Protein AF-A0A7V8Z039-F1 (afdb_monomer_lite)

Secondary structure (DSSP, 8-state):
------EEEEE--SSEEEEES-EEES-B-GGG-EEEEEE-SEEEEEES-EEES-BEEEEEE-TTEEEEEES-EEES-EESSSBSSEEESS-EEEES-EEES-EESSSBSSEEE-SS-EEEES-EEES-EE-SS--TT--SSEEEEEEEES-EEESPBP-TTS-SSEEEEEEE-S--EES--TTEEEE--TT-EES--HHHH-B--SB--SSSS-B-PBPTT-TTTT-B--TT-SB-TT-TTSBS----TTSPPPTT--SBPSSS------SS-SSS-GGG-SSTT-SSS-GGG-SSTT-TT----SS-SSS-TTT-SSTT-SSS-GGG-SSTTS--TT---SS-SSS-TTT-TT-SS-SSTTSTTSTTEEE---TTSTTTT-EEE------

Radius of gyration: 34.02 Å; chains: 1; bounding box: 93×30×113 Å

Structure (mmCIF, N/CA/C/O backbone):
data_AF-A0A7V8Z039-F1
#
_entry.id   AF-A0A7V8Z039-F1
#
loop_
_atom_site.group_PDB
_atom_site.id
_atom_site.type_symbol
_atom_site.label_atom_id
_atom_site.label_alt_id
_atom_site.label_comp_id
_atom_site.label_asym_id
_atom_site.label_entity_id
_atom_site.label_seq_id
_atom_site.pdbx_PDB_ins_code
_atom_site.Cartn_x
_atom_site.Cartn_y
_atom_site.Cartn_z
_atom_site.occupancy
_atom_site.B_iso_or_equiv
_atom_site.auth_seq_id
_atom_site.auth_comp_id
_atom_site.auth_asym_id
_atom_site.auth_atom_id
_atom_site.pdbx_PDB_model_num
ATOM 1 N N . GLU A 1 1 ? 15.608 -8.652 -43.792 1.00 34.25 1 GLU A N 1
ATOM 2 C CA . GLU A 1 1 ? 14.443 -8.953 -42.940 1.00 34.25 1 GLU A CA 1
ATOM 3 C C . GLU A 1 1 ? 14.918 -9.026 -41.499 1.00 34.25 1 GLU A C 1
ATOM 5 O O . GLU A 1 1 ? 15.636 -9.951 -41.152 1.00 34.25 1 GLU A O 1
ATOM 10 N N . GLN A 1 2 ? 14.631 -8.004 -40.697 1.00 32.47 2 GLN A N 1
ATOM 11 C CA . GLN A 1 2 ? 14.715 -8.081 -39.238 1.00 32.47 2 GLN A CA 1
ATOM 12 C C . GLN A 1 2 ? 13.299 -7.787 -38.754 1.00 32.47 2 GLN A C 1
ATOM 14 O O . GLN A 1 2 ? 12.711 -6.784 -39.157 1.00 32.47 2 GLN A O 1
ATOM 19 N N . HIS A 1 3 ? 12.711 -8.744 -38.044 1.00 34.91 3 HIS A N 1
ATOM 20 C CA . HIS A 1 3 ? 11.309 -8.728 -37.642 1.00 34.91 3 HIS A CA 1
ATOM 21 C C . HIS A 1 3 ? 10.981 -7.438 -36.871 1.00 34.91 3 HIS A C 1
ATOM 23 O O . HIS A 1 3 ? 11.811 -7.004 -36.070 1.00 34.91 3 HIS A O 1
ATOM 29 N N . PRO A 1 4 ? 9.812 -6.806 -37.097 1.00 46.66 4 PRO A N 1
ATOM 30 C CA . PRO A 1 4 ? 9.428 -5.638 -36.326 1.00 46.66 4 PRO A CA 1
ATOM 31 C C . PRO A 1 4 ? 9.306 -6.076 -34.873 1.00 46.66 4 PRO A C 1
ATOM 33 O O . PRO A 1 4 ? 8.514 -6.953 -34.529 1.00 46.66 4 PRO A O 1
ATOM 36 N N . VAL A 1 5 ? 10.149 -5.490 -34.040 1.00 57.53 5 VAL A N 1
ATOM 37 C CA . VAL A 1 5 ? 10.107 -5.640 -32.599 1.00 57.53 5 VAL A CA 1
ATOM 38 C C . VAL A 1 5 ? 8.780 -5.028 -32.133 1.00 57.53 5 VAL A C 1
ATOM 40 O O . VAL A 1 5 ? 8.634 -3.808 -32.092 1.00 57.53 5 VAL A O 1
ATOM 43 N N . GLY A 1 6 ? 7.760 -5.870 -31.963 1.00 61.38 6 GLY A N 1
ATOM 44 C CA . GLY A 1 6 ? 6.384 -5.440 -31.716 1.00 61.38 6 GLY A CA 1
ATOM 45 C C . GLY A 1 6 ? 6.192 -4.880 -30.309 1.00 61.38 6 GLY A C 1
ATOM 46 O O . GLY A 1 6 ? 6.870 -5.309 -29.373 1.00 61.38 6 GLY A O 1
ATOM 47 N N . ALA A 1 7 ? 5.244 -3.950 -30.177 1.00 68.81 7 ALA A N 1
ATOM 48 C CA . ALA A 1 7 ? 4.698 -3.547 -28.890 1.00 68.81 7 ALA A CA 1
ATOM 49 C C . ALA A 1 7 ? 3.178 -3.724 -28.863 1.00 68.81 7 ALA A C 1
ATOM 51 O O . ALA A 1 7 ? 2.531 -3.539 -29.896 1.00 68.81 7 ALA A O 1
ATOM 52 N N . GLY A 1 8 ? 2.621 -4.085 -27.702 1.00 80.69 8 GLY A N 1
ATOM 53 C CA . GLY A 1 8 ? 1.167 -4.165 -27.513 1.00 80.69 8 GLY A CA 1
ATOM 54 C C . GLY A 1 8 ? 0.514 -2.789 -27.658 1.00 80.69 8 GLY A C 1
ATOM 55 O O . GLY A 1 8 ? -0.471 -2.631 -28.377 1.00 80.69 8 GLY A O 1
ATOM 56 N N . ILE A 1 9 ? 1.133 -1.773 -27.053 1.00 88.38 9 ILE A N 1
ATOM 57 C CA . ILE A 1 9 ? 0.785 -0.358 -27.212 1.00 88.38 9 ILE A CA 1
ATOM 58 C C . ILE A 1 9 ? 2.038 0.405 -27.648 1.00 88.38 9 ILE A C 1
ATOM 60 O O . ILE A 1 9 ? 3.080 0.299 -27.009 1.00 88.38 9 ILE A O 1
ATOM 64 N N . ASN A 1 10 ? 1.942 1.193 -28.721 1.00 89.88 10 ASN A N 1
ATOM 65 C CA . ASN A 1 10 ? 3.046 2.008 -29.234 1.00 89.88 10 ASN A CA 1
ATOM 66 C C . ASN A 1 10 ? 2.586 3.459 -29.419 1.00 89.88 10 ASN A C 1
ATOM 68 O O . ASN A 1 10 ? 1.664 3.721 -30.194 1.00 89.88 10 ASN A O 1
ATOM 72 N N . ASN A 1 11 ? 3.236 4.396 -28.728 1.00 89.38 11 ASN A N 1
ATOM 73 C CA . ASN A 1 11 ? 3.057 5.823 -28.955 1.00 89.38 11 ASN A CA 1
ATOM 74 C C . ASN A 1 11 ? 4.183 6.381 -29.833 1.00 89.38 11 ASN A C 1
ATOM 76 O O . ASN A 1 11 ? 5.333 6.478 -29.405 1.00 89.38 11 ASN A O 1
ATOM 80 N N . GLU A 1 12 ? 3.823 6.826 -31.035 1.00 90.00 12 GLU A N 1
ATOM 81 C CA . GLU A 1 12 ? 4.711 7.551 -31.957 1.00 90.00 12 GLU A CA 1
ATOM 82 C C . GLU A 1 12 ? 4.355 9.045 -32.062 1.00 90.00 12 GLU A C 1
ATOM 84 O O . GLU A 1 12 ? 4.959 9.788 -32.834 1.00 90.00 12 GLU A O 1
ATOM 89 N N . SER A 1 13 ? 3.359 9.496 -31.294 1.00 85.38 13 SER A N 1
ATOM 90 C CA . SER A 1 13 ? 2.910 10.885 -31.267 1.00 85.38 13 SER A CA 1
ATOM 91 C C . SER A 1 13 ? 3.825 11.738 -30.398 1.00 85.38 13 SER A C 1
ATOM 93 O O . SER A 1 13 ? 4.229 11.330 -29.317 1.00 85.38 13 SER A O 1
ATOM 95 N N . THR A 1 14 ? 4.073 12.979 -30.809 1.00 92.00 14 THR A N 1
ATOM 96 C CA . THR A 1 14 ? 4.770 13.975 -29.979 1.00 92.00 14 THR A CA 1
ATOM 97 C C . THR A 1 14 ? 3.877 14.578 -28.885 1.00 92.00 14 THR A C 1
ATOM 99 O O . THR A 1 14 ? 4.332 15.443 -28.142 1.00 92.00 14 THR A O 1
ATOM 102 N N . GLY A 1 15 ? 2.596 14.195 -28.830 1.00 93.12 15 GLY A N 1
ATOM 103 C CA . GLY A 1 15 ? 1.628 14.659 -27.835 1.00 93.12 15 GLY A CA 1
ATOM 104 C C . GLY A 1 15 ? 1.644 13.851 -26.534 1.00 93.12 15 GLY A C 1
ATOM 105 O O . GLY A 1 15 ? 2.569 13.088 -26.265 1.00 93.12 15 GLY A O 1
ATOM 106 N N . THR A 1 16 ? 0.590 14.016 -25.732 1.00 96.75 16 THR A N 1
ATOM 107 C CA . THR A 1 16 ? 0.397 13.267 -24.483 1.00 96.75 16 THR A CA 1
ATOM 108 C C . THR A 1 16 ? -0.571 12.106 -24.690 1.00 96.75 16 THR A C 1
ATOM 110 O O . THR A 1 16 ? -1.690 12.313 -25.163 1.00 96.75 16 THR A O 1
ATOM 113 N N . VAL A 1 17 ? -0.173 10.903 -24.278 1.00 97.00 17 VAL A N 1
ATOM 114 C CA . VAL A 1 17 ? -1.020 9.705 -24.216 1.00 97.00 17 VAL A CA 1
ATOM 115 C C . VAL A 1 17 ? -1.252 9.335 -22.754 1.00 97.00 17 VAL A C 1
ATOM 117 O O . VAL A 1 17 ? -0.301 9.217 -21.988 1.00 97.00 17 VAL A O 1
ATOM 120 N N . ASN A 1 18 ? -2.516 9.147 -22.368 1.00 97.50 18 ASN A N 1
ATOM 121 C CA . ASN A 1 18 ? -2.896 8.672 -21.038 1.00 97.50 18 ASN A CA 1
ATOM 122 C C . ASN A 1 18 ? -3.468 7.259 -21.155 1.00 97.50 18 ASN A C 1
ATOM 124 O O . ASN A 1 18 ? -4.499 7.060 -21.795 1.00 97.50 18 ASN A O 1
ATOM 128 N N . LEU A 1 19 ? -2.799 6.305 -20.525 1.00 96.50 19 LEU A N 1
ATOM 129 C CA . LEU A 1 19 ? -3.258 4.942 -20.309 1.00 96.50 19 LEU A CA 1
ATOM 130 C C . LEU A 1 19 ? -3.776 4.883 -18.871 1.00 96.50 19 LEU A C 1
ATOM 132 O O . LEU A 1 19 ? -3.007 5.138 -17.948 1.00 96.50 19 LEU A O 1
ATOM 136 N N . ARG A 1 20 ? -5.078 4.645 -18.686 1.00 97.38 20 ARG A N 1
ATOM 137 C CA . ARG A 1 20 ? -5.720 4.611 -17.364 1.00 97.38 20 ARG A CA 1
ATOM 138 C C . ARG A 1 20 ? -6.545 3.351 -17.193 1.00 97.38 20 ARG A C 1
ATOM 140 O O . ARG A 1 20 ? -7.298 3.038 -18.116 1.00 97.38 20 ARG A O 1
ATOM 147 N N . ASN A 1 21 ? -6.457 2.697 -16.035 1.00 95.81 21 ASN A N 1
ATOM 148 C CA . ASN A 1 21 ? -7.281 1.528 -15.707 1.00 95.81 21 ASN A CA 1
ATOM 149 C C . ASN A 1 21 ? -7.193 0.427 -16.773 1.00 95.81 21 ASN A C 1
ATOM 151 O O . ASN A 1 21 ? -8.195 -0.161 -17.179 1.00 95.81 21 ASN A O 1
ATOM 155 N N . LEU A 1 22 ? -5.980 0.198 -17.287 1.00 96.00 22 LEU A N 1
ATOM 156 C CA . LEU A 1 22 ? -5.715 -0.813 -18.306 1.00 96.00 22 LEU A CA 1
ATOM 157 C C . LEU A 1 22 ? -5.000 -2.017 -17.711 1.00 96.00 22 LEU A C 1
ATOM 159 O O . LEU A 1 22 ? -4.121 -1.871 -16.867 1.00 96.00 22 LEU A O 1
ATOM 163 N N . VAL A 1 23 ? -5.300 -3.194 -18.255 1.00 96.44 23 VAL A N 1
ATOM 164 C CA . VAL A 1 23 ? -4.490 -4.399 -18.068 1.00 96.44 23 VAL A CA 1
ATOM 165 C C . VAL A 1 23 ? -3.826 -4.742 -19.399 1.00 96.44 23 VAL A C 1
ATOM 167 O O . VAL A 1 23 ? -4.507 -5.058 -20.375 1.00 96.44 23 VAL A O 1
ATOM 170 N N . VAL A 1 24 ? -2.497 -4.675 -19.452 1.00 94.31 24 VAL A N 1
ATOM 171 C CA . VAL A 1 24 ? -1.692 -5.104 -20.604 1.00 94.31 24 VAL A CA 1
ATOM 172 C C . VAL A 1 24 ? -0.937 -6.359 -20.206 1.00 94.31 24 VAL A C 1
ATOM 174 O O . VAL A 1 24 ? -0.023 -6.315 -19.382 1.00 94.31 24 VAL A O 1
ATOM 177 N N . THR A 1 25 ? -1.326 -7.484 -20.795 1.00 93.31 25 THR A N 1
ATOM 178 C CA . THR A 1 25 ? -0.747 -8.787 -20.476 1.00 93.31 25 THR A CA 1
ATOM 179 C C . THR A 1 25 ? -0.513 -9.633 -21.711 1.00 93.31 25 THR A C 1
ATOM 181 O O . THR A 1 25 ? -1.094 -9.368 -22.768 1.00 93.31 25 THR A O 1
ATOM 184 N N . GLN A 1 26 ? 0.370 -10.629 -21.589 1.00 84.25 26 GLN A N 1
ATOM 185 C CA . GLN A 1 26 ? 0.705 -11.593 -22.642 1.00 84.25 26 GLN A CA 1
ATOM 186 C C . GLN A 1 26 ? 1.099 -10.935 -23.977 1.00 84.25 26 GLN A C 1
ATOM 188 O O . GLN A 1 26 ? 0.976 -11.531 -25.048 1.00 84.25 26 GLN A O 1
ATOM 193 N N . SER A 1 27 ? 1.577 -9.694 -23.924 1.00 74.62 27 SER A N 1
ATOM 194 C CA . SER A 1 27 ? 2.048 -8.924 -25.070 1.00 74.62 27 SER A CA 1
ATOM 195 C C . SER A 1 27 ? 3.559 -9.090 -25.210 1.00 74.62 27 SER A C 1
ATOM 197 O O . SER A 1 27 ? 4.256 -9.328 -24.228 1.00 74.62 27 SER A O 1
ATOM 199 N N . GLY A 1 28 ? 4.098 -9.006 -26.427 1.00 64.50 28 GLY A N 1
ATOM 200 C CA . GLY A 1 28 ? 5.538 -9.166 -26.626 1.00 64.50 28 GLY A CA 1
ATOM 201 C C . GLY A 1 28 ? 5.952 -9.569 -28.035 1.00 64.50 28 GLY A C 1
ATOM 202 O O . GLY A 1 28 ? 5.164 -10.098 -28.819 1.00 64.50 28 GLY A O 1
ATOM 203 N N . GLY A 1 29 ? 7.217 -9.305 -28.359 1.00 62.84 29 GLY A N 1
ATOM 204 C CA . GLY A 1 29 ? 7.850 -9.756 -29.599 1.00 62.84 29 GLY A CA 1
ATOM 205 C C . GLY A 1 29 ? 8.337 -11.205 -29.495 1.00 62.84 29 GLY A C 1
ATOM 206 O O . GLY A 1 29 ? 8.530 -11.734 -28.402 1.00 62.84 29 GLY A O 1
ATOM 207 N N . GLN A 1 30 ? 8.594 -11.858 -30.634 1.00 58.88 30 GLN A N 1
ATOM 208 C CA . GLN A 1 30 ? 9.274 -13.159 -30.616 1.00 58.88 30 GLN A CA 1
ATOM 209 C C . GLN A 1 30 ? 10.627 -13.048 -29.889 1.00 58.88 30 GLN A C 1
ATOM 211 O O . GLN A 1 30 ? 11.330 -12.049 -30.033 1.00 58.88 30 GLN A O 1
ATOM 216 N N . PHE A 1 31 ? 10.987 -14.083 -29.123 1.00 60.00 31 PHE A N 1
ATOM 217 C CA . PHE A 1 31 ? 12.237 -14.162 -28.351 1.00 60.00 31 PHE A CA 1
ATOM 218 C C . PHE A 1 31 ? 12.418 -13.079 -27.274 1.00 60.00 31 PHE A C 1
ATOM 220 O O . PHE A 1 31 ? 13.554 -12.763 -26.925 1.00 60.00 31 PHE A O 1
ATOM 227 N N . ASN A 1 32 ? 11.326 -12.519 -26.742 1.00 58.50 32 ASN A N 1
ATOM 228 C CA . ASN A 1 32 ? 11.351 -11.579 -25.614 1.00 58.50 32 ASN A CA 1
ATOM 229 C C . ASN A 1 32 ? 12.089 -10.267 -25.947 1.00 58.50 32 ASN A C 1
ATOM 231 O O . ASN A 1 32 ? 12.708 -9.644 -25.081 1.00 58.50 32 ASN A O 1
ATOM 235 N N . GLN A 1 33 ? 12.089 -9.883 -27.227 1.00 66.44 33 GLN A N 1
ATOM 236 C CA . GLN A 1 33 ? 12.791 -8.692 -27.713 1.00 66.44 33 GLN A CA 1
ATOM 237 C C . GLN A 1 33 ? 11.875 -7.468 -27.831 1.00 66.44 33 GLN A C 1
ATOM 239 O O . GLN A 1 33 ? 12.375 -6.414 -28.185 1.00 66.44 33 GLN A O 1
ATOM 244 N N . GLY A 1 34 ? 10.568 -7.602 -27.563 1.00 76.94 34 GLY A N 1
ATOM 245 C CA . GLY A 1 34 ? 9.572 -6.526 -27.678 1.00 76.94 34 GLY A CA 1
ATOM 246 C C . GLY A 1 34 ? 9.269 -5.776 -26.382 1.00 76.94 34 GLY A C 1
ATOM 247 O O . GLY A 1 34 ? 9.898 -6.010 -25.353 1.00 76.94 34 GLY A O 1
ATOM 248 N N . TRP A 1 35 ? 8.256 -4.912 -26.441 1.00 87.25 35 TRP A N 1
ATOM 249 C CA . TRP A 1 35 ? 7.746 -4.157 -25.291 1.00 87.25 35 TRP A CA 1
ATOM 250 C C . TRP A 1 35 ? 6.253 -4.442 -25.096 1.00 87.25 35 TRP A C 1
ATOM 252 O O . TRP A 1 35 ? 5.537 -4.640 -26.074 1.00 87.25 35 TRP A O 1
ATOM 262 N N . ALA A 1 36 ? 5.728 -4.442 -23.873 1.00 92.06 36 ALA A N 1
ATOM 263 C CA . ALA A 1 36 ? 4.273 -4.457 -23.697 1.00 92.06 36 ALA A CA 1
ATOM 264 C C . ALA A 1 36 ? 3.698 -3.085 -24.069 1.00 92.06 36 ALA A C 1
ATOM 266 O O . ALA A 1 36 ? 2.790 -2.971 -24.896 1.00 92.06 36 ALA A O 1
ATOM 267 N N . VAL A 1 37 ? 4.317 -2.039 -23.524 1.00 94.25 37 VAL A N 1
ATOM 268 C CA . VAL A 1 37 ? 4.015 -0.637 -23.799 1.00 94.25 37 VAL A CA 1
ATOM 269 C C . VAL A 1 37 ? 5.294 0.073 -24.224 1.00 94.25 37 VAL A C 1
ATOM 271 O O . VAL A 1 37 ? 6.330 -0.074 -23.583 1.00 94.25 37 VAL A O 1
ATOM 274 N N . LEU A 1 38 ? 5.235 0.858 -25.296 1.00 93.50 38 LEU A N 1
ATOM 275 C CA . LEU A 1 38 ? 6.382 1.596 -25.809 1.00 93.50 38 LEU A CA 1
ATOM 276 C C . LEU A 1 38 ? 6.037 3.052 -26.105 1.00 93.50 38 LEU A C 1
ATOM 278 O O . LEU A 1 38 ? 5.108 3.346 -26.857 1.00 93.50 38 LEU A O 1
ATOM 282 N N . ASN A 1 39 ? 6.852 3.957 -25.574 1.00 95.25 39 ASN A N 1
ATOM 283 C CA . ASN A 1 39 ? 6.798 5.382 -25.854 1.00 95.25 39 ASN A CA 1
ATOM 284 C C . ASN A 1 39 ? 8.006 5.815 -26.697 1.00 95.25 39 ASN A C 1
ATOM 286 O O . ASN A 1 39 ? 9.144 5.808 -26.223 1.00 95.25 39 ASN A O 1
ATOM 290 N N . ARG A 1 40 ? 7.778 6.185 -27.963 1.00 93.94 40 ARG A N 1
ATOM 291 C CA . ARG A 1 40 ? 8.838 6.643 -28.882 1.00 93.94 40 ARG A CA 1
ATOM 292 C C . ARG A 1 40 ? 8.996 8.161 -28.918 1.00 93.94 40 ARG A C 1
ATOM 294 O O . ARG A 1 40 ? 10.081 8.640 -29.237 1.00 93.94 40 ARG A O 1
ATOM 301 N N . ALA A 1 41 ? 7.936 8.909 -28.622 1.00 93.50 41 ALA A N 1
ATOM 302 C CA . ALA A 1 41 ? 7.918 10.369 -28.650 1.00 93.50 41 ALA A CA 1
ATOM 303 C C . ALA A 1 41 ? 6.866 10.923 -27.677 1.00 93.50 41 ALA A C 1
ATOM 305 O O . ALA A 1 41 ? 5.957 10.207 -27.274 1.00 93.50 41 ALA A O 1
ATOM 306 N N . GLY A 1 42 ? 6.971 12.207 -27.323 1.00 96.75 42 GLY A N 1
ATOM 307 C CA . GLY A 1 42 ? 5.966 12.875 -26.491 1.00 96.75 42 GLY A CA 1
ATOM 308 C C . GLY A 1 42 ? 5.940 12.374 -25.044 1.00 96.75 42 GLY A C 1
ATOM 309 O O . GLY A 1 42 ? 6.951 11.902 -24.523 1.00 96.75 42 GLY A O 1
ATOM 310 N N . THR A 1 43 ? 4.785 12.491 -24.392 1.00 97.88 43 THR A N 1
ATOM 311 C CA . THR A 1 43 ? 4.598 12.099 -22.987 1.00 97.88 43 THR A CA 1
ATOM 312 C C . THR A 1 43 ? 3.631 10.932 -22.886 1.00 97.88 43 THR A C 1
ATOM 314 O O . THR A 1 43 ? 2.516 11.006 -23.400 1.00 97.88 43 THR A O 1
ATOM 317 N N . MET A 1 44 ? 4.014 9.886 -22.164 1.00 98.12 44 MET A N 1
ATOM 318 C CA . MET A 1 44 ? 3.129 8.784 -21.813 1.00 98.12 44 MET A CA 1
ATOM 319 C C . MET A 1 44 ? 2.889 8.758 -20.309 1.00 98.12 44 MET A C 1
ATOM 321 O O . MET A 1 44 ? 3.832 8.701 -19.525 1.00 98.12 44 MET A O 1
ATOM 325 N N . ASN A 1 45 ? 1.617 8.764 -19.925 1.00 98.50 45 ASN A N 1
ATOM 326 C CA . ASN A 1 45 ? 1.184 8.565 -18.551 1.00 98.50 45 ASN A CA 1
ATOM 327 C C . ASN A 1 45 ? 0.516 7.195 -18.448 1.00 98.50 45 ASN A C 1
ATOM 329 O O . ASN A 1 45 ? -0.497 6.964 -19.106 1.00 98.50 45 ASN A O 1
ATOM 333 N N . VAL A 1 46 ? 1.074 6.311 -17.633 1.00 98.56 46 VAL A N 1
ATOM 334 C CA . VAL A 1 46 ? 0.492 5.025 -17.244 1.00 98.56 46 VAL A CA 1
ATOM 335 C C . VAL A 1 46 ? -0.023 5.197 -15.824 1.00 98.56 46 VAL A C 1
ATOM 337 O O . VAL A 1 46 ? 0.763 5.434 -14.914 1.00 98.56 46 VAL A O 1
ATOM 340 N N . ILE A 1 47 ? -1.340 5.200 -15.659 1.00 98.56 47 ILE A N 1
ATOM 341 C CA . ILE A 1 47 ? -2.009 5.573 -14.411 1.00 98.56 47 ILE A CA 1
ATOM 342 C C . ILE A 1 47 ? -2.951 4.439 -14.019 1.00 98.56 47 ILE A C 1
ATOM 344 O O . ILE A 1 47 ? -3.698 3.969 -14.879 1.00 98.56 47 ILE A O 1
ATOM 348 N N . GLU A 1 48 ? -2.927 3.999 -12.761 1.00 98.12 48 GLU A N 1
ATOM 349 C CA . GLU A 1 48 ? -3.863 2.982 -12.244 1.00 98.12 48 GLU A CA 1
ATOM 350 C C . GLU A 1 48 ? -3.942 1.744 -13.157 1.00 98.12 48 GLU A C 1
ATOM 352 O O . GLU A 1 48 ? -5.010 1.219 -13.447 1.00 98.12 48 GLU A O 1
ATOM 357 N N . SER A 1 49 ? -2.816 1.338 -13.747 1.00 98.50 49 SER A N 1
ATOM 358 C CA . SER A 1 49 ? -2.785 0.306 -14.788 1.00 98.50 49 SER A CA 1
ATOM 359 C C . SER A 1 49 ? -1.865 -0.843 -14.404 1.00 98.50 49 SER A C 1
ATOM 361 O O . SER A 1 49 ? -0.847 -0.655 -13.743 1.00 98.50 49 SER A O 1
ATOM 363 N N . THR A 1 50 ? -2.205 -2.040 -14.871 1.00 98.38 50 THR A N 1
ATOM 364 C CA . THR A 1 50 ? -1.438 -3.264 -14.649 1.00 98.38 50 THR A CA 1
ATOM 365 C C . THR A 1 50 ? -0.761 -3.703 -15.944 1.00 98.38 50 THR A C 1
ATOM 367 O O . THR A 1 50 ? -1.424 -4.046 -16.922 1.00 98.38 50 THR A O 1
ATOM 370 N N . ILE A 1 51 ? 0.569 -3.726 -15.961 1.00 98.00 51 ILE A N 1
ATOM 371 C CA . ILE A 1 51 ? 1.387 -4.221 -17.073 1.00 98.00 51 ILE A CA 1
ATOM 372 C C . ILE A 1 51 ? 2.070 -5.504 -16.604 1.00 98.00 51 ILE A C 1
ATOM 374 O O . ILE A 1 51 ? 3.105 -5.443 -15.935 1.00 98.00 51 ILE A O 1
ATOM 378 N N . THR A 1 52 ? 1.474 -6.661 -16.904 1.00 97.38 52 THR A N 1
ATOM 379 C CA . THR A 1 52 ? 1.880 -7.934 -16.286 1.00 97.38 52 THR A CA 1
ATOM 380 C C . THR A 1 52 ? 2.064 -9.093 -17.249 1.00 97.38 52 THR A C 1
ATOM 382 O O . THR A 1 52 ? 1.348 -9.201 -18.238 1.00 97.38 52 THR A O 1
ATOM 385 N N . ASP A 1 53 ? 2.980 -10.007 -16.935 1.00 95.19 53 ASP A N 1
ATOM 386 C CA . ASP A 1 53 ? 3.151 -11.287 -17.642 1.00 95.19 53 ASP A CA 1
ATOM 387 C C . ASP A 1 53 ? 3.398 -11.116 -19.150 1.00 95.19 53 ASP A C 1
ATOM 389 O O . ASP A 1 53 ? 2.915 -11.884 -19.990 1.00 95.19 53 ASP A O 1
ATOM 393 N N . ASN A 1 54 ? 4.128 -10.062 -19.517 1.00 92.62 54 ASN A N 1
ATOM 394 C CA . ASN A 1 54 ? 4.478 -9.787 -20.902 1.00 92.62 54 ASN A CA 1
ATOM 395 C C . ASN A 1 54 ? 5.809 -10.433 -21.279 1.00 92.62 54 ASN A C 1
ATOM 397 O O . ASN A 1 54 ? 6.750 -10.512 -20.486 1.00 92.62 54 ASN A O 1
ATOM 401 N N . ASN A 1 55 ? 5.889 -10.862 -22.536 1.00 89.56 55 ASN A N 1
ATOM 402 C CA . ASN A 1 55 ? 7.089 -11.438 -23.109 1.00 89.56 55 ASN A CA 1
ATOM 403 C C . ASN A 1 55 ? 7.966 -10.369 -23.783 1.00 89.56 55 ASN A C 1
ATOM 405 O O . ASN A 1 55 ? 8.055 -10.257 -25.012 1.00 89.56 55 ASN A O 1
ATOM 409 N N . GLY A 1 56 ? 8.577 -9.541 -22.953 1.00 89.12 56 GLY A N 1
ATOM 410 C CA . GLY A 1 56 ? 9.390 -8.400 -23.330 1.00 89.12 56 GLY A CA 1
ATOM 411 C C . GLY A 1 56 ? 9.550 -7.456 -22.147 1.00 89.12 56 GLY A C 1
ATOM 412 O O . GLY A 1 56 ? 9.148 -7.773 -21.028 1.00 89.12 56 GLY A O 1
ATOM 413 N N . VAL A 1 57 ? 10.112 -6.282 -22.410 1.00 92.38 57 VAL A N 1
ATOM 414 C CA . VAL A 1 57 ? 10.134 -5.184 -21.437 1.00 92.38 57 VAL A CA 1
ATOM 415 C C . VAL A 1 57 ? 8.687 -4.781 -21.136 1.00 92.38 57 VAL A C 1
ATOM 417 O O . VAL A 1 57 ? 7.901 -4.594 -22.067 1.00 92.38 57 VAL A O 1
ATOM 420 N N . GLY A 1 58 ? 8.316 -4.616 -19.866 1.00 95.31 58 GLY A N 1
ATOM 421 C CA . GLY A 1 58 ? 6.979 -4.141 -19.497 1.00 95.31 58 GLY A CA 1
ATOM 422 C C . GLY A 1 58 ? 6.668 -2.783 -20.134 1.00 95.31 58 GLY A C 1
ATOM 423 O O . GLY A 1 58 ? 5.743 -2.659 -20.939 1.00 95.31 58 GLY A O 1
ATOM 424 N N . ILE A 1 59 ? 7.482 -1.766 -19.842 1.00 96.81 59 ILE A N 1
ATOM 425 C CA . ILE A 1 59 ? 7.324 -0.417 -20.403 1.00 96.81 59 ILE A CA 1
ATOM 426 C C . ILE A 1 59 ? 8.663 0.115 -20.922 1.00 96.81 59 ILE A C 1
ATOM 428 O O . ILE A 1 59 ? 9.630 0.201 -20.172 1.00 96.81 59 ILE A O 1
ATOM 432 N N . GLY A 1 60 ? 8.714 0.505 -22.194 1.00 94.88 60 GLY A N 1
ATOM 433 C CA . GLY A 1 60 ? 9.862 1.163 -22.820 1.00 94.88 60 GLY A CA 1
ATOM 434 C C . GLY A 1 60 ? 9.621 2.651 -23.073 1.00 94.88 60 GLY A C 1
ATOM 435 O O . GLY A 1 60 ? 8.526 3.045 -23.481 1.00 94.88 60 GLY A O 1
ATOM 436 N N . ASN A 1 61 ? 10.649 3.480 -22.908 1.00 96.12 61 ASN A N 1
ATOM 437 C CA . ASN A 1 61 ? 10.613 4.909 -23.210 1.00 96.12 61 ASN A CA 1
ATOM 438 C C . ASN A 1 61 ? 11.930 5.382 -23.844 1.00 96.12 61 ASN A C 1
ATOM 440 O O . ASN A 1 61 ? 13.002 5.235 -23.260 1.00 96.12 61 ASN A O 1
ATOM 444 N N . TYR A 1 62 ? 11.852 5.975 -25.036 1.00 95.00 62 TYR A N 1
ATOM 445 C CA . TYR A 1 62 ? 13.025 6.472 -25.761 1.00 95.00 62 TYR A CA 1
ATOM 446 C C . TYR A 1 62 ? 13.516 7.834 -25.247 1.00 95.00 62 TYR A C 1
ATOM 448 O O . TYR A 1 62 ? 12.756 8.626 -24.698 1.00 95.00 62 TYR A O 1
ATOM 456 N N . ALA A 1 63 ? 14.783 8.155 -25.531 1.00 94.19 63 ALA A N 1
ATOM 457 C CA . ALA A 1 63 ? 15.467 9.364 -25.057 1.00 94.19 63 ALA A CA 1
ATOM 458 C C . ALA A 1 63 ? 14.768 10.704 -25.351 1.00 94.19 63 ALA A C 1
ATOM 460 O O . ALA A 1 63 ? 14.946 11.671 -24.615 1.00 94.19 63 ALA A O 1
ATOM 461 N N . GLY A 1 64 ? 13.983 10.778 -26.429 1.00 92.50 64 GLY A N 1
ATOM 462 C CA . GLY A 1 64 ? 13.229 11.976 -26.809 1.00 92.50 64 GLY A CA 1
ATOM 463 C C . GLY A 1 64 ? 11.833 12.082 -26.187 1.00 92.50 64 GLY A C 1
ATOM 464 O O . GLY A 1 64 ? 11.069 12.956 -26.597 1.00 92.50 64 GLY A O 1
ATOM 465 N N . ALA A 1 65 ? 11.471 11.183 -25.271 1.00 97.12 65 ALA A N 1
ATOM 466 C CA . ALA A 1 65 ? 10.118 11.024 -24.756 1.00 97.12 65 ALA A CA 1
ATOM 467 C C . ALA A 1 65 ? 10.103 10.944 -23.219 1.00 97.12 65 ALA A C 1
ATOM 469 O O . ALA A 1 65 ? 11.104 10.584 -22.602 1.00 97.12 65 ALA A O 1
ATOM 470 N N . SER A 1 66 ? 8.975 11.285 -22.596 1.00 98.00 66 SER A N 1
ATOM 471 C CA . SER A 1 66 ? 8.803 11.283 -21.136 1.00 98.00 66 SER A CA 1
ATOM 472 C C . SER A 1 66 ? 7.808 10.213 -20.704 1.00 98.00 66 SER A C 1
ATOM 474 O O . SER A 1 66 ? 6.734 10.098 -21.298 1.00 98.00 66 SER A O 1
ATOM 476 N N . LEU A 1 67 ? 8.131 9.479 -19.641 1.00 98.62 67 LEU A N 1
ATOM 477 C CA . LEU A 1 67 ? 7.280 8.433 -19.078 1.00 98.62 67 LEU A CA 1
ATOM 478 C C . LEU A 1 67 ? 6.939 8.729 -17.615 1.00 98.62 67 LEU A C 1
ATOM 480 O O . LEU A 1 67 ? 7.833 8.911 -16.791 1.00 98.62 67 LEU A O 1
ATOM 484 N N . ASN A 1 68 ? 5.646 8.713 -17.297 1.00 98.75 68 ASN A N 1
ATOM 485 C CA . ASN A 1 68 ? 5.131 8.772 -15.933 1.00 98.75 68 ASN A CA 1
ATOM 486 C C . ASN A 1 68 ? 4.338 7.494 -15.633 1.00 98.75 68 ASN A C 1
ATOM 488 O O . ASN A 1 68 ? 3.412 7.166 -16.374 1.00 98.75 68 ASN A O 1
ATOM 492 N N . VAL A 1 69 ? 4.682 6.797 -14.553 1.00 98.81 69 VAL A N 1
ATOM 493 C CA . VAL A 1 69 ? 3.988 5.604 -14.046 1.00 98.81 69 VAL A CA 1
ATOM 494 C C . VAL A 1 69 ? 3.455 5.934 -12.655 1.00 98.81 69 VAL A C 1
ATOM 496 O O . VAL A 1 69 ? 4.238 6.273 -11.771 1.00 98.81 69 VAL A O 1
ATOM 499 N N . ILE A 1 70 ? 2.134 5.938 -12.486 1.00 98.56 70 ILE A N 1
ATOM 500 C CA . ILE A 1 70 ? 1.461 6.473 -11.294 1.00 98.56 70 ILE A CA 1
ATOM 501 C C . ILE A 1 70 ? 0.389 5.489 -10.829 1.00 98.56 70 ILE A C 1
ATOM 503 O O . ILE A 1 70 ? -0.420 5.056 -11.650 1.00 98.56 70 ILE A O 1
ATOM 507 N N . GLY A 1 71 ? 0.342 5.130 -9.545 1.00 98.38 71 GLY A N 1
ATOM 508 C CA . GLY A 1 71 ? -0.727 4.257 -9.035 1.00 98.38 71 GLY A CA 1
ATOM 509 C C . GLY A 1 71 ? -0.766 2.878 -9.706 1.00 98.38 71 GLY A C 1
ATOM 510 O O . GLY A 1 71 ? -1.835 2.295 -9.812 1.00 98.38 71 GLY A O 1
ATOM 511 N N . SER A 1 72 ? 0.335 2.418 -10.311 1.00 98.81 72 SER A N 1
ATOM 512 C CA . SER A 1 72 ? 0.320 1.334 -11.304 1.00 98.81 72 SER A CA 1
ATOM 513 C C . SER A 1 72 ? 1.181 0.149 -10.886 1.00 98.81 72 SER A C 1
ATOM 515 O O . SER A 1 72 ? 2.176 0.307 -10.176 1.00 98.81 72 SER A O 1
ATOM 517 N N . THR A 1 73 ? 0.862 -1.027 -11.427 1.00 98.88 73 THR A N 1
ATOM 518 C CA . THR A 1 73 ? 1.627 -2.257 -11.190 1.00 98.88 73 THR A CA 1
ATOM 519 C C . THR A 1 73 ? 2.303 -2.733 -12.465 1.00 98.88 73 THR A C 1
ATOM 521 O O . THR A 1 73 ? 1.654 -2.981 -13.479 1.00 98.88 73 THR A O 1
ATOM 524 N N . VAL A 1 74 ? 3.626 -2.890 -12.423 1.00 98.75 74 VAL A N 1
ATOM 525 C CA . VAL A 1 74 ? 4.417 -3.497 -13.503 1.00 98.75 74 VAL A CA 1
ATOM 526 C C . VAL A 1 74 ? 5.040 -4.774 -12.966 1.00 98.75 74 VAL A C 1
ATOM 528 O O . VAL A 1 74 ? 5.969 -4.715 -12.157 1.00 98.75 74 VAL A O 1
ATOM 531 N N . SER A 1 75 ? 4.538 -5.931 -13.393 1.00 98.31 75 SER A N 1
ATOM 532 C CA . SER A 1 75 ? 4.896 -7.198 -12.756 1.00 98.31 75 SER A CA 1
ATOM 533 C C . SER A 1 75 ? 5.159 -8.360 -13.695 1.00 98.31 75 SER A C 1
ATOM 535 O O . SER A 1 75 ? 4.594 -8.440 -14.775 1.00 98.31 75 SER A O 1
ATOM 537 N N . ASN A 1 76 ? 6.002 -9.304 -13.278 1.00 96.81 76 ASN A N 1
ATOM 538 C CA . ASN A 1 76 ? 6.194 -10.591 -13.967 1.00 96.81 76 ASN A CA 1
ATOM 539 C C . ASN A 1 76 ? 6.525 -10.495 -15.471 1.00 96.81 76 ASN A C 1
ATOM 541 O O . ASN A 1 76 ? 6.357 -11.456 -16.220 1.00 96.81 76 ASN A O 1
ATOM 545 N N . ASN A 1 77 ? 7.010 -9.346 -15.939 1.00 94.94 77 ASN A N 1
ATOM 546 C CA . ASN A 1 77 ? 7.412 -9.177 -17.325 1.00 94.94 77 ASN A CA 1
ATOM 547 C C . ASN A 1 77 ? 8.792 -9.808 -17.521 1.00 94.94 77 ASN A C 1
ATOM 549 O O . ASN A 1 77 ? 9.656 -9.743 -16.639 1.00 94.94 77 ASN A O 1
ATOM 553 N N . GLN A 1 78 ? 9.002 -10.449 -18.668 1.00 92.25 78 GLN A N 1
ATOM 554 C CA . GLN A 1 78 ? 10.233 -11.169 -18.963 1.00 92.25 78 GLN A CA 1
ATOM 555 C C . GLN A 1 78 ? 10.884 -10.644 -20.236 1.00 92.25 78 GLN A C 1
ATOM 557 O O . GLN A 1 78 ? 10.452 -10.955 -21.343 1.00 92.25 78 GLN A O 1
ATOM 562 N N . ALA A 1 79 ? 11.997 -9.936 -20.080 1.00 89.19 79 ALA A N 1
ATOM 563 C CA . ALA A 1 79 ? 12.800 -9.440 -21.186 1.00 89.19 79 ALA A CA 1
ATOM 564 C C . ALA A 1 79 ? 14.065 -10.288 -21.398 1.00 89.19 79 ALA A C 1
ATOM 566 O O . ALA A 1 79 ? 14.624 -10.887 -20.471 1.00 89.19 79 ALA A O 1
ATOM 567 N N . VAL A 1 80 ? 14.565 -10.336 -22.634 1.00 83.19 80 VAL A N 1
ATOM 568 C CA . VAL A 1 80 ? 15.923 -10.851 -22.885 1.00 83.19 80 VAL A CA 1
ATOM 569 C C . VAL A 1 80 ? 16.956 -9.742 -22.696 1.00 83.19 80 VAL A C 1
ATOM 571 O O . VAL A 1 80 ? 17.921 -9.954 -21.963 1.00 83.19 80 VAL A O 1
ATOM 574 N N . PHE A 1 81 ? 16.726 -8.567 -23.286 1.00 76.44 81 PHE A N 1
ATOM 575 C CA . PHE A 1 81 ? 17.605 -7.393 -23.214 1.00 76.44 81 PHE A CA 1
ATOM 576 C C . PHE A 1 81 ? 16.952 -6.253 -22.407 1.00 76.44 81 PHE A C 1
ATOM 578 O O . PHE A 1 81 ? 15.759 -6.309 -22.135 1.00 76.44 81 PHE A O 1
ATOM 585 N N . GLU A 1 82 ? 17.723 -5.221 -22.043 1.00 82.81 82 GLU A N 1
ATOM 586 C CA . GLU A 1 82 ? 17.253 -4.018 -21.321 1.00 82.81 82 GLU A CA 1
ATOM 587 C C . GLU A 1 82 ? 16.704 -4.281 -19.908 1.00 82.81 82 GLU A C 1
ATOM 589 O O . GLU A 1 82 ? 17.468 -4.705 -19.042 1.00 82.81 82 GLU A O 1
ATOM 594 N N . ALA A 1 83 ? 15.429 -3.974 -19.645 1.00 85.56 83 ALA A N 1
ATOM 595 C CA . ALA A 1 83 ? 14.794 -4.115 -18.342 1.00 85.56 83 ALA A CA 1
ATOM 596 C C . ALA A 1 83 ? 13.613 -5.089 -18.402 1.00 85.56 83 ALA A C 1
ATOM 598 O O . ALA A 1 83 ? 12.857 -5.071 -19.366 1.00 85.56 83 ALA A O 1
ATOM 599 N N . GLY A 1 84 ? 13.401 -5.897 -17.365 1.00 89.56 84 GLY A N 1
ATOM 600 C CA . GLY A 1 84 ? 12.188 -6.705 -17.255 1.00 89.56 84 GLY A CA 1
ATOM 601 C C . GLY A 1 84 ? 10.963 -5.809 -17.079 1.00 89.56 84 GLY A C 1
ATOM 602 O O . GLY A 1 84 ? 10.008 -5.906 -17.841 1.00 89.56 84 GLY A O 1
ATOM 603 N N . GLY A 1 85 ? 11.010 -4.900 -16.102 1.00 96.00 85 GLY A N 1
ATOM 604 C CA . GLY A 1 85 ? 9.906 -4.001 -15.768 1.00 96.00 85 GLY A CA 1
ATOM 605 C C . GLY A 1 85 ? 9.845 -2.763 -16.660 1.00 96.00 85 GLY A C 1
ATOM 606 O O . GLY A 1 85 ? 9.013 -2.682 -17.562 1.00 96.00 85 GLY A O 1
ATOM 607 N N . ILE A 1 86 ? 10.698 -1.773 -16.390 1.00 97.69 86 ILE A N 1
ATOM 608 C CA . ILE A 1 86 ? 10.666 -0.457 -17.048 1.00 97.69 86 ILE A CA 1
ATOM 609 C C . ILE A 1 86 ? 12.052 -0.114 -17.593 1.00 97.69 86 ILE A C 1
ATOM 611 O O . ILE A 1 86 ? 13.022 -0.093 -16.841 1.00 97.69 86 ILE A O 1
ATOM 615 N N . ALA A 1 87 ? 12.148 0.223 -18.876 1.00 95.69 87 ALA A N 1
ATOM 616 C CA . ALA A 1 87 ? 13.354 0.768 -19.492 1.00 95.69 87 ALA A CA 1
ATOM 617 C C . ALA A 1 87 ? 13.081 2.181 -20.013 1.00 95.69 87 ALA A C 1
ATOM 619 O O . ALA A 1 87 ? 12.223 2.372 -20.872 1.00 95.69 87 ALA A O 1
ATOM 620 N N . SER A 1 88 ? 13.806 3.179 -19.507 1.00 96.31 88 SER A N 1
ATOM 621 C CA . SER A 1 88 ? 13.673 4.566 -19.953 1.00 96.31 88 SER A CA 1
ATOM 622 C C . SER A 1 88 ? 15.022 5.210 -20.241 1.00 96.31 88 SER A C 1
ATOM 624 O O . SER A 1 88 ? 15.813 5.462 -19.331 1.00 96.31 88 SER A O 1
ATOM 626 N N . ASP A 1 89 ? 15.227 5.571 -21.505 1.00 95.75 89 ASP A N 1
ATOM 627 C CA . ASP A 1 89 ? 16.320 6.434 -21.960 1.00 95.75 89 ASP A CA 1
ATOM 628 C C . ASP A 1 89 ? 15.949 7.926 -21.891 1.00 95.75 89 ASP A C 1
ATOM 630 O O . ASP A 1 89 ? 16.801 8.794 -22.075 1.00 95.75 89 ASP A O 1
ATOM 634 N N . GLY A 1 90 ? 14.670 8.246 -21.673 1.00 96.75 90 GLY A N 1
ATOM 635 C CA . GLY A 1 90 ? 14.166 9.605 -21.455 1.00 96.75 90 GLY A CA 1
ATOM 636 C C . GLY A 1 90 ? 13.823 9.877 -19.982 1.00 96.75 90 GLY A C 1
ATOM 637 O O . GLY A 1 90 ? 14.079 9.021 -19.128 1.00 96.75 90 GLY A O 1
ATOM 638 N N . PRO A 1 91 ? 13.254 11.054 -19.653 1.00 98.12 91 PRO A N 1
ATOM 639 C CA . PRO A 1 91 ? 12.755 11.345 -18.311 1.00 98.12 91 PRO A CA 1
ATOM 640 C C . PRO A 1 91 ? 11.773 10.278 -17.811 1.00 98.12 91 PRO A C 1
ATOM 642 O O . PRO A 1 91 ? 10.825 9.929 -18.519 1.00 98.12 91 PRO A O 1
ATOM 645 N N . LEU A 1 92 ? 11.997 9.794 -16.589 1.00 98.69 92 LEU A N 1
ATOM 646 C CA . LEU A 1 92 ? 11.174 8.786 -15.926 1.00 98.69 92 LEU A CA 1
ATOM 647 C C . LEU A 1 92 ? 10.677 9.289 -14.568 1.00 98.69 92 LEU A C 1
ATOM 649 O O . LEU A 1 92 ? 11.479 9.690 -13.724 1.00 98.69 92 LEU A O 1
ATOM 653 N N . THR A 1 93 ? 9.373 9.162 -14.344 1.00 98.75 93 THR A N 1
ATOM 654 C CA . THR A 1 93 ? 8.713 9.365 -13.051 1.00 98.75 93 THR A CA 1
ATOM 655 C C . THR A 1 93 ? 7.949 8.100 -12.676 1.00 98.75 93 THR A C 1
ATOM 657 O O . THR A 1 93 ? 7.147 7.615 -13.473 1.00 98.75 93 THR A O 1
ATOM 660 N N . VAL A 1 94 ? 8.168 7.581 -11.471 1.00 98.88 94 VAL A N 1
ATOM 661 C CA . VAL A 1 94 ? 7.438 6.444 -10.895 1.00 98.88 94 VAL A CA 1
ATOM 662 C C . VAL A 1 94 ? 6.938 6.859 -9.518 1.00 98.88 94 VAL A C 1
ATOM 664 O O . VAL A 1 94 ? 7.738 7.195 -8.650 1.00 98.88 94 VAL A O 1
ATOM 667 N N . VAL A 1 95 ? 5.624 6.900 -9.328 1.00 98.69 95 VAL A N 1
ATOM 668 C CA . VAL A 1 95 ? 5.010 7.398 -8.091 1.00 98.69 95 VAL A CA 1
ATOM 669 C C . VAL A 1 95 ? 3.896 6.461 -7.658 1.00 98.69 95 VAL A C 1
ATOM 671 O O . VAL A 1 95 ? 3.090 6.056 -8.496 1.00 98.69 95 VAL A O 1
ATOM 674 N N . ASN A 1 96 ? 3.815 6.135 -6.368 1.00 98.19 96 ASN A N 1
ATOM 675 C CA . ASN A 1 96 ? 2.708 5.341 -5.826 1.00 98.19 96 ASN A CA 1
ATOM 676 C C . ASN A 1 96 ? 2.510 4.015 -6.582 1.00 98.19 96 ASN A C 1
ATOM 678 O O . ASN A 1 96 ? 1.400 3.679 -6.974 1.00 98.19 96 ASN A O 1
ATOM 682 N N . SER A 1 97 ? 3.605 3.358 -6.973 1.00 98.88 97 SER A N 1
ATOM 683 C CA . SER A 1 97 ? 3.571 2.258 -7.944 1.00 98.88 97 SER A CA 1
ATOM 684 C C . SER A 1 97 ? 4.364 1.047 -7.469 1.00 98.88 97 SER A C 1
ATOM 686 O O . SER A 1 97 ? 5.396 1.172 -6.803 1.00 98.88 97 SER A O 1
ATOM 688 N N . THR A 1 98 ? 3.922 -0.136 -7.891 1.00 98.88 98 THR A N 1
ATOM 689 C CA . THR A 1 98 ? 4.529 -1.421 -7.537 1.00 98.88 98 THR A CA 1
ATOM 690 C C . THR A 1 98 ? 5.210 -2.045 -8.754 1.00 98.88 98 THR A C 1
ATOM 692 O O . THR A 1 98 ? 4.585 -2.322 -9.775 1.00 98.88 98 THR A O 1
ATOM 695 N N . ILE A 1 99 ? 6.518 -2.288 -8.662 1.00 98.81 99 ILE A N 1
ATOM 696 C CA . ILE A 1 99 ? 7.324 -2.927 -9.706 1.00 98.81 99 ILE A CA 1
ATOM 697 C C . ILE A 1 99 ? 7.882 -4.225 -9.132 1.00 98.81 99 ILE A C 1
ATOM 699 O O . ILE A 1 99 ? 8.839 -4.199 -8.354 1.00 98.81 99 ILE A O 1
ATOM 703 N N . SER A 1 100 ? 7.283 -5.360 -9.501 1.00 98.31 100 SER A N 1
ATOM 704 C CA . SER A 1 100 ? 7.549 -6.622 -8.804 1.00 98.31 100 SER A CA 1
ATOM 705 C C . SER A 1 100 ? 7.672 -7.855 -9.692 1.00 98.31 100 SER A C 1
ATOM 707 O O . SER A 1 100 ? 6.930 -8.029 -10.650 1.00 98.31 100 SER A O 1
ATOM 709 N N . GLY A 1 101 ? 8.610 -8.749 -9.378 1.00 96.94 101 GLY A N 1
ATOM 710 C CA . GLY A 1 101 ? 8.710 -10.047 -10.060 1.00 96.94 101 GLY A CA 1
ATOM 711 C C . GLY A 1 101 ? 9.185 -9.987 -11.518 1.00 96.94 101 GLY A C 1
ATOM 712 O O . GLY A 1 101 ? 9.145 -10.995 -12.221 1.00 96.94 101 GLY A O 1
ATOM 713 N N . ASN A 1 102 ? 9.639 -8.831 -12.009 1.00 96.25 102 ASN A N 1
ATOM 714 C CA . ASN A 1 102 ? 10.093 -8.700 -13.392 1.00 96.25 102 ASN A CA 1
ATOM 715 C C . ASN A 1 102 ? 11.484 -9.310 -13.579 1.00 96.25 102 ASN A C 1
ATOM 717 O O . ASN A 1 102 ? 12.325 -9.283 -12.679 1.00 96.25 102 ASN A O 1
ATOM 721 N N . THR A 1 103 ? 11.752 -9.848 -14.766 1.00 93.25 103 THR A N 1
ATOM 722 C CA . THR A 1 103 ? 12.992 -10.572 -15.055 1.00 93.25 103 THR A CA 1
ATOM 723 C C . THR A 1 103 ? 13.632 -10.111 -16.360 1.00 93.25 103 THR A C 1
ATOM 725 O O . THR A 1 103 ? 12.949 -9.920 -17.363 1.00 93.25 103 THR A O 1
ATOM 728 N N . ALA A 1 104 ? 14.959 -9.968 -16.368 1.00 89.69 104 ALA A N 1
ATOM 729 C CA . ALA A 1 104 ? 15.731 -9.711 -17.584 1.00 89.69 104 ALA A CA 1
ATOM 730 C C . ALA A 1 104 ? 16.905 -10.680 -17.697 1.00 89.69 104 ALA A C 1
ATOM 732 O O . ALA A 1 104 ? 17.668 -10.835 -16.749 1.00 89.69 104 ALA A O 1
ATOM 733 N N . SER A 1 105 ? 17.104 -11.307 -18.858 1.00 86.44 105 SER A N 1
ATOM 734 C CA . SER A 1 105 ? 18.199 -12.278 -19.034 1.00 86.44 105 SER A CA 1
ATOM 735 C C . SER A 1 105 ? 19.585 -11.628 -19.079 1.00 86.44 105 SER A C 1
ATOM 737 O O . SER A 1 105 ? 20.541 -12.198 -18.546 1.00 86.44 105 SER A O 1
ATOM 739 N N . SER A 1 106 ? 19.705 -10.450 -19.702 1.00 81.25 106 SER A N 1
ATOM 740 C CA . SER A 1 106 ? 20.989 -9.755 -19.861 1.00 81.25 106 SER A CA 1
ATOM 741 C C . SER A 1 106 ? 21.008 -8.279 -19.453 1.00 81.25 106 SER A C 1
ATOM 743 O O . SER A 1 106 ? 21.862 -7.502 -19.896 1.00 81.25 106 SER A O 1
ATOM 745 N N . GLY A 1 107 ? 20.056 -7.872 -18.621 1.00 85.12 107 GLY A N 1
ATOM 746 C CA . GLY A 1 107 ? 19.934 -6.499 -18.151 1.00 85.12 107 GLY A CA 1
ATOM 747 C C . GLY A 1 107 ? 19.331 -6.426 -16.754 1.00 85.12 107 GLY A C 1
ATOM 748 O O . GLY A 1 107 ? 19.639 -7.271 -15.914 1.00 85.12 107 GLY A O 1
ATOM 749 N N . THR A 1 108 ? 18.518 -5.410 -16.494 1.00 89.56 108 THR A N 1
ATOM 750 C CA . THR A 1 108 ? 17.981 -5.124 -15.157 1.00 89.56 108 THR A CA 1
ATOM 751 C C . THR A 1 108 ? 16.626 -5.776 -14.950 1.00 89.56 108 THR A C 1
ATOM 753 O O . THR A 1 108 ? 15.775 -5.720 -15.825 1.00 89.56 108 THR A O 1
ATOM 756 N N . GLY A 1 109 ? 16.388 -6.394 -13.796 1.00 91.00 109 GLY A N 1
ATOM 757 C CA . GLY A 1 109 ? 15.084 -6.991 -13.506 1.00 91.00 109 GLY A CA 1
ATOM 758 C C . GLY A 1 109 ? 13.972 -5.942 -13.470 1.00 91.00 109 GLY A C 1
ATOM 759 O O . GLY A 1 109 ? 13.013 -6.034 -14.231 1.00 91.00 109 GLY A O 1
ATOM 760 N N . GLY A 1 110 ? 14.122 -4.939 -12.604 1.00 95.50 110 GLY A N 1
ATOM 761 C CA . GLY A 1 110 ? 13.113 -3.917 -12.337 1.00 95.50 110 GLY A CA 1
ATOM 762 C C . GLY A 1 110 ? 13.164 -2.753 -13.322 1.00 95.50 110 GLY A C 1
ATOM 763 O O . GLY A 1 110 ? 12.491 -2.776 -14.350 1.00 95.50 110 GLY A O 1
ATOM 764 N N . ILE A 1 111 ? 13.931 -1.713 -12.987 1.00 97.25 111 ILE A N 1
ATOM 765 C CA . ILE A 1 111 ? 13.895 -0.402 -13.653 1.00 97.25 111 ILE A CA 1
ATOM 766 C C . ILE A 1 111 ? 15.279 0.001 -14.176 1.00 97.25 111 ILE A C 1
ATOM 768 O O . ILE A 1 111 ? 16.265 -0.036 -13.443 1.00 97.25 111 ILE A O 1
ATOM 772 N N . ILE A 1 112 ? 15.348 0.481 -15.417 1.00 95.38 112 ILE A N 1
ATOM 773 C CA . ILE A 1 112 ? 16.486 1.231 -15.963 1.00 95.38 112 ILE A CA 1
ATOM 774 C C . ILE A 1 112 ? 16.061 2.686 -16.178 1.00 95.38 112 ILE A C 1
ATOM 776 O O . ILE A 1 112 ? 15.232 2.975 -17.038 1.00 95.38 112 ILE A O 1
ATOM 780 N N . ALA A 1 113 ? 16.673 3.598 -15.426 1.00 95.62 113 ALA A N 1
ATOM 781 C CA . ALA A 1 113 ? 16.577 5.047 -15.583 1.00 95.62 113 ALA A CA 1
ATOM 782 C C . ALA A 1 113 ? 17.864 5.581 -16.241 1.00 95.62 113 ALA A C 1
ATOM 784 O O . ALA A 1 113 ? 18.729 6.163 -15.582 1.00 95.62 113 ALA A O 1
ATOM 785 N N . ALA A 1 114 ? 18.032 5.317 -17.537 1.00 94.12 114 ALA A N 1
ATOM 786 C CA . ALA A 1 114 ? 19.211 5.719 -18.312 1.00 94.12 114 ALA A CA 1
ATOM 787 C C . ALA A 1 114 ? 19.118 7.153 -18.860 1.00 94.12 114 ALA A C 1
ATOM 789 O O . ALA A 1 114 ? 20.115 7.705 -19.328 1.00 94.12 114 ALA A O 1
ATOM 790 N N . GLY A 1 115 ? 17.927 7.751 -18.806 1.00 92.19 115 GLY A N 1
ATOM 791 C CA . GLY A 1 115 ? 17.687 9.109 -19.266 1.00 92.19 115 GLY A CA 1
ATOM 792 C C . GLY A 1 115 ? 18.225 10.220 -18.362 1.00 92.19 115 GLY A C 1
ATOM 793 O O . GLY A 1 115 ? 18.880 9.973 -17.350 1.00 92.19 115 GLY A O 1
ATOM 794 N N . PRO A 1 116 ? 17.947 11.485 -18.723 1.00 94.12 116 PRO A N 1
ATOM 795 C CA . PRO A 1 116 ? 18.500 12.652 -18.036 1.00 94.12 116 PRO A CA 1
ATOM 796 C C . PRO A 1 116 ? 17.958 12.848 -16.611 1.00 94.12 116 PRO A C 1
ATOM 798 O O . PRO A 1 116 ? 18.553 13.598 -15.839 1.00 94.12 116 PRO A O 1
ATOM 801 N N . SER A 1 117 ? 16.835 12.213 -16.264 1.00 94.75 117 SER A N 1
ATOM 802 C CA . SER A 1 117 ? 16.233 12.280 -14.933 1.00 94.75 117 SER A CA 1
ATOM 803 C C . SER A 1 117 ? 15.409 11.030 -14.635 1.00 94.75 117 SER A C 1
ATOM 805 O O . SER A 1 117 ? 14.558 10.650 -15.442 1.00 94.75 117 SER A O 1
ATOM 807 N N . GLY A 1 118 ? 15.613 10.453 -13.454 1.00 97.38 118 GLY A N 1
ATOM 808 C CA . GLY A 1 118 ? 14.730 9.461 -12.848 1.00 97.38 118 GLY A CA 1
ATOM 809 C C . GLY A 1 118 ? 14.212 9.976 -11.507 1.00 97.38 118 GLY A C 1
ATOM 810 O O . GLY A 1 118 ? 14.993 10.505 -10.716 1.00 97.38 118 GLY A O 1
ATOM 811 N N . TYR A 1 119 ? 12.919 9.830 -11.246 1.00 98.31 119 TYR A N 1
ATOM 812 C CA . TYR A 1 119 ? 12.299 10.139 -9.958 1.00 98.31 119 TYR A CA 1
ATOM 813 C C . TYR A 1 119 ? 11.404 8.976 -9.540 1.00 98.31 119 TYR A C 1
ATOM 815 O O . TYR A 1 119 ? 10.514 8.591 -10.297 1.00 98.31 119 TYR A O 1
ATOM 823 N N . ILE A 1 120 ? 11.670 8.398 -8.371 1.00 98.69 120 ILE A N 1
ATOM 824 C CA . ILE A 1 120 ? 10.900 7.288 -7.807 1.00 98.69 120 ILE A CA 1
ATOM 825 C C . ILE A 1 120 ? 10.481 7.690 -6.391 1.00 98.69 120 ILE A C 1
ATOM 827 O O . ILE A 1 120 ? 11.340 7.961 -5.549 1.00 98.69 120 ILE A O 1
ATOM 831 N N . ALA A 1 121 ? 9.174 7.759 -6.150 1.00 98.56 121 ALA A N 1
ATOM 832 C CA . ALA A 1 121 ? 8.605 8.204 -4.882 1.00 98.56 121 ALA A CA 1
ATOM 833 C C . ALA A 1 121 ? 7.450 7.308 -4.438 1.00 98.56 121 ALA A C 1
ATOM 835 O O . ALA A 1 121 ? 6.663 6.877 -5.285 1.00 98.56 121 ALA A O 1
ATOM 836 N N . ASN A 1 122 ? 7.339 7.036 -3.133 1.00 98.69 122 ASN A N 1
ATOM 837 C CA . ASN A 1 122 ? 6.241 6.243 -2.562 1.00 98.69 122 ASN A CA 1
ATOM 838 C C . ASN A 1 122 ? 6.000 4.963 -3.370 1.00 98.69 122 ASN A C 1
ATOM 840 O O . ASN A 1 122 ? 4.893 4.687 -3.799 1.00 98.69 122 ASN A O 1
ATOM 844 N N . SER A 1 123 ? 7.064 4.257 -3.749 1.00 98.81 123 SER A N 1
ATOM 845 C CA . SER A 1 123 ? 6.973 3.142 -4.696 1.00 98.81 123 SER A CA 1
ATOM 846 C C . SER A 1 123 ? 7.684 1.912 -4.160 1.00 98.81 123 SER A C 1
ATOM 848 O O . SER A 1 123 ? 8.660 2.018 -3.418 1.00 98.81 123 SER A O 1
ATOM 850 N N . THR A 1 124 ? 7.215 0.735 -4.565 1.00 98.81 124 THR A N 1
ATOM 851 C CA . THR A 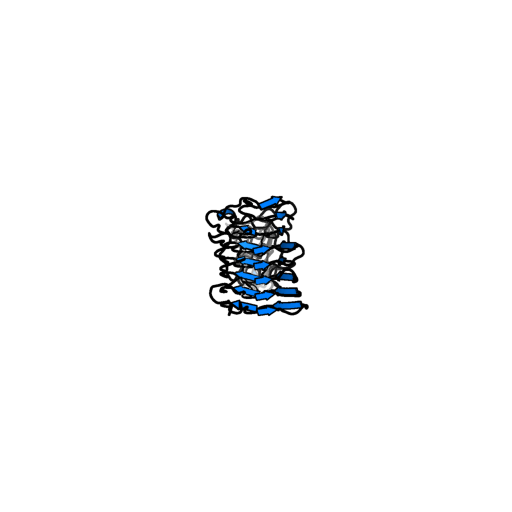1 124 ? 7.743 -0.554 -4.105 1.00 98.81 124 THR A CA 1
ATOM 852 C C . THR A 1 124 ? 8.381 -1.295 -5.275 1.00 98.81 124 THR A C 1
ATOM 854 O O . THR A 1 124 ? 7.687 -1.766 -6.173 1.00 98.81 124 THR A O 1
ATOM 857 N N . VAL A 1 125 ? 9.712 -1.416 -5.279 1.00 98.56 125 VAL A N 1
ATOM 858 C CA . VAL A 1 125 ? 10.500 -2.112 -6.311 1.00 98.56 125 VAL A CA 1
ATOM 859 C C . VAL A 1 125 ? 11.150 -3.355 -5.707 1.00 98.56 125 VAL A C 1
ATOM 861 O O . VAL A 1 125 ? 12.231 -3.285 -5.116 1.00 98.56 125 VAL A O 1
ATOM 864 N N . VAL A 1 126 ? 10.494 -4.507 -5.847 1.00 97.38 126 VAL A N 1
ATOM 865 C CA . VAL A 1 126 ? 10.881 -5.725 -5.119 1.00 97.38 126 VAL A CA 1
ATOM 866 C C . VAL A 1 126 ? 10.836 -6.987 -5.963 1.00 97.38 126 VAL A C 1
ATOM 868 O O . VAL A 1 126 ? 10.163 -7.039 -6.983 1.00 97.38 126 VAL A O 1
ATOM 871 N N . LYS A 1 127 ? 11.540 -8.043 -5.547 1.00 95.62 127 LYS A N 1
ATOM 872 C CA . LYS A 1 127 ? 11.442 -9.384 -6.163 1.00 95.62 127 LYS A CA 1
ATOM 873 C C . LYS A 1 127 ? 11.783 -9.424 -7.662 1.00 95.62 127 LYS A C 1
ATOM 875 O O . LYS A 1 127 ? 11.487 -10.406 -8.338 1.00 95.62 127 LYS A O 1
ATOM 880 N N . ASN A 1 128 ? 12.428 -8.390 -8.199 1.00 96.06 128 ASN A N 1
ATOM 881 C CA . ASN A 1 128 ? 12.851 -8.347 -9.594 1.00 96.06 128 ASN A CA 1
ATOM 882 C C . ASN A 1 128 ? 14.205 -9.048 -9.763 1.00 96.06 128 ASN A C 1
ATOM 884 O O . ASN A 1 128 ? 15.022 -9.077 -8.842 1.00 96.06 128 ASN A O 1
ATOM 888 N N . ARG A 1 129 ? 14.470 -9.622 -10.939 1.00 92.88 129 ARG A N 1
ATOM 889 C CA . ARG A 1 129 ? 15.649 -10.462 -11.185 1.00 92.88 129 ARG A CA 1
ATOM 890 C C . ARG A 1 129 ? 16.440 -10.043 -12.415 1.00 92.88 129 ARG A C 1
ATOM 892 O O . ARG A 1 129 ? 15.941 -10.112 -13.538 1.00 92.88 129 ARG A O 1
ATOM 899 N N . ALA A 1 130 ? 17.718 -9.744 -12.205 1.00 89.56 130 ALA A N 1
ATOM 900 C CA . ALA A 1 130 ? 18.699 -9.667 -13.282 1.00 89.56 130 ALA A CA 1
ATOM 901 C C . ALA A 1 130 ? 19.324 -11.041 -13.557 1.00 89.56 130 ALA A C 1
ATOM 903 O O . ALA A 1 130 ? 19.628 -11.813 -12.643 1.00 89.56 130 ALA A O 1
ATOM 904 N N . GLY A 1 131 ? 19.521 -11.348 -14.834 1.00 78.81 131 GLY A N 1
ATOM 905 C CA . GLY A 1 131 ? 20.184 -12.554 -15.307 1.00 78.81 131 GLY A CA 1
ATOM 906 C C . GLY A 1 131 ? 21.710 -12.455 -15.262 1.00 78.81 131 GLY A C 1
ATOM 907 O O . GLY A 1 131 ? 22.301 -11.535 -14.700 1.00 78.81 131 GLY A O 1
ATOM 908 N N . THR A 1 132 ? 22.379 -13.463 -15.822 1.00 66.62 132 THR A N 1
ATOM 909 C CA . THR A 1 132 ? 23.809 -13.726 -15.576 1.00 66.62 132 THR A CA 1
ATOM 910 C C . THR A 1 132 ? 24.744 -13.316 -16.721 1.00 66.62 132 THR A C 1
ATOM 912 O O . THR A 1 132 ? 25.938 -13.602 -16.652 1.00 66.62 132 THR A O 1
ATOM 915 N N . SER A 1 133 ? 24.232 -12.714 -17.799 1.00 61.56 133 SER A N 1
ATOM 916 C CA . SER A 1 133 ? 24.999 -12.331 -18.998 1.00 61.56 133 SER A CA 1
ATOM 917 C C . SER A 1 133 ? 24.927 -10.814 -19.188 1.00 61.56 133 SER A C 1
ATOM 919 O O . SER A 1 133 ? 23.843 -10.288 -19.340 1.00 61.56 133 SER A O 1
ATOM 921 N N . PHE A 1 134 ? 26.034 -10.073 -19.114 1.00 58.81 134 PHE A N 1
ATOM 922 C CA . PHE A 1 134 ? 25.959 -8.663 -18.688 1.00 58.81 134 PHE A CA 1
ATOM 923 C C . PHE A 1 134 ? 25.916 -7.607 -19.803 1.00 58.81 134 PHE A C 1
ATOM 925 O O . PHE A 1 134 ? 26.602 -7.717 -20.819 1.00 58.81 134 PHE A O 1
ATOM 932 N N . SER A 1 135 ? 25.177 -6.534 -19.512 1.00 57.78 135 SER A N 1
ATOM 933 C CA . SER A 1 135 ? 25.294 -5.183 -20.073 1.00 57.78 135 SER A CA 1
ATOM 934 C C . SER A 1 135 ? 25.755 -4.204 -18.978 1.00 57.78 135 SER A C 1
ATOM 936 O O . SER A 1 135 ? 25.694 -4.523 -17.787 1.00 57.78 135 SER A O 1
ATOM 938 N N . ASP A 1 136 ? 26.172 -2.993 -19.361 1.00 57.94 136 ASP A N 1
ATOM 939 C CA . ASP A 1 136 ? 26.656 -1.932 -18.463 1.00 57.94 136 ASP A CA 1
ATOM 940 C C . ASP A 1 136 ? 25.606 -1.382 -17.482 1.00 57.94 136 ASP A C 1
ATOM 942 O O . ASP A 1 136 ? 25.903 -0.385 -16.837 1.00 57.94 136 ASP A O 1
ATOM 946 N N . PHE A 1 137 ? 24.424 -1.996 -17.329 1.00 61.84 137 PHE A N 1
ATOM 947 C CA . PHE A 1 137 ? 23.339 -1.547 -16.441 1.00 61.84 137 PHE A CA 1
ATOM 948 C C . PHE A 1 137 ? 22.776 -2.614 -15.486 1.00 61.84 137 PHE A C 1
ATOM 950 O O . PHE A 1 137 ? 21.910 -2.274 -14.698 1.00 61.84 137 PHE A O 1
ATOM 957 N N . GLY A 1 138 ? 23.261 -3.861 -15.474 1.00 73.94 138 GLY A N 1
ATOM 958 C CA . GLY A 1 138 ? 22.586 -4.950 -14.742 1.00 73.94 138 GLY A CA 1
ATOM 959 C C . GLY A 1 138 ? 22.402 -4.727 -13.228 1.00 73.94 138 GLY A C 1
ATOM 960 O O . GLY A 1 138 ? 23.385 -4.691 -12.490 1.00 73.94 138 GLY A O 1
ATOM 961 N N . SER A 1 139 ? 21.150 -4.637 -12.772 1.00 80.44 139 SER A N 1
ATOM 962 C CA . SER A 1 139 ? 20.715 -4.655 -11.361 1.00 80.44 139 SER A CA 1
ATOM 963 C C . SER A 1 139 ? 19.447 -5.500 -11.228 1.00 80.44 139 SER A C 1
ATOM 965 O O . SER A 1 139 ? 18.637 -5.517 -12.151 1.00 80.44 139 SER A O 1
ATOM 967 N N . GLY A 1 140 ? 19.223 -6.198 -10.116 1.00 79.12 140 GLY A N 1
ATOM 968 C CA . GLY A 1 140 ? 17.917 -6.825 -9.877 1.00 79.12 140 GLY A CA 1
ATOM 969 C C . GLY A 1 140 ? 16.804 -5.773 -9.793 1.00 79.12 140 GLY A C 1
ATOM 970 O O . GLY A 1 140 ? 15.805 -5.900 -10.491 1.00 79.12 140 GLY A O 1
ATOM 971 N N . GLY A 1 141 ? 17.017 -4.714 -9.005 1.00 88.50 141 GLY A N 1
ATOM 972 C CA . GLY A 1 141 ? 16.070 -3.626 -8.746 1.00 88.50 141 GLY A CA 1
ATOM 973 C C . GLY A 1 141 ? 16.166 -2.480 -9.754 1.00 88.50 141 GLY A C 1
ATOM 974 O O . GLY A 1 141 ? 15.619 -2.566 -10.852 1.00 88.50 141 GLY A O 1
ATOM 975 N N . VAL A 1 142 ? 16.835 -1.388 -9.375 1.00 93.75 142 VAL A N 1
ATOM 976 C CA . VAL A 1 142 ? 16.942 -0.140 -10.148 1.00 93.75 142 VAL A CA 1
ATOM 977 C C . VAL A 1 142 ? 18.374 0.087 -10.633 1.00 93.75 142 VAL A C 1
ATOM 979 O O . VAL A 1 142 ? 19.343 -0.109 -9.895 1.00 93.75 142 VAL A O 1
ATOM 982 N N . ALA A 1 143 ? 18.522 0.544 -11.874 1.00 93.75 143 ALA A N 1
ATOM 983 C CA . ALA A 1 143 ? 19.793 0.951 -12.453 1.00 93.75 143 ALA A CA 1
ATOM 984 C C . ALA A 1 143 ? 19.719 2.321 -13.143 1.00 93.75 143 ALA A C 1
ATOM 986 O O . ALA A 1 143 ? 18.663 2.714 -13.633 1.00 93.75 143 ALA A O 1
ATOM 987 N N . GLY A 1 144 ? 20.855 3.018 -13.243 1.00 93.06 144 GLY A N 1
ATOM 988 C CA . GLY A 1 144 ? 20.981 4.300 -13.944 1.00 93.06 144 GLY A CA 1
ATOM 989 C C . GLY A 1 144 ? 21.168 5.484 -12.997 1.00 93.06 144 GLY A C 1
ATOM 990 O O . GLY A 1 144 ? 21.982 5.403 -12.076 1.00 93.06 144 GLY A O 1
ATOM 991 N N . THR A 1 145 ? 20.470 6.595 -13.251 1.00 94.38 145 THR A N 1
ATOM 992 C CA . THR A 1 145 ? 20.483 7.780 -12.376 1.00 94.38 145 THR A CA 1
ATOM 993 C C . THR A 1 145 ? 19.073 8.134 -11.923 1.00 94.38 145 THR A C 1
ATOM 995 O O . THR A 1 145 ? 18.215 8.414 -12.758 1.00 94.38 145 THR A O 1
ATOM 998 N N . ALA A 1 146 ? 18.832 8.151 -10.610 1.00 96.31 146 ALA A N 1
ATOM 999 C CA . ALA A 1 146 ? 17.516 8.484 -10.068 1.00 96.31 146 ALA A CA 1
ATOM 1000 C C . ALA A 1 146 ? 17.571 9.178 -8.702 1.00 96.31 146 ALA A C 1
ATOM 1002 O O . ALA A 1 146 ? 18.496 8.986 -7.910 1.00 96.31 146 ALA A O 1
ATOM 1003 N N . THR A 1 147 ? 16.533 9.955 -8.421 1.00 97.38 147 THR A N 1
ATOM 1004 C CA . THR A 1 147 ? 16.192 10.428 -7.082 1.00 97.38 147 THR A CA 1
ATOM 1005 C C . THR A 1 147 ? 15.189 9.466 -6.449 1.00 97.38 147 THR A C 1
ATOM 1007 O O . THR A 1 147 ? 14.225 9.086 -7.116 1.00 97.38 147 THR A O 1
ATOM 1010 N N . LEU A 1 148 ? 15.413 9.091 -5.188 1.00 98.12 148 LEU A N 1
ATOM 1011 C CA . LEU A 1 148 ? 14.552 8.185 -4.418 1.00 98.12 148 LEU A CA 1
ATOM 1012 C C . LEU A 1 148 ? 14.000 8.885 -3.171 1.00 98.12 148 LEU A C 1
ATOM 1014 O O . LEU A 1 148 ? 14.755 9.546 -2.451 1.00 98.12 148 LEU A O 1
ATOM 1018 N N . THR A 1 149 ? 12.712 8.712 -2.886 1.00 98.31 149 THR A N 1
ATOM 1019 C CA . THR A 1 149 ? 12.105 9.117 -1.608 1.00 98.31 149 THR A CA 1
ATOM 1020 C C . THR A 1 149 ? 10.981 8.184 -1.195 1.00 98.31 149 THR A C 1
ATOM 1022 O O . THR A 1 149 ? 10.224 7.718 -2.049 1.00 98.31 149 THR A O 1
ATOM 1025 N N . SER A 1 150 ? 10.861 7.916 0.107 1.00 98.19 150 SER A N 1
ATOM 1026 C CA . SER A 1 150 ? 9.768 7.126 0.685 1.00 98.19 150 SER A CA 1
ATOM 1027 C C . SER A 1 150 ? 9.474 5.832 -0.092 1.00 98.19 150 SER A C 1
ATOM 1029 O O . SER A 1 150 ? 8.330 5.431 -0.265 1.00 98.19 150 SER A O 1
ATOM 1031 N N . SER A 1 151 ? 10.512 5.192 -0.640 1.00 98.62 151 SER A N 1
ATOM 1032 C CA . SER A 1 151 ? 10.375 4.052 -1.550 1.00 98.62 151 SER A CA 1
ATOM 1033 C C . SER A 1 151 ? 11.120 2.826 -1.038 1.00 98.62 151 SER A C 1
ATOM 1035 O O . SER A 1 151 ? 12.188 2.935 -0.433 1.00 98.62 151 SER A O 1
ATOM 1037 N N . ILE A 1 152 ? 10.578 1.646 -1.337 1.00 98.69 152 ILE A N 1
ATOM 1038 C CA . ILE A 1 152 ? 11.198 0.358 -1.026 1.00 98.69 152 ILE A CA 1
ATOM 1039 C C . ILE A 1 152 ? 11.965 -0.137 -2.256 1.00 98.69 152 ILE A C 1
ATOM 1041 O O . ILE A 1 152 ? 11.382 -0.293 -3.330 1.00 98.69 152 ILE A O 1
ATOM 1045 N N . VAL A 1 153 ? 13.252 -0.456 -2.097 1.00 97.56 153 VAL A N 1
ATOM 1046 C CA . VAL A 1 153 ? 14.051 -1.193 -3.093 1.00 97.56 153 VAL A CA 1
ATOM 1047 C C . VAL A 1 153 ? 14.771 -2.356 -2.410 1.00 97.56 153 VAL A C 1
ATOM 1049 O O . VAL A 1 153 ? 15.868 -2.206 -1.867 1.00 97.56 153 VAL A O 1
ATOM 1052 N N . ALA A 1 154 ? 14.142 -3.529 -2.419 1.00 95.38 154 ALA A N 1
ATOM 1053 C CA . ALA A 1 154 ? 14.597 -4.682 -1.643 1.00 95.38 154 ALA A CA 1
ATOM 1054 C C . ALA A 1 154 ? 14.140 -6.020 -2.236 1.00 95.38 154 ALA A C 1
ATOM 1056 O O . ALA A 1 154 ? 13.300 -6.058 -3.130 1.00 95.38 154 ALA A O 1
ATOM 1057 N N . GLN A 1 155 ? 14.677 -7.134 -1.738 1.00 93.06 155 GLN A N 1
ATOM 1058 C CA . GLN A 1 155 ? 14.356 -8.498 -2.179 1.00 93.06 155 GLN A CA 1
ATOM 1059 C C . GLN A 1 155 ? 14.581 -8.720 -3.682 1.00 93.06 155 GLN A C 1
ATOM 1061 O O . GLN A 1 155 ? 14.010 -9.634 -4.278 1.00 93.06 155 GLN A O 1
ATOM 1066 N N . ASN A 1 156 ? 15.377 -7.876 -4.338 1.00 93.50 156 ASN A N 1
ATOM 1067 C CA . ASN A 1 156 ? 15.684 -8.046 -5.747 1.00 93.50 156 ASN A CA 1
ATOM 1068 C C . ASN A 1 156 ? 16.867 -9.011 -5.892 1.00 93.50 156 ASN A C 1
ATOM 1070 O O . ASN A 1 156 ? 17.834 -8.985 -5.135 1.00 93.50 156 ASN A O 1
ATOM 1074 N N . ILE A 1 157 ? 16.793 -9.898 -6.878 1.00 86.44 157 ILE A N 1
ATOM 1075 C CA . ILE A 1 157 ? 17.737 -11.001 -7.033 1.00 86.44 157 ILE A CA 1
ATOM 1076 C C . ILE A 1 157 ? 18.810 -10.628 -8.051 1.00 86.44 157 ILE A C 1
ATOM 1078 O O . ILE A 1 157 ? 18.521 -10.255 -9.193 1.00 86.44 157 ILE A O 1
ATOM 1082 N N . GLN A 1 158 ? 20.062 -10.844 -7.655 1.00 75.25 158 GLN A N 1
ATOM 1083 C CA . GLN A 1 158 ? 21.214 -10.730 -8.538 1.00 75.25 158 GLN A CA 1
ATOM 1084 C C . GLN A 1 158 ? 21.618 -12.050 -9.204 1.00 75.25 158 GLN A C 1
ATOM 1086 O O . GLN A 1 158 ? 21.542 -13.132 -8.616 1.00 75.25 158 GLN A O 1
ATOM 1091 N N . GLY A 1 159 ? 22.166 -11.937 -10.415 1.00 69.94 159 GLY A N 1
ATOM 1092 C CA . GLY A 1 159 ? 23.077 -12.931 -10.966 1.00 69.94 159 GLY A CA 1
ATOM 1093 C C . GLY A 1 159 ? 24.451 -12.903 -10.268 1.00 69.94 159 GLY A C 1
ATOM 1094 O O . GLY A 1 159 ? 24.737 -12.021 -9.456 1.00 69.94 159 GLY A O 1
ATOM 1095 N N . PRO A 1 160 ? 25.359 -13.836 -10.604 1.00 59.31 160 PRO A N 1
ATOM 1096 C CA . PRO A 1 160 ? 26.629 -14.030 -9.903 1.00 59.31 160 PRO A CA 1
ATOM 1097 C C . PRO A 1 160 ? 27.622 -12.851 -9.980 1.00 59.31 160 PRO A C 1
ATOM 1099 O O . PRO A 1 160 ? 28.667 -12.942 -9.352 1.00 59.31 160 PRO A O 1
ATOM 1102 N N . ASN A 1 161 ? 27.326 -11.754 -10.697 1.00 62.69 161 ASN A N 1
ATOM 1103 C CA . ASN A 1 161 ? 28.184 -10.555 -10.761 1.00 62.69 161 ASN A CA 1
ATOM 1104 C C . ASN A 1 161 ? 27.409 -9.220 -10.891 1.00 62.69 161 ASN A C 1
ATOM 1106 O O . ASN A 1 161 ? 27.944 -8.256 -11.436 1.00 62.69 161 ASN A O 1
ATOM 1110 N N . THR A 1 162 ? 26.151 -9.144 -10.448 1.00 67.62 162 THR A N 1
ATOM 1111 C CA . THR A 1 162 ? 25.346 -7.902 -10.497 1.00 67.62 162 THR A CA 1
ATOM 1112 C C . THR A 1 162 ? 24.937 -7.465 -9.102 1.00 67.62 162 THR A C 1
ATOM 1114 O O . THR A 1 162 ? 24.707 -8.327 -8.264 1.00 67.62 162 THR A O 1
ATOM 1117 N N . PRO A 1 163 ? 24.783 -6.163 -8.843 1.00 78.69 163 PRO A N 1
ATOM 1118 C CA . PRO A 1 163 ? 24.073 -5.692 -7.667 1.00 78.69 163 PRO A CA 1
ATOM 1119 C C . PRO A 1 163 ? 22.634 -6.210 -7.607 1.00 78.69 163 PRO A C 1
ATOM 1121 O O . PRO A 1 163 ? 21.987 -6.334 -8.655 1.00 78.69 163 PRO A O 1
ATOM 1124 N N . PRO A 1 164 ? 22.109 -6.488 -6.407 1.00 80.69 164 PRO A N 1
ATOM 1125 C CA . PRO A 1 164 ? 20.739 -6.944 -6.256 1.00 80.69 164 PRO A CA 1
ATOM 1126 C C . PRO A 1 164 ? 19.762 -5.778 -6.404 1.00 80.69 164 PRO 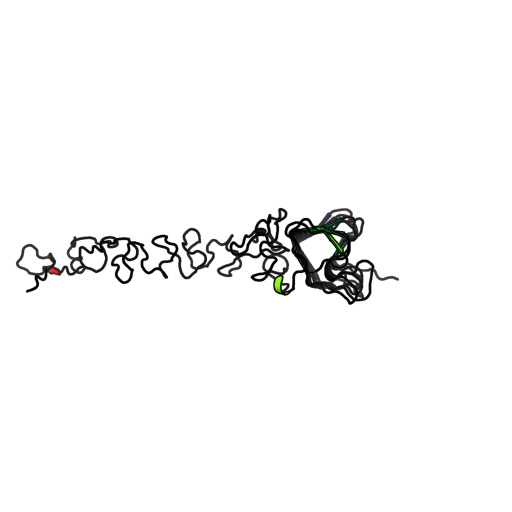A C 1
ATOM 1128 O O . PRO A 1 164 ? 18.809 -5.893 -7.161 1.00 80.69 164 PRO A O 1
ATOM 1131 N N . ASN A 1 165 ? 20.023 -4.631 -5.771 1.00 89.31 165 ASN A N 1
ATOM 1132 C CA . ASN A 1 165 ? 19.025 -3.570 -5.618 1.00 89.31 165 ASN A CA 1
ATOM 1133 C C . ASN A 1 165 ? 19.338 -2.309 -6.427 1.00 89.31 165 ASN A C 1
ATOM 1135 O O . ASN A 1 165 ? 18.500 -1.898 -7.225 1.00 89.31 165 ASN A O 1
ATOM 1139 N N . LEU A 1 166 ? 20.520 -1.707 -6.277 1.00 93.19 166 LEU A N 1
ATOM 1140 C CA . LEU A 1 166 ? 20.854 -0.436 -6.928 1.00 93.19 166 LEU A CA 1
ATOM 1141 C C . LEU A 1 166 ? 22.135 -0.535 -7.755 1.00 93.19 166 LEU A C 1
ATOM 1143 O O . LEU A 1 166 ? 23.121 -1.113 -7.315 1.00 93.19 166 LEU A O 1
ATOM 1147 N N . ARG A 1 167 ? 22.163 0.088 -8.937 1.00 92.25 167 ARG A N 1
ATOM 1148 C CA . ARG A 1 167 ? 23.401 0.245 -9.718 1.00 92.25 167 ARG A CA 1
ATOM 1149 C C . ARG A 1 167 ? 23.454 1.566 -10.478 1.00 92.25 167 ARG A C 1
ATOM 1151 O O . ARG A 1 167 ? 22.596 1.833 -11.309 1.00 92.25 167 ARG A O 1
ATOM 1158 N N . GLY A 1 168 ? 24.493 2.366 -10.266 1.00 92.25 168 GLY A N 1
ATOM 1159 C CA . GLY A 1 168 ? 24.605 3.711 -10.850 1.00 92.25 168 GLY A CA 1
ATOM 1160 C C . GLY A 1 168 ? 24.587 4.801 -9.783 1.00 92.25 168 GLY A C 1
ATOM 1161 O O . GLY A 1 168 ? 25.137 4.582 -8.710 1.00 92.25 168 GLY A O 1
ATOM 1162 N N . THR A 1 169 ? 24.004 5.965 -10.059 1.00 94.81 169 THR A N 1
ATOM 1163 C CA . THR A 1 169 ? 24.075 7.137 -9.167 1.00 94.81 169 THR A CA 1
ATOM 1164 C C . THR A 1 169 ? 22.702 7.487 -8.624 1.00 94.81 169 THR A C 1
ATOM 1166 O O . THR A 1 169 ? 21.777 7.738 -9.389 1.00 94.81 169 THR A O 1
ATOM 1169 N N . PHE A 1 170 ? 22.574 7.564 -7.304 1.00 95.75 170 PHE A N 1
ATOM 1170 C CA . PHE A 1 170 ? 21.290 7.798 -6.659 1.00 95.75 170 PHE A CA 1
ATOM 1171 C C . PHE A 1 170 ? 21.371 8.944 -5.662 1.00 95.75 170 PHE A C 1
ATOM 1173 O O . PHE A 1 170 ? 22.289 9.020 -4.844 1.00 95.75 170 PHE A O 1
ATOM 1180 N N . THR A 1 171 ? 20.385 9.833 -5.735 1.00 96.25 171 THR A N 1
ATOM 1181 C CA . THR A 1 171 ? 20.193 10.905 -4.754 1.00 96.25 171 THR A CA 1
ATOM 1182 C C . THR A 1 171 ? 19.013 10.543 -3.871 1.00 96.25 171 THR A C 1
ATOM 1184 O O . THR A 1 171 ? 17.893 10.433 -4.361 1.00 96.25 171 THR A O 1
ATOM 1187 N N . SER A 1 172 ? 19.245 10.362 -2.575 1.00 97.38 172 SER A N 1
ATOM 1188 C CA . SER A 1 172 ? 18.145 10.179 -1.636 1.00 97.38 172 SER A CA 1
ATOM 1189 C C . SER A 1 172 ? 17.566 11.523 -1.202 1.00 97.38 172 SER A C 1
ATOM 1191 O O . SER A 1 172 ? 18.303 12.449 -0.861 1.00 97.38 172 SER A O 1
ATOM 1193 N N . GLN A 1 173 ? 16.241 11.614 -1.196 1.00 97.38 173 GLN A N 1
ATOM 1194 C CA . GLN A 1 173 ? 15.476 12.647 -0.496 1.00 97.38 173 GLN A CA 1
ATOM 1195 C C . GLN A 1 173 ? 14.891 12.127 0.831 1.00 97.38 173 GLN A C 1
ATOM 1197 O O . GLN A 1 173 ? 14.113 12.829 1.467 1.00 97.38 173 GLN A O 1
ATOM 1202 N N . GLY A 1 174 ? 15.307 10.937 1.272 1.00 97.94 174 GLY A N 1
ATOM 1203 C CA . GLY A 1 174 ? 14.971 10.372 2.572 1.00 97.94 174 GLY A CA 1
ATOM 1204 C C . GLY A 1 174 ? 13.842 9.344 2.564 1.00 97.94 174 GLY A C 1
ATOM 1205 O O . GLY A 1 174 ? 13.121 9.188 1.571 1.00 97.94 174 GLY A O 1
ATOM 1206 N N . TYR A 1 175 ? 13.695 8.686 3.714 1.00 98.19 175 TYR A N 1
ATOM 1207 C CA . TYR A 1 175 ? 12.633 7.741 4.061 1.00 98.19 175 TYR A CA 1
ATOM 1208 C C . TYR A 1 175 ? 12.588 6.481 3.190 1.00 98.19 175 TYR A C 1
ATOM 1210 O O . TYR A 1 175 ? 11.554 5.845 3.057 1.00 98.19 175 TYR A O 1
ATOM 1218 N N . ASN A 1 176 ? 13.685 6.120 2.524 1.00 98.25 176 ASN A N 1
ATOM 1219 C CA . ASN A 1 176 ? 13.730 4.917 1.697 1.00 98.25 176 ASN A CA 1
ATOM 1220 C C . ASN A 1 176 ? 14.075 3.682 2.525 1.00 98.25 176 ASN A C 1
ATOM 1222 O O . ASN A 1 176 ? 14.899 3.750 3.431 1.00 98.25 176 ASN A O 1
ATOM 1226 N N . VAL A 1 177 ? 13.551 2.527 2.125 1.00 97.88 177 VAL A N 1
ATOM 1227 C CA . VAL A 1 177 ? 13.942 1.222 2.669 1.00 97.88 177 VAL A CA 1
ATOM 1228 C C . VAL A 1 177 ? 14.696 0.454 1.586 1.00 97.88 177 VAL A C 1
ATOM 1230 O O . VAL A 1 177 ? 14.122 0.044 0.577 1.00 97.88 177 VAL A O 1
ATOM 1233 N N . ILE A 1 178 ? 16.007 0.282 1.764 1.00 96.19 178 ILE A N 1
ATOM 1234 C CA . ILE A 1 178 ? 16.905 -0.290 0.752 1.00 96.19 178 ILE A CA 1
ATOM 1235 C C . ILE A 1 178 ? 17.706 -1.445 1.357 1.00 96.19 178 ILE A C 1
ATOM 1237 O O . ILE A 1 178 ? 18.538 -1.257 2.242 1.00 96.19 178 ILE A O 1
ATOM 1241 N N . GLU A 1 179 ? 17.519 -2.659 0.845 1.00 93.31 179 GLU A N 1
ATOM 1242 C CA . GLU A 1 179 ? 18.219 -3.847 1.367 1.00 93.31 179 GLU A CA 1
ATOM 1243 C C . GLU A 1 179 ? 19.726 -3.828 1.050 1.00 93.31 179 GLU A C 1
ATOM 1245 O O . GLU A 1 179 ? 20.532 -4.289 1.851 1.00 93.31 179 GLU A O 1
ATOM 1250 N N . SER A 1 180 ? 20.150 -3.280 -0.094 1.00 89.88 180 SER A N 1
ATOM 1251 C CA . SER A 1 180 ? 21.579 -3.120 -0.412 1.00 89.88 180 SER A CA 1
ATOM 1252 C C . SER A 1 180 ? 21.813 -1.964 -1.381 1.00 89.88 180 SER A C 1
ATOM 1254 O O . SER A 1 180 ? 21.050 -1.751 -2.320 1.00 89.88 180 SER A O 1
ATOM 1256 N N . THR A 1 181 ? 22.898 -1.226 -1.169 1.00 91.44 181 THR A N 1
ATOM 1257 C CA . THR A 1 181 ? 23.357 -0.138 -2.046 1.00 91.44 181 THR A CA 1
ATOM 1258 C C . THR A 1 181 ? 24.605 -0.525 -2.845 1.00 91.44 181 THR A C 1
ATOM 1260 O O . THR A 1 181 ? 25.190 0.320 -3.528 1.00 91.44 181 THR A O 1
ATOM 1263 N N . ASP A 1 182 ? 25.024 -1.792 -2.785 1.00 88.00 182 ASP A N 1
ATOM 1264 C CA . ASP A 1 182 ? 26.238 -2.273 -3.444 1.00 88.00 182 ASP A CA 1
ATOM 1265 C C . ASP A 1 182 ? 26.224 -1.967 -4.943 1.00 88.00 182 ASP A C 1
ATOM 1267 O O . ASP A 1 182 ? 25.212 -2.120 -5.609 1.00 88.00 182 ASP A O 1
ATOM 1271 N N . GLY A 1 183 ? 27.354 -1.534 -5.506 1.00 85.00 183 GLY A N 1
ATOM 1272 C CA . GLY A 1 183 ? 27.439 -1.187 -6.931 1.00 85.00 183 GLY A CA 1
ATOM 1273 C C . GLY A 1 183 ? 26.742 0.122 -7.323 1.00 85.00 183 GLY A C 1
ATOM 1274 O O . GLY A 1 183 ? 26.648 0.428 -8.517 1.00 85.00 183 GLY A O 1
ATOM 1275 N N . SER A 1 184 ? 26.309 0.917 -6.343 1.00 92.12 184 SER A N 1
ATOM 1276 C CA . SER A 1 184 ? 25.782 2.262 -6.553 1.00 92.12 184 SER A CA 1
ATOM 1277 C C . SER A 1 184 ? 26.582 3.339 -5.811 1.00 92.12 184 SER A C 1
ATOM 1279 O O . SER A 1 184 ? 27.226 3.093 -4.794 1.00 92.12 184 SER A O 1
ATOM 1281 N N . MET A 1 185 ? 26.532 4.559 -6.337 1.00 94.50 185 MET A N 1
ATOM 1282 C CA . MET A 1 185 ? 26.861 5.790 -5.632 1.00 94.50 185 MET A CA 1
ATOM 1283 C C . MET A 1 185 ? 25.571 6.287 -4.978 1.00 94.50 185 MET A C 1
ATOM 1285 O O . MET A 1 185 ? 24.854 7.099 -5.564 1.00 94.50 185 MET A O 1
ATOM 1289 N N . PHE A 1 186 ? 25.249 5.741 -3.807 1.00 94.31 186 PHE A N 1
ATOM 1290 C CA . PHE A 1 186 ? 24.084 6.130 -3.017 1.00 94.31 186 PHE A CA 1
ATOM 1291 C C . PHE A 1 186 ? 24.523 6.952 -1.804 1.00 94.31 186 PHE A C 1
ATOM 1293 O O . PHE A 1 186 ? 25.353 6.505 -1.010 1.00 94.31 186 PHE A O 1
ATOM 1300 N N . THR A 1 187 ? 23.948 8.141 -1.651 1.00 91.56 187 THR A N 1
ATOM 1301 C CA . THR A 1 187 ? 24.116 8.969 -0.452 1.00 91.56 187 THR A CA 1
ATOM 1302 C C . THR A 1 187 ? 22.811 8.955 0.326 1.00 91.56 187 THR A C 1
ATOM 1304 O O . THR A 1 187 ? 21.792 9.402 -0.198 1.00 91.56 187 THR A O 1
ATOM 1307 N N . ALA A 1 188 ? 22.861 8.457 1.561 1.00 92.56 188 ALA A N 1
ATOM 1308 C CA . ALA A 1 188 ? 21.701 8.371 2.439 1.00 92.56 188 ALA A CA 1
ATOM 1309 C C . ALA A 1 188 ? 21.153 9.757 2.811 1.00 92.56 188 ALA A C 1
ATOM 1311 O O . ALA A 1 188 ? 21.916 10.681 3.107 1.00 92.56 188 ALA A O 1
ATOM 1312 N N . GLY A 1 189 ? 19.830 9.869 2.803 1.00 93.69 189 GLY A N 1
ATOM 1313 C CA . GLY A 1 189 ? 19.051 10.988 3.315 1.00 93.69 189 GLY A CA 1
ATOM 1314 C C . GLY A 1 189 ? 18.499 10.711 4.716 1.00 93.69 189 GLY A C 1
ATOM 1315 O O . GLY A 1 189 ? 18.784 9.689 5.339 1.00 93.69 189 GLY A O 1
ATOM 1316 N N . GLN A 1 190 ? 17.704 11.649 5.227 1.00 95.75 190 GLN A N 1
ATOM 1317 C CA . GLN A 1 190 ? 17.004 11.512 6.507 1.00 95.75 190 GLN A CA 1
ATOM 1318 C C . GLN A 1 190 ? 15.990 10.364 6.458 1.00 95.75 190 GLN A C 1
ATOM 1320 O O . GLN A 1 190 ? 15.316 10.202 5.451 1.00 95.75 190 GLN A O 1
ATOM 1325 N N . GLY A 1 191 ? 15.877 9.574 7.526 1.00 95.19 191 GLY A N 1
ATOM 1326 C CA . GLY A 1 191 ? 14.893 8.487 7.604 1.00 95.19 191 GLY A CA 1
ATOM 1327 C C . GLY A 1 191 ? 15.176 7.289 6.690 1.00 95.19 191 GLY A C 1
ATOM 1328 O O . GLY A 1 191 ? 14.429 6.321 6.727 1.00 95.19 191 GLY A O 1
ATOM 1329 N N . ASP A 1 192 ? 16.248 7.315 5.887 1.00 97.31 192 ASP A N 1
ATOM 1330 C CA . ASP A 1 192 ? 16.627 6.152 5.088 1.00 97.31 192 ASP A CA 1
ATOM 1331 C C . ASP A 1 192 ? 17.046 4.985 5.985 1.00 97.31 192 ASP A C 1
ATOM 1333 O O . ASP A 1 192 ? 17.915 5.107 6.853 1.00 97.31 192 ASP A O 1
ATOM 1337 N N . GLN A 1 193 ? 16.492 3.822 5.686 1.00 95.62 193 GLN A N 1
ATOM 1338 C CA . GLN A 1 193 ? 16.835 2.546 6.281 1.00 95.62 193 GLN A CA 1
ATOM 1339 C C . GLN A 1 193 ? 17.572 1.704 5.246 1.00 95.62 193 GLN A C 1
ATOM 1341 O O . GLN A 1 193 ? 17.021 1.315 4.216 1.00 95.62 193 GLN A O 1
ATOM 1346 N N . ILE A 1 194 ? 18.849 1.431 5.509 1.00 93.75 194 ILE A N 1
ATOM 1347 C CA . ILE A 1 194 ? 19.736 0.718 4.586 1.00 93.75 194 ILE A CA 1
ATOM 1348 C C . ILE A 1 194 ? 20.194 -0.580 5.244 1.00 93.75 194 ILE A C 1
ATOM 1350 O O . ILE A 1 194 ? 20.434 -0.607 6.449 1.00 93.75 194 ILE A O 1
ATOM 1354 N N . VAL A 1 195 ? 20.389 -1.631 4.445 1.00 82.62 195 VAL A N 1
ATOM 1355 C CA . VAL A 1 195 ? 20.801 -2.964 4.920 1.00 82.62 195 VAL A CA 1
ATOM 1356 C C . VAL A 1 195 ? 19.707 -3.623 5.767 1.00 82.62 195 VAL A C 1
ATOM 1358 O O . VAL A 1 195 ? 19.958 -4.165 6.841 1.00 82.62 195 VAL A O 1
ATOM 1361 N N . VAL A 1 196 ? 18.470 -3.562 5.272 1.00 84.88 196 VAL A N 1
ATOM 1362 C CA . VAL A 1 196 ? 17.321 -4.252 5.873 1.00 84.88 196 VAL A CA 1
ATOM 1363 C C . VAL A 1 196 ? 17.282 -5.721 5.452 1.00 84.88 196 VAL A C 1
ATOM 1365 O O . VAL A 1 196 ? 17.527 -6.039 4.289 1.00 84.88 196 VAL A O 1
ATOM 1368 N N . SER A 1 197 ? 16.975 -6.631 6.379 1.00 87.38 197 SER A N 1
ATOM 1369 C CA . SER A 1 197 ? 16.767 -8.043 6.044 1.00 87.38 197 SER A CA 1
ATOM 1370 C C . SER A 1 197 ? 15.356 -8.306 5.510 1.00 87.38 197 SER A C 1
ATOM 1372 O O . SER A 1 197 ? 14.414 -7.560 5.778 1.00 87.38 197 SER A O 1
ATOM 1374 N N . GLU A 1 198 ? 15.180 -9.436 4.820 1.00 82.69 198 GLU A N 1
ATOM 1375 C CA . GLU A 1 198 ? 13.865 -9.895 4.353 1.00 82.69 198 GLU A CA 1
ATOM 1376 C C . GLU A 1 198 ? 12.840 -10.005 5.496 1.00 82.69 198 GLU A C 1
ATOM 1378 O O . GLU A 1 198 ? 11.685 -9.614 5.334 1.00 82.69 198 GLU A O 1
ATOM 1383 N N . THR A 1 199 ? 13.274 -10.479 6.668 1.00 87.31 199 THR A N 1
ATOM 1384 C CA . THR A 1 199 ? 12.414 -10.639 7.849 1.00 87.31 199 THR A CA 1
ATOM 1385 C C . THR A 1 199 ? 12.020 -9.312 8.484 1.00 87.31 199 THR A C 1
ATOM 1387 O O . THR A 1 199 ? 10.946 -9.229 9.058 1.00 87.31 199 THR A O 1
ATOM 1390 N N . GLN A 1 200 ? 12.882 -8.293 8.413 1.00 93.12 200 GLN A N 1
ATOM 1391 C CA . GLN A 1 200 ? 12.571 -6.947 8.904 1.00 93.12 200 GLN A CA 1
ATOM 1392 C C . GLN A 1 200 ? 11.594 -6.230 7.974 1.00 93.12 200 GLN A C 1
ATOM 1394 O O . GLN A 1 200 ? 10.740 -5.483 8.432 1.00 93.12 200 GLN A O 1
ATOM 1399 N N . LEU A 1 201 ? 11.723 -6.455 6.667 1.00 93.81 201 LEU A N 1
ATOM 1400 C CA . LEU A 1 201 ? 10.843 -5.850 5.679 1.00 93.81 201 LEU A CA 1
ATOM 1401 C C . LEU A 1 201 ? 9.437 -6.468 5.694 1.00 93.81 201 LEU A C 1
ATOM 1403 O O . LEU A 1 201 ? 8.465 -5.745 5.521 1.00 93.81 201 LEU A O 1
ATOM 1407 N N . ALA A 1 202 ? 9.322 -7.785 5.889 1.00 95.06 202 ALA A N 1
ATOM 1408 C CA . ALA A 1 202 ? 8.047 -8.477 6.118 1.00 95.06 202 ALA A CA 1
ATOM 1409 C C . ALA A 1 202 ? 6.920 -8.150 5.106 1.00 95.06 202 ALA A C 1
ATOM 1411 O O . ALA A 1 202 ? 5.750 -8.102 5.470 1.00 95.06 202 ALA A O 1
ATOM 1412 N N . LEU A 1 203 ? 7.248 -7.930 3.826 1.00 95.69 203 LEU A N 1
ATOM 1413 C CA . LEU A 1 203 ? 6.236 -7.679 2.792 1.00 95.69 203 LEU A CA 1
ATOM 1414 C C . LEU A 1 203 ? 5.437 -8.944 2.456 1.00 95.69 203 LEU A C 1
ATOM 1416 O O . LEU A 1 203 ? 6.013 -10.000 2.165 1.00 95.69 203 LEU A O 1
ATOM 1420 N N . GLY A 1 204 ? 4.117 -8.791 2.372 1.00 95.94 204 GLY A N 1
ATOM 1421 C CA . GLY A 1 204 ? 3.191 -9.798 1.869 1.00 95.94 204 GLY A CA 1
ATOM 1422 C C . GLY A 1 204 ? 3.412 -10.173 0.392 1.00 95.94 204 GLY A C 1
ATOM 1423 O O . GLY A 1 204 ? 4.296 -9.646 -0.308 1.00 95.94 204 GLY A O 1
ATOM 1424 N N . PRO A 1 205 ? 2.635 -11.134 -0.135 1.00 97.12 205 PRO A N 1
ATOM 1425 C CA . PRO A 1 205 ? 2.653 -11.464 -1.560 1.00 97.12 205 PRO A CA 1
ATOM 1426 C C . PRO A 1 205 ? 2.157 -10.282 -2.412 1.00 97.12 205 PRO A C 1
ATOM 1428 O O . PRO A 1 205 ? 1.621 -9.308 -1.894 1.00 97.12 205 PRO A O 1
ATOM 1431 N N . LEU A 1 206 ? 2.385 -10.352 -3.728 1.00 98.06 206 LEU A N 1
ATOM 1432 C CA . LEU A 1 206 ? 1.747 -9.416 -4.656 1.00 98.06 206 LEU A CA 1
ATOM 1433 C C . LEU A 1 206 ? 0.306 -9.885 -4.816 1.00 98.06 206 LEU A C 1
ATOM 1435 O O . LEU A 1 206 ? 0.088 -10.973 -5.354 1.00 98.06 206 LEU A O 1
ATOM 1439 N N . GLN A 1 207 ? -0.646 -9.104 -4.330 1.00 97.38 207 GLN A N 1
ATOM 1440 C CA . GLN A 1 207 ? -2.052 -9.487 -4.337 1.00 97.38 207 GLN A CA 1
ATOM 1441 C C . GLN A 1 207 ? -2.953 -8.258 -4.415 1.00 97.38 207 GLN A C 1
ATOM 1443 O O . GLN A 1 207 ? -2.481 -7.120 -4.433 1.00 97.38 207 GLN A O 1
ATOM 1448 N N . ASP A 1 208 ? -4.249 -8.516 -4.517 1.00 95.56 208 ASP A N 1
ATOM 1449 C CA . ASP A 1 208 ? -5.263 -7.485 -4.387 1.00 95.56 208 ASP A CA 1
ATOM 1450 C C . ASP A 1 208 ? -5.387 -7.136 -2.899 1.00 95.56 208 ASP A C 1
ATOM 1452 O O . ASP A 1 208 ? -5.675 -8.019 -2.093 1.00 95.56 208 ASP A O 1
ATOM 1456 N N . ASN A 1 209 ? -5.084 -5.888 -2.542 1.00 93.56 209 ASN A N 1
ATOM 1457 C CA . ASN A 1 209 ? -5.231 -5.356 -1.182 1.00 93.56 209 ASN A CA 1
ATOM 1458 C C . ASN A 1 209 ? -6.230 -4.184 -1.173 1.00 93.56 209 ASN A C 1
ATOM 1460 O O . ASN A 1 209 ? -6.091 -3.257 -0.376 1.00 93.56 209 ASN A O 1
ATOM 1464 N N . GLY A 1 210 ? -7.170 -4.180 -2.122 1.00 87.94 210 GLY A N 1
ATOM 1465 C CA . GLY A 1 210 ? -8.024 -3.038 -2.424 1.00 87.94 210 GLY A CA 1
ATOM 1466 C C . GLY A 1 210 ? -7.429 -2.155 -3.525 1.00 87.94 210 GLY A C 1
ATOM 1467 O O . GLY A 1 210 ? -6.223 -2.148 -3.772 1.00 87.94 210 GLY A O 1
ATOM 1468 N N . GLY A 1 211 ? -8.286 -1.400 -4.214 1.00 92.56 211 GLY A N 1
ATOM 1469 C CA . GLY A 1 211 ? -7.890 -0.453 -5.262 1.00 92.56 211 GLY A CA 1
ATOM 1470 C C . GLY A 1 211 ? -7.760 -1.026 -6.686 1.00 92.56 211 GLY A C 1
ATOM 1471 O O . GLY A 1 211 ? -8.190 -2.143 -6.969 1.00 92.56 211 GLY A O 1
ATOM 1472 N N . PRO A 1 212 ? -7.215 -0.246 -7.644 1.00 95.75 212 PRO A N 1
ATOM 1473 C CA . PRO A 1 212 ? -7.254 -0.591 -9.069 1.00 95.75 212 PRO A CA 1
ATOM 1474 C C . PRO A 1 212 ? -6.149 -1.557 -9.524 1.00 95.75 212 PRO A C 1
ATOM 1476 O O . PRO A 1 212 ? -6.225 -2.091 -10.634 1.00 95.75 212 PRO A O 1
ATOM 1479 N N . THR A 1 213 ? -5.087 -1.749 -8.733 1.00 98.25 213 THR A N 1
ATOM 1480 C CA . THR A 1 213 ? -3.919 -2.563 -9.111 1.00 98.25 213 THR A CA 1
ATOM 1481 C C . THR A 1 213 ? -3.297 -3.272 -7.902 1.00 98.25 213 THR A C 1
ATOM 1483 O O . THR A 1 213 ? -3.449 -2.825 -6.772 1.00 98.25 213 THR A O 1
ATOM 1486 N N . LEU A 1 214 ? -2.580 -4.378 -8.142 1.00 98.50 214 LEU A N 1
ATOM 1487 C CA . LEU A 1 214 ? -2.009 -5.216 -7.076 1.00 98.50 214 LEU A CA 1
ATOM 1488 C C . LEU A 1 214 ? -0.838 -4.534 -6.352 1.00 98.50 214 LEU A C 1
ATOM 1490 O O . LEU A 1 214 ? 0.022 -3.935 -7.001 1.00 98.50 214 LEU A O 1
ATOM 1494 N N . THR A 1 215 ? -0.725 -4.737 -5.042 1.00 98.19 215 THR A N 1
ATOM 1495 C CA . THR A 1 215 ? 0.335 -4.163 -4.194 1.00 98.19 215 THR A CA 1
ATOM 1496 C C . THR A 1 215 ? 0.990 -5.220 -3.301 1.00 98.19 215 THR A C 1
ATOM 1498 O O . THR A 1 215 ? 0.551 -6.370 -3.225 1.00 98.19 215 THR A O 1
ATOM 1501 N N . HIS A 1 216 ? 2.083 -4.835 -2.641 1.00 98.06 216 HIS A N 1
ATOM 1502 C CA . HIS A 1 216 ? 2.653 -5.571 -1.514 1.00 98.06 216 HIS A CA 1
ATOM 1503 C C . HIS A 1 216 ? 2.358 -4.802 -0.225 1.00 98.06 216 HIS A C 1
ATOM 1505 O O . HIS A 1 216 ? 2.917 -3.721 -0.045 1.00 98.06 216 HIS A O 1
ATOM 1511 N N . ALA A 1 217 ? 1.537 -5.366 0.659 1.00 96.62 217 ALA A N 1
ATOM 1512 C CA . ALA A 1 217 ? 1.296 -4.802 1.983 1.00 96.62 217 ALA A CA 1
ATOM 1513 C C . ALA A 1 217 ? 2.462 -5.138 2.941 1.00 96.62 217 ALA A C 1
ATOM 1515 O O . ALA A 1 217 ? 2.908 -6.296 2.962 1.00 96.62 217 ALA A O 1
ATOM 1516 N N . PRO A 1 218 ? 2.988 -4.173 3.716 1.00 96.25 218 PRO A N 1
ATOM 1517 C CA . PRO A 1 218 ? 3.828 -4.448 4.879 1.00 96.25 218 PRO A CA 1
ATOM 1518 C C . PRO A 1 218 ? 3.059 -5.272 5.916 1.00 96.25 218 PRO A C 1
ATOM 1520 O O . PRO A 1 218 ? 1.913 -4.976 6.227 1.00 96.25 218 PRO A O 1
ATOM 1523 N N . GLY A 1 219 ? 3.674 -6.336 6.432 1.00 92.56 219 GLY A N 1
ATOM 1524 C CA . GLY A 1 219 ? 3.122 -7.087 7.557 1.00 92.56 219 GLY A CA 1
ATOM 1525 C C . GLY A 1 219 ? 3.429 -6.427 8.903 1.00 92.56 219 GLY A C 1
ATOM 1526 O O . GLY A 1 219 ? 4.312 -5.574 9.001 1.00 92.56 219 GLY A O 1
ATOM 1527 N N . THR A 1 220 ? 2.754 -6.883 9.959 1.00 90.25 220 THR A N 1
ATOM 1528 C CA . THR A 1 220 ? 2.950 -6.412 11.339 1.00 90.25 220 THR A CA 1
ATOM 1529 C C . THR A 1 220 ? 4.426 -6.389 11.744 1.00 90.25 220 THR A C 1
ATOM 1531 O O . THR A 1 220 ? 5.150 -7.375 11.576 1.00 90.25 220 THR A O 1
ATOM 1534 N N . GLY A 1 221 ? 4.872 -5.262 12.306 1.00 90.69 221 GLY A N 1
ATOM 1535 C CA . GLY A 1 221 ? 6.259 -5.059 12.735 1.00 90.69 221 GLY A CA 1
ATOM 1536 C C . GLY A 1 221 ? 7.256 -4.851 11.591 1.00 90.69 221 GLY A C 1
ATOM 1537 O O . GLY A 1 221 ? 8.467 -4.879 11.830 1.00 90.69 221 GLY A O 1
ATOM 1538 N N . SER A 1 222 ? 6.776 -4.666 10.356 1.00 96.31 222 SER A N 1
ATOM 1539 C CA . SER A 1 222 ? 7.618 -4.275 9.231 1.00 96.31 222 SER A CA 1
ATOM 1540 C C . SER A 1 222 ? 8.309 -2.947 9.510 1.00 96.31 222 SER A C 1
ATOM 1542 O O . SER A 1 222 ? 7.699 -1.983 9.961 1.00 96.31 222 SER A O 1
ATOM 1544 N N . VAL A 1 223 ? 9.580 -2.861 9.130 1.00 96.50 223 VAL A N 1
ATOM 1545 C CA . VAL A 1 223 ? 10.340 -1.606 9.167 1.00 96.50 223 VAL A CA 1
ATOM 1546 C C . VAL A 1 223 ? 9.853 -0.567 8.153 1.00 96.50 223 VAL A C 1
ATOM 1548 O O . VAL A 1 223 ? 10.401 0.526 8.102 1.00 96.50 223 VAL A O 1
ATOM 1551 N N . ALA A 1 224 ? 8.883 -0.891 7.300 1.00 97.38 224 ALA A N 1
ATOM 1552 C CA . ALA A 1 224 ? 8.278 0.087 6.404 1.00 97.38 224 ALA A CA 1
ATOM 1553 C C . ALA A 1 224 ? 7.192 0.932 7.092 1.00 97.38 224 ALA A C 1
ATOM 1555 O O . ALA A 1 224 ? 6.933 2.028 6.593 1.00 97.38 224 ALA A O 1
ATOM 1556 N N . ILE A 1 225 ? 6.614 0.451 8.203 1.00 97.38 225 ILE A N 1
ATOM 1557 C CA . ILE A 1 225 ? 5.431 1.056 8.830 1.00 97.38 225 ILE A CA 1
ATOM 1558 C C . ILE A 1 225 ? 5.782 2.380 9.528 1.00 97.38 225 ILE A C 1
ATOM 1560 O O . ILE A 1 225 ? 6.734 2.421 10.312 1.00 97.38 225 ILE A O 1
ATOM 1564 N N . ASP A 1 226 ? 5.080 3.463 9.189 1.00 96.69 226 ASP A N 1
ATOM 1565 C CA . ASP A 1 226 ? 5.293 4.850 9.662 1.00 96.69 226 ASP A CA 1
ATOM 1566 C C . ASP A 1 226 ? 6.697 5.428 9.432 1.00 96.69 226 ASP A C 1
ATOM 1568 O O . ASP A 1 226 ? 7.141 6.395 10.069 1.00 96.69 226 ASP A O 1
ATOM 1572 N N . GLN A 1 227 ? 7.458 4.834 8.511 1.00 97.50 227 GLN A N 1
ATOM 1573 C CA . GLN A 1 227 ? 8.836 5.257 8.238 1.00 97.50 227 GLN A CA 1
ATOM 1574 C C . GLN A 1 227 ? 8.978 6.172 7.013 1.00 97.50 227 GLN A C 1
ATOM 1576 O O . GLN A 1 227 ? 10.095 6.452 6.576 1.00 97.50 227 GLN A O 1
ATOM 1581 N N . GLY A 1 228 ? 7.859 6.605 6.441 1.00 97.19 228 GLY A N 1
ATOM 1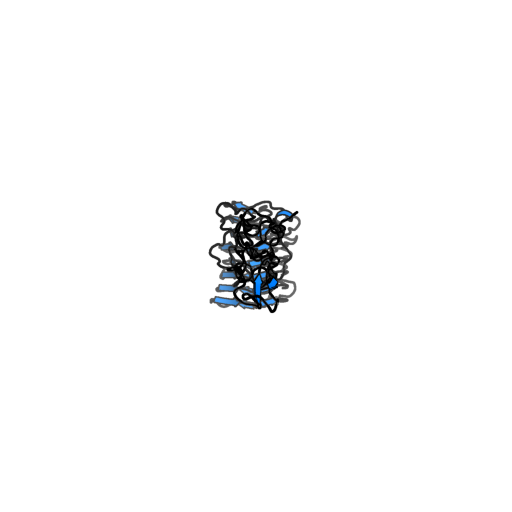582 C CA . GLY A 1 228 ? 7.716 7.325 5.183 1.00 97.19 228 GLY A CA 1
ATOM 1583 C C . GLY A 1 228 ? 7.330 8.802 5.313 1.00 97.19 228 GLY A C 1
ATOM 1584 O O . GLY A 1 228 ? 7.289 9.384 6.396 1.00 97.19 228 GLY A O 1
ATOM 1585 N N . ILE A 1 229 ? 7.069 9.400 4.145 1.00 97.62 229 ILE A N 1
ATOM 1586 C CA . ILE A 1 229 ? 6.391 10.693 3.986 1.00 97.62 229 ILE A CA 1
ATOM 1587 C C . ILE A 1 229 ? 5.447 10.640 2.785 1.00 97.62 229 ILE A C 1
ATOM 1589 O O . ILE A 1 229 ? 5.769 10.020 1.767 1.00 97.62 229 ILE A O 1
ATOM 1593 N N . ALA A 1 230 ? 4.332 11.366 2.829 1.00 96.50 230 ALA A N 1
ATOM 1594 C CA . ALA A 1 230 ? 3.326 11.323 1.763 1.00 96.50 230 ALA A CA 1
ATOM 1595 C C . ALA A 1 230 ? 3.762 11.982 0.443 1.00 96.50 230 ALA A C 1
ATOM 1597 O O . ALA A 1 230 ? 3.163 11.740 -0.602 1.00 96.50 230 ALA A O 1
ATOM 1598 N N . ASN A 1 231 ? 4.776 12.857 0.456 1.00 94.75 231 ASN A N 1
ATOM 1599 C CA . ASN A 1 231 ? 5.207 13.632 -0.721 1.00 94.75 231 ASN A CA 1
ATOM 1600 C C . ASN A 1 231 ? 4.055 14.369 -1.439 1.00 94.75 231 ASN A C 1
ATOM 1602 O O . ASN A 1 231 ? 4.045 14.504 -2.662 1.00 94.75 231 ASN A O 1
ATOM 1606 N N . SER A 1 232 ? 3.099 14.909 -0.674 1.00 94.12 232 SER A N 1
ATOM 1607 C CA . SER A 1 232 ? 1.876 15.569 -1.175 1.00 94.12 232 SER A CA 1
ATOM 1608 C C . SER A 1 232 ? 0.860 14.647 -1.865 1.00 94.12 232 SER A C 1
ATOM 1610 O O . SER A 1 232 ? -0.100 15.150 -2.453 1.00 94.12 232 SER A O 1
ATOM 1612 N N . LEU A 1 233 ? 1.045 13.325 -1.822 1.00 96.25 233 LEU A N 1
ATOM 1613 C CA . LEU A 1 233 ? -0.006 12.382 -2.195 1.00 96.25 233 LEU A CA 1
ATOM 1614 C C . LEU A 1 233 ? -1.107 12.405 -1.134 1.00 96.25 233 LEU A C 1
ATOM 1616 O O . LEU A 1 233 ? -0.837 12.525 0.055 1.00 96.25 233 LEU A O 1
ATOM 1620 N N . THR A 1 234 ? -2.354 12.286 -1.579 1.00 95.69 234 THR A N 1
ATOM 1621 C CA . THR A 1 234 ? -3.522 12.206 -0.691 1.00 95.69 234 THR A CA 1
ATOM 1622 C C . THR A 1 234 ? -3.979 10.773 -0.454 1.00 95.69 234 THR A C 1
ATOM 1624 O O . THR A 1 234 ? -4.702 10.527 0.500 1.00 95.69 234 THR A O 1
ATOM 1627 N N . THR A 1 235 ? -3.591 9.842 -1.327 1.00 96.00 235 THR A N 1
ATOM 1628 C CA . THR A 1 235 ? -3.957 8.423 -1.258 1.00 96.00 235 THR A CA 1
ATOM 1629 C C . THR A 1 235 ? -2.754 7.541 -1.565 1.00 96.00 235 THR A C 1
ATOM 1631 O O . THR A 1 235 ? -1.869 7.956 -2.326 1.00 96.00 235 THR A O 1
ATOM 1634 N N . ASP A 1 236 ? -2.731 6.323 -1.034 1.00 97.38 236 ASP A N 1
ATOM 1635 C CA . ASP A 1 236 ? -1.778 5.293 -1.462 1.00 97.38 236 ASP A CA 1
ATOM 1636 C C . ASP A 1 236 ? -2.140 4.729 -2.855 1.00 97.38 236 ASP A C 1
ATOM 1638 O O . ASP A 1 236 ? -2.991 5.291 -3.562 1.00 97.38 236 ASP A O 1
ATOM 1642 N N . GLN A 1 237 ? -1.439 3.688 -3.324 1.00 98.06 237 GLN A N 1
ATOM 1643 C CA . GLN A 1 237 ? -1.620 3.136 -4.674 1.00 98.06 237 GLN A CA 1
ATOM 1644 C C . GLN A 1 237 ? -3.055 2.650 -4.938 1.00 98.06 237 GLN A C 1
ATOM 1646 O O . GLN A 1 237 ? -3.472 2.566 -6.098 1.00 98.06 237 GLN A O 1
ATOM 1651 N N . ARG A 1 238 ? -3.822 2.351 -3.888 1.00 95.56 238 ARG A N 1
ATOM 1652 C CA . ARG A 1 238 ? -5.198 1.864 -3.988 1.00 95.56 238 ARG A CA 1
ATOM 1653 C C . ARG A 1 238 ? -6.183 2.973 -4.353 1.00 95.56 238 ARG A C 1
ATOM 1655 O O . ARG A 1 238 ? -7.252 2.690 -4.888 1.00 95.56 238 ARG A O 1
ATOM 1662 N N . GLY A 1 239 ? -5.792 4.233 -4.172 1.00 94.00 239 GLY A N 1
ATOM 1663 C CA . GLY A 1 239 ? -6.556 5.391 -4.618 1.00 94.00 239 GLY A CA 1
ATOM 1664 C C . GLY A 1 239 ? -7.636 5.819 -3.625 1.00 94.00 239 GLY A C 1
ATOM 1665 O O . GLY A 1 239 ? -7.442 5.792 -2.416 1.00 94.00 239 GLY A O 1
ATOM 1666 N N . THR A 1 240 ? -8.765 6.316 -4.136 1.00 91.06 240 THR A N 1
ATOM 1667 C CA . THR A 1 240 ? -9.850 6.861 -3.302 1.00 91.06 240 THR A CA 1
ATOM 1668 C C . THR A 1 240 ? -10.350 5.833 -2.285 1.00 91.06 240 THR A C 1
ATOM 1670 O O . THR A 1 240 ? -10.625 4.702 -2.666 1.00 91.06 240 THR A O 1
ATOM 1673 N N . GLY A 1 241 ? -10.495 6.254 -1.025 1.00 88.81 241 GLY A N 1
ATOM 1674 C CA . GLY A 1 241 ? -10.834 5.374 0.100 1.00 88.81 241 GLY A CA 1
ATOM 1675 C C . GLY A 1 241 ? -9.620 4.932 0.922 1.00 88.81 241 GLY A C 1
ATOM 1676 O O . GLY A 1 241 ? -9.787 4.469 2.034 1.00 88.81 241 GLY A O 1
ATOM 1677 N N . PHE A 1 242 ? -8.402 5.145 0.419 1.00 93.00 242 PHE A N 1
ATOM 1678 C CA . PHE A 1 242 ? -7.171 4.752 1.106 1.00 93.00 242 PHE A CA 1
ATOM 1679 C C . PHE A 1 242 ? -6.241 5.962 1.249 1.00 93.00 242 PHE A C 1
ATOM 1681 O O . PHE A 1 242 ? -5.409 6.207 0.362 1.00 93.00 242 PHE A O 1
ATOM 1688 N N . PRO A 1 243 ? -6.435 6.798 2.290 1.00 93.75 243 PRO A N 1
ATOM 1689 C CA . P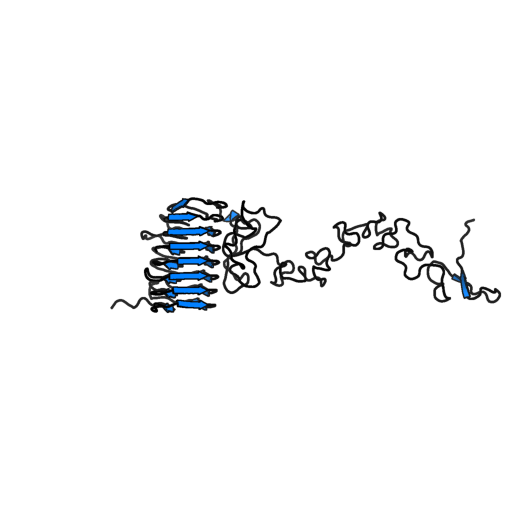RO A 1 243 ? -5.552 7.915 2.618 1.00 93.75 243 PRO A CA 1
ATOM 1690 C C . PRO A 1 243 ? -4.066 7.547 2.553 1.00 93.75 243 PRO A C 1
ATOM 1692 O O . PRO A 1 243 ? -3.671 6.421 2.824 1.00 93.75 243 PRO A O 1
ATOM 1695 N N . ARG A 1 244 ? -3.207 8.489 2.142 1.00 94.38 244 ARG A N 1
ATOM 1696 C CA . ARG A 1 244 ? -1.763 8.194 2.077 1.00 94.38 244 ARG A CA 1
ATOM 1697 C C . ARG A 1 244 ? -1.095 8.190 3.448 1.00 94.38 244 ARG A C 1
ATOM 1699 O O . ARG A 1 244 ? -0.037 7.596 3.574 1.00 94.38 244 ARG A O 1
ATOM 1706 N N . THR A 1 245 ? -1.664 8.916 4.395 1.00 93.38 245 THR A N 1
ATOM 1707 C CA . THR A 1 245 ? -1.091 9.117 5.719 1.00 93.38 245 THR A CA 1
ATOM 1708 C C . THR A 1 245 ? -2.060 8.531 6.721 1.00 93.38 245 THR A C 1
ATOM 1710 O O . THR A 1 245 ? -3.158 9.077 6.869 1.00 93.38 245 THR A O 1
ATOM 1713 N N . ASN A 1 246 ? -1.656 7.440 7.356 1.00 90.56 246 ASN A N 1
ATOM 1714 C CA . ASN A 1 246 ? -2.395 6.780 8.412 1.00 90.56 246 ASN A CA 1
ATOM 1715 C C . ASN A 1 246 ? -1.421 6.361 9.520 1.00 90.56 246 ASN A C 1
ATOM 1717 O O . ASN A 1 246 ? -0.804 5.307 9.446 1.00 90.56 246 ASN A O 1
ATOM 1721 N N . ASP A 1 247 ? -1.320 7.209 10.540 1.00 90.19 247 ASP A N 1
ATOM 1722 C CA . ASP A 1 247 ? -0.399 7.033 11.663 1.00 90.19 247 ASP A CA 1
ATOM 1723 C C . ASP A 1 247 ? -0.832 5.842 12.531 1.00 90.19 247 ASP A C 1
ATOM 1725 O O . ASP A 1 247 ? -1.924 5.882 13.107 1.00 90.19 247 ASP A O 1
ATOM 1729 N N . ASP A 1 248 ? 0.002 4.806 12.665 1.00 89.06 248 ASP A N 1
ATOM 1730 C CA . ASP A 1 248 ? -0.215 3.761 13.671 1.00 89.06 248 ASP A CA 1
ATOM 1731 C C . ASP A 1 248 ? 0.371 4.232 15.018 1.00 89.06 248 ASP A C 1
ATOM 1733 O O . ASP A 1 248 ? 1.590 4.241 15.207 1.00 89.06 248 ASP A O 1
ATOM 1737 N N . PRO A 1 249 ? -0.461 4.575 16.023 1.00 86.44 249 PRO A N 1
ATOM 1738 C CA . PRO A 1 249 ? 0.031 5.094 17.300 1.00 86.44 249 PRO A CA 1
ATOM 1739 C C . PRO A 1 249 ? 0.879 4.078 18.085 1.00 86.44 249 PRO A C 1
ATOM 1741 O O . PRO A 1 249 ? 1.574 4.457 19.037 1.00 86.44 249 PRO A O 1
ATOM 1744 N N . ALA A 1 250 ? 0.832 2.790 17.727 1.00 88.50 250 ALA A N 1
ATOM 1745 C CA . ALA A 1 250 ? 1.673 1.755 18.317 1.00 88.50 250 ALA A CA 1
ATOM 1746 C C . ALA A 1 250 ? 3.097 1.730 17.733 1.00 88.50 250 ALA A C 1
ATOM 1748 O O . ALA A 1 250 ? 3.997 1.124 18.334 1.00 88.50 250 ALA A O 1
ATOM 1749 N N . VAL A 1 251 ? 3.333 2.389 16.597 1.00 90.62 251 VAL A N 1
ATOM 1750 C CA . VAL A 1 251 ? 4.624 2.449 15.913 1.00 90.62 251 VAL A CA 1
ATOM 1751 C C . VAL A 1 251 ? 5.175 3.874 15.975 1.00 90.62 251 VAL A C 1
ATOM 1753 O O . VAL A 1 251 ? 4.486 4.874 15.862 1.00 90.62 251 VAL A O 1
ATOM 1756 N N . ALA A 1 252 ? 6.475 3.994 16.247 1.00 94.06 252 ALA A N 1
ATOM 1757 C CA . ALA A 1 252 ? 7.107 5.305 16.316 1.00 94.06 252 ALA A CA 1
ATOM 1758 C C . ALA A 1 252 ? 7.490 5.793 14.914 1.00 94.06 252 ALA A C 1
ATOM 1760 O O . ALA A 1 252 ? 8.295 5.152 14.229 1.00 94.06 252 ALA A O 1
ATOM 1761 N N . ASN A 1 253 ? 7.019 6.983 14.554 1.00 95.00 253 ASN A N 1
ATOM 1762 C CA . ASN A 1 253 ? 7.301 7.589 13.254 1.00 95.00 253 ASN A CA 1
ATOM 1763 C C . ASN A 1 253 ? 8.798 7.807 13.048 1.00 95.00 253 ASN A C 1
ATOM 1765 O O . ASN A 1 253 ? 9.543 8.164 13.977 1.00 95.00 253 ASN A O 1
ATOM 1769 N N . ALA A 1 254 ? 9.240 7.694 11.795 1.00 95.19 254 ALA A N 1
ATOM 1770 C CA . ALA A 1 254 ? 10.566 8.168 11.421 1.00 95.19 254 ALA A CA 1
ATOM 1771 C C . ALA A 1 254 ? 10.741 9.635 11.847 1.00 95.19 254 ALA A C 1
ATOM 1773 O O . ALA A 1 254 ? 9.823 10.451 11.774 1.00 95.19 254 ALA A O 1
ATOM 1774 N N . VAL A 1 255 ? 11.951 10.017 12.264 1.00 94.44 255 VAL A N 1
ATOM 1775 C CA . VAL A 1 255 ? 12.232 11.413 12.634 1.00 94.44 255 VAL A CA 1
ATOM 1776 C C . VAL A 1 255 ? 11.945 12.322 11.437 1.00 94.44 255 VAL A C 1
ATOM 1778 O O . VAL A 1 255 ? 12.678 12.279 10.450 1.00 94.44 255 VAL A O 1
ATOM 1781 N N . GLY A 1 256 ? 10.928 13.179 11.558 1.00 93.00 256 GLY A N 1
ATOM 1782 C CA . GLY A 1 256 ? 10.470 14.074 10.489 1.00 93.00 256 GLY A CA 1
ATOM 1783 C C . GLY A 1 256 ? 9.523 13.435 9.465 1.00 93.00 256 GLY A C 1
ATOM 1784 O O . GLY A 1 256 ? 9.173 14.116 8.500 1.00 93.00 256 GLY A O 1
ATOM 1785 N N . GLY A 1 257 ? 9.147 12.170 9.667 1.00 95.00 257 GLY A N 1
ATOM 1786 C CA . GLY A 1 257 ? 8.056 11.496 8.971 1.00 95.00 257 GLY A CA 1
ATOM 1787 C C . GLY A 1 257 ? 6.692 11.999 9.444 1.00 95.00 257 GLY A C 1
ATOM 1788 O O . GLY A 1 257 ? 6.599 12.739 10.428 1.00 95.00 257 GLY A O 1
ATOM 1789 N N . ASP A 1 258 ? 5.647 11.619 8.720 1.00 95.19 258 ASP A N 1
ATOM 1790 C CA . ASP A 1 258 ? 4.273 12.096 8.926 1.00 95.19 258 ASP A CA 1
ATOM 1791 C C . ASP A 1 258 ? 3.278 10.978 9.285 1.00 95.19 258 ASP A C 1
ATOM 1793 O O . ASP A 1 258 ? 2.086 11.248 9.259 1.00 95.19 258 ASP A O 1
ATOM 1797 N N . GLY A 1 259 ? 3.756 9.776 9.643 1.00 94.31 259 GLY A N 1
ATOM 1798 C CA . GLY A 1 259 ? 2.897 8.600 9.862 1.00 94.31 259 GLY A CA 1
ATOM 1799 C C . GLY A 1 259 ? 2.479 7.934 8.550 1.00 94.31 259 GLY A C 1
ATOM 1800 O O . GLY A 1 259 ? 1.412 7.363 8.447 1.00 94.31 259 GLY A O 1
ATOM 1801 N N . THR A 1 260 ? 3.258 8.143 7.484 1.00 96.75 260 THR A N 1
ATOM 1802 C CA . THR A 1 260 ? 3.085 7.443 6.210 1.00 96.75 260 THR A CA 1
ATOM 1803 C C . THR A 1 260 ? 4.007 6.232 6.183 1.00 96.75 260 THR A C 1
ATOM 1805 O O . THR A 1 260 ? 5.183 6.340 6.538 1.00 96.75 260 THR A O 1
ATOM 1808 N N . ASP A 1 261 ? 3.568 5.118 5.623 1.00 97.88 261 ASP A N 1
ATOM 1809 C CA . ASP A 1 261 ? 4.416 3.963 5.356 1.00 97.88 261 ASP A CA 1
ATOM 1810 C C . ASP A 1 261 ? 5.389 4.219 4.209 1.00 97.88 261 ASP A C 1
ATOM 1812 O O . ASP A 1 261 ? 5.102 4.879 3.207 1.00 97.88 261 ASP A O 1
ATOM 1816 N N . THR A 1 262 ? 6.571 3.618 4.275 1.00 98.31 262 THR A N 1
ATOM 1817 C CA . THR A 1 262 ? 7.487 3.603 3.130 1.00 98.31 262 THR A CA 1
ATOM 1818 C C . THR A 1 262 ? 6.992 2.643 2.048 1.00 98.31 262 THR A C 1
ATOM 1820 O O . THR A 1 262 ? 6.719 1.482 2.323 1.00 98.31 262 THR A O 1
ATOM 1823 N N . GLY A 1 263 ? 6.980 3.074 0.783 1.00 98.38 263 GLY A N 1
ATOM 1824 C CA . GLY A 1 263 ? 6.554 2.252 -0.357 1.00 98.38 263 GLY A CA 1
ATOM 1825 C C . GLY A 1 263 ? 5.226 2.704 -0.961 1.00 98.38 263 GLY A C 1
ATOM 1826 O O . GLY A 1 263 ? 4.810 3.841 -0.767 1.00 98.38 263 GLY A O 1
ATOM 1827 N N . ALA A 1 264 ? 4.598 1.843 -1.761 1.00 98.25 264 ALA A N 1
ATOM 1828 C CA . ALA A 1 264 ? 3.377 2.170 -2.511 1.00 98.25 264 ALA A CA 1
ATOM 1829 C C . ALA A 1 264 ? 2.060 1.917 -1.761 1.00 98.25 264 ALA A C 1
ATOM 1831 O O . ALA A 1 264 ? 0.997 2.296 -2.244 1.00 98.25 264 ALA A O 1
ATOM 1832 N N . PHE A 1 265 ? 2.127 1.235 -0.625 1.00 97.75 265 PHE A N 1
ATOM 1833 C CA . PHE A 1 265 ? 0.976 0.845 0.177 1.00 97.75 265 PHE A CA 1
ATOM 1834 C C . PHE A 1 265 ? 1.060 1.531 1.535 1.00 97.75 265 PHE A C 1
ATOM 1836 O O . PHE A 1 265 ? 2.169 1.752 2.023 1.00 97.75 265 PHE A O 1
ATOM 1843 N N . GLU A 1 266 ? -0.101 1.837 2.095 1.00 96.81 266 GLU A N 1
ATOM 1844 C CA . GLU A 1 266 ? -0.290 2.360 3.442 1.00 96.81 266 GLU A CA 1
ATOM 1845 C C . GLU A 1 266 ? -1.129 1.377 4.262 1.00 96.81 266 GLU A C 1
ATOM 1847 O O . GLU A 1 266 ? -2.246 1.041 3.868 1.00 96.81 266 GLU A O 1
ATOM 1852 N N . VAL A 1 267 ? -0.630 0.894 5.392 1.00 94.12 267 VAL A N 1
ATOM 1853 C CA . VAL A 1 267 ? -1.401 0.034 6.293 1.00 94.12 267 VAL A CA 1
ATOM 1854 C C . VAL A 1 267 ? -2.523 0.848 6.930 1.00 94.12 267 VAL A C 1
ATOM 1856 O O . VAL A 1 267 ? -2.312 1.943 7.434 1.00 94.12 267 VAL A O 1
ATOM 1859 N N . HIS A 1 268 ? -3.735 0.308 6.855 1.00 90.38 268 HIS A N 1
ATOM 1860 C CA . HIS A 1 268 ? -4.919 0.848 7.513 1.00 90.38 268 HIS A CA 1
ATOM 1861 C C . HIS A 1 268 ? -5.501 -0.232 8.419 1.00 90.38 268 HIS A C 1
ATOM 1863 O O . HIS A 1 268 ? -5.349 -1.420 8.110 1.00 90.38 268 HIS A O 1
ATOM 1869 N N . GLN A 1 269 ? -6.129 0.195 9.512 1.00 86.25 269 GLN A N 1
ATOM 1870 C CA . GLN A 1 269 ? -6.998 -0.670 10.302 1.00 86.25 269 GLN A CA 1
ATOM 1871 C C . GLN A 1 269 ? -8.365 -0.785 9.602 1.00 86.25 269 GLN A C 1
ATOM 1873 O O . GLN A 1 269 ? -8.715 0.075 8.787 1.00 86.25 269 GLN A O 1
ATOM 1878 N N . ASP A 1 270 ? -8.989 -1.935 9.806 1.00 86.56 270 ASP A N 1
ATOM 1879 C CA . ASP A 1 270 ? -10.248 -2.419 9.222 1.00 86.56 270 ASP A CA 1
ATOM 1880 C C . ASP A 1 270 ? -10.731 -3.456 10.244 1.00 86.56 270 ASP A C 1
ATOM 1882 O O . ASP A 1 270 ? -10.334 -4.632 10.197 1.00 86.56 270 ASP A O 1
ATOM 1886 N N . THR A 1 271 ? -11.335 -2.942 11.314 1.00 92.19 271 THR A N 1
ATOM 1887 C CA . THR A 1 271 ? -11.547 -3.658 12.576 1.00 92.19 271 THR A CA 1
ATOM 1888 C C . THR A 1 271 ? -12.599 -4.759 12.429 1.00 92.19 271 THR A C 1
ATOM 1890 O O . THR A 1 271 ? -12.383 -5.878 12.918 1.00 92.19 271 THR A O 1
ATOM 1893 N N . ASP A 1 272 ? -13.653 -4.517 11.657 1.00 90.56 272 ASP A N 1
ATOM 1894 C CA . ASP A 1 272 ? -14.695 -5.489 11.322 1.00 90.56 272 ASP A CA 1
ATOM 1895 C C . ASP A 1 272 ? -14.375 -6.365 10.086 1.00 90.56 272 ASP A C 1
ATOM 1897 O O . ASP A 1 272 ? -14.897 -7.482 9.931 1.00 90.56 272 ASP A O 1
ATOM 1901 N N . GLY A 1 273 ? -13.443 -5.932 9.234 1.00 89.81 273 GLY A N 1
ATOM 1902 C CA . GLY A 1 273 ? -13.032 -6.639 8.029 1.00 89.81 273 GLY A CA 1
ATOM 1903 C C . GLY A 1 273 ? -14.016 -6.516 6.863 1.00 89.81 273 GLY A C 1
ATOM 1904 O O . GLY A 1 273 ? -14.023 -7.413 5.999 1.00 89.81 273 GLY A O 1
ATOM 1905 N N . ASP A 1 274 ? -14.864 -5.486 6.820 1.00 86.88 274 ASP A N 1
ATOM 1906 C CA . ASP A 1 274 ? -15.827 -5.272 5.732 1.00 86.88 274 ASP A CA 1
ATOM 1907 C C . ASP A 1 274 ? -15.183 -4.665 4.462 1.00 86.88 274 ASP A C 1
ATOM 1909 O O . ASP A 1 274 ? -15.729 -4.764 3.347 1.00 86.88 274 ASP A O 1
ATOM 1913 N N . GLY A 1 275 ? -13.951 -4.157 4.598 1.00 83.62 275 GLY A N 1
ATOM 1914 C CA . GLY A 1 275 ? -13.133 -3.580 3.534 1.00 83.62 275 GLY A CA 1
ATOM 1915 C C . GLY A 1 275 ? -13.247 -2.060 3.388 1.00 83.62 275 GLY A C 1
ATOM 1916 O O . GLY A 1 275 ? -12.645 -1.496 2.456 1.00 83.62 275 GLY A O 1
ATOM 1917 N N . ILE A 1 276 ? -14.008 -1.401 4.254 1.00 84.44 276 ILE A N 1
ATOM 1918 C CA . ILE A 1 276 ? -13.872 0.006 4.612 1.00 84.44 276 ILE A CA 1
ATOM 1919 C C . ILE A 1 276 ? -12.790 0.075 5.702 1.00 84.44 276 ILE A C 1
ATOM 1921 O O . ILE A 1 276 ? -12.469 -0.895 6.364 1.00 84.44 276 ILE A O 1
ATOM 1925 N N . VAL A 1 277 ? -12.060 1.181 5.752 1.00 87.50 277 VAL A N 1
ATOM 1926 C CA . VAL A 1 277 ? -11.014 1.361 6.769 1.00 87.50 277 VAL A CA 1
ATOM 1927 C C . VAL A 1 277 ? -11.615 2.156 7.908 1.00 87.50 277 VAL A C 1
ATOM 1929 O O . VAL A 1 277 ? -12.352 3.090 7.597 1.00 87.50 277 VAL A O 1
ATOM 1932 N N . ASP A 1 278 ? -11.205 1.900 9.148 1.00 88.75 278 ASP A N 1
ATOM 1933 C CA . ASP A 1 278 ? -11.772 2.534 10.351 1.00 88.75 278 ASP A CA 1
ATOM 1934 C C . ASP A 1 278 ? -11.879 4.070 10.207 1.00 88.75 278 ASP A C 1
ATOM 1936 O O . ASP A 1 278 ? -12.886 4.727 10.423 1.00 88.75 278 ASP A O 1
ATOM 1940 N N . ALA A 1 279 ? -10.850 4.700 9.628 1.00 83.62 279 ALA A N 1
ATOM 1941 C CA . ALA A 1 279 ? -10.846 6.148 9.381 1.00 83.62 279 ALA A CA 1
ATOM 1942 C C . ALA A 1 279 ? -11.983 6.682 8.466 1.00 83.62 279 ALA A C 1
ATOM 1944 O O . ALA A 1 279 ? -12.135 7.902 8.316 1.00 83.62 279 ALA A O 1
ATOM 1945 N N . LEU A 1 280 ? -12.700 5.803 7.767 1.00 87.12 280 LEU A N 1
ATOM 1946 C CA . LEU A 1 280 ? -13.822 6.083 6.873 1.00 87.12 280 LEU A CA 1
ATOM 1947 C C . LEU A 1 280 ? -15.076 5.264 7.209 1.00 87.12 280 LEU A C 1
ATOM 1949 O O . LEU A 1 280 ? -16.094 5.494 6.537 1.00 87.12 280 LEU A O 1
ATOM 1953 N N . ASP A 1 281 ? -14.998 4.345 8.167 1.00 91.62 281 ASP A N 1
ATOM 1954 C CA . ASP A 1 281 ? -16.143 3.594 8.654 1.00 91.62 281 ASP A CA 1
ATOM 1955 C C . ASP A 1 281 ? -16.949 4.460 9.634 1.00 91.62 281 ASP A C 1
ATOM 1957 O O . ASP A 1 281 ? -16.391 5.354 10.270 1.00 91.62 281 ASP A O 1
ATOM 1961 N N . PRO A 1 282 ? -18.288 4.386 9.627 1.00 95.44 282 PRO A N 1
ATOM 1962 C CA . PRO A 1 282 ? -19.100 4.944 10.701 1.00 95.44 282 PRO A CA 1
ATOM 1963 C C . PRO A 1 282 ? -19.334 4.005 11.895 1.00 95.44 282 PRO A C 1
ATOM 1965 O O . PRO A 1 282 ? -19.998 4.465 12.829 1.00 95.44 282 PRO A O 1
ATOM 1968 N N . ASP A 1 283 ? -18.972 2.725 11.784 1.00 96.62 283 ASP A N 1
ATOM 1969 C CA . ASP A 1 283 ? -19.190 1.651 12.770 1.00 96.62 283 ASP A CA 1
ATOM 1970 C C . ASP A 1 283 ? -18.025 0.644 12.655 1.00 96.62 283 ASP A C 1
ATOM 1972 O O . ASP A 1 283 ? -18.141 -0.384 11.994 1.00 96.62 283 ASP A O 1
ATOM 1976 N N . ASP A 1 284 ? -16.866 1.008 13.211 1.00 96.25 284 ASP A N 1
ATOM 1977 C CA . ASP A 1 284 ? -15.561 0.360 12.999 1.00 96.25 284 ASP A CA 1
ATOM 1978 C C . ASP A 1 284 ? -15.545 -1.144 13.367 1.00 96.25 284 ASP A C 1
ATOM 1980 O O . ASP A 1 284 ? -14.738 -1.908 12.827 1.00 96.25 284 ASP A O 1
ATOM 1984 N N . ASP A 1 285 ? -16.400 -1.596 14.289 1.00 97.00 285 ASP A N 1
ATOM 1985 C CA . ASP A 1 285 ? -16.477 -2.991 14.744 1.00 97.00 285 ASP A CA 1
ATOM 1986 C C . ASP A 1 285 ? -17.796 -3.717 14.405 1.00 97.00 285 ASP A C 1
ATOM 1988 O O . ASP A 1 285 ? -17.942 -4.915 14.702 1.00 97.00 285 ASP A O 1
ATOM 1992 N N . ASP A 1 286 ? -18.696 -3.028 13.697 1.00 96.94 286 ASP A N 1
ATOM 1993 C CA . ASP A 1 286 ? -19.927 -3.533 13.078 1.00 96.94 286 ASP A CA 1
ATOM 1994 C C . ASP A 1 286 ? -20.895 -4.182 14.091 1.00 96.94 286 ASP A C 1
ATOM 1996 O O . ASP A 1 286 ? -21.617 -5.157 13.805 1.00 96.94 286 ASP A O 1
ATOM 2000 N N . ASP A 1 287 ? -20.915 -3.652 15.315 1.00 97.00 287 ASP A N 1
ATOM 2001 C CA . ASP A 1 287 ? -21.759 -4.131 16.409 1.00 97.00 287 ASP A CA 1
ATOM 2002 C C . ASP A 1 287 ? -23.167 -3.499 16.418 1.00 97.00 287 ASP A C 1
ATOM 2004 O O . ASP A 1 287 ? -24.119 -4.021 17.029 1.00 97.00 287 ASP A O 1
ATOM 2008 N N . GLY A 1 288 ? -23.338 -2.447 15.612 1.00 97.00 288 GLY A N 1
ATOM 2009 C CA . GLY A 1 288 ? -24.582 -1.728 15.378 1.00 97.00 288 GLY A CA 1
ATOM 2010 C C . GLY A 1 288 ? -24.695 -0.392 16.112 1.00 97.00 288 GLY A C 1
ATOM 2011 O O . GLY A 1 288 ? -25.764 0.241 16.008 1.00 97.00 288 GLY A O 1
ATOM 2012 N N . VAL A 1 289 ? -23.661 0.039 16.838 1.00 97.56 289 VAL A N 1
ATOM 2013 C CA . VAL A 1 289 ? -23.529 1.374 17.428 1.00 97.56 289 VAL A CA 1
ATOM 2014 C C . VAL A 1 289 ? -22.437 2.148 16.689 1.00 97.56 289 VAL A C 1
ATOM 2016 O O . VAL A 1 289 ? -21.277 1.801 16.691 1.00 97.56 289 VAL A O 1
ATOM 2019 N N . ALA A 1 290 ? -22.816 3.260 16.056 1.00 97.62 290 ALA A N 1
ATOM 2020 C CA . ALA A 1 290 ? -21.852 4.075 15.319 1.00 97.62 290 ALA A CA 1
ATOM 2021 C C . ALA A 1 290 ? -20.777 4.672 16.247 1.00 97.62 290 ALA A C 1
ATOM 2023 O O . ALA A 1 290 ? -21.142 5.171 17.315 1.00 97.62 290 ALA A O 1
ATOM 2024 N N . ASP A 1 291 ? -19.528 4.805 15.783 1.00 96.19 291 ASP A N 1
ATOM 2025 C CA . ASP A 1 291 ? -18.358 5.161 16.618 1.00 96.19 291 ASP A CA 1
ATOM 2026 C C . ASP A 1 291 ? -18.547 6.427 17.458 1.00 96.19 291 ASP A C 1
ATOM 2028 O O . ASP A 1 291 ? -17.991 6.600 18.538 1.00 96.19 291 ASP A O 1
ATOM 2032 N N . GLY A 1 292 ? -19.314 7.388 16.933 1.00 95.94 292 GLY A N 1
ATOM 2033 C CA . GLY A 1 292 ? -19.579 8.656 17.612 1.00 95.94 292 GLY A CA 1
ATOM 2034 C C . GLY A 1 292 ? -20.490 8.542 18.838 1.00 95.94 292 GLY A C 1
ATOM 2035 O O . GLY A 1 292 ? -20.562 9.490 19.622 1.00 95.94 292 GLY A O 1
ATOM 2036 N N . GLU A 1 293 ? -21.204 7.429 18.973 1.00 97.00 293 GLU A N 1
ATOM 2037 C CA . GLU A 1 293 ? -22.085 7.089 20.092 1.00 97.00 293 GLU A CA 1
ATOM 2038 C C . GLU A 1 293 ? -21.590 5.841 20.847 1.00 97.00 293 GLU A C 1
ATOM 2040 O O .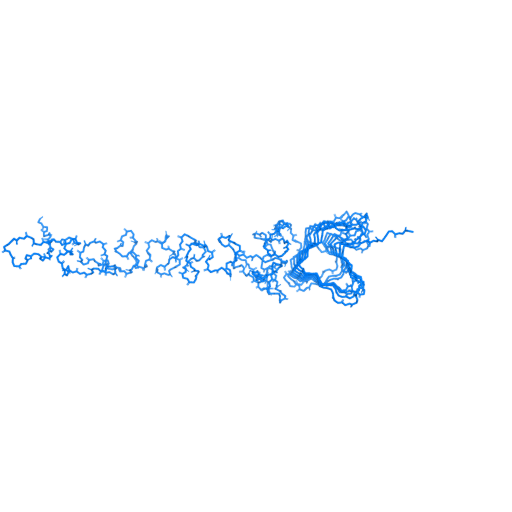 GLU A 1 293 ? -22.274 5.396 21.766 1.00 97.00 293 GLU A O 1
ATOM 2045 N N . ASP A 1 294 ? -20.420 5.318 20.473 1.00 97.06 294 ASP A N 1
ATOM 2046 C CA . ASP A 1 294 ? -19.788 4.142 21.054 1.00 97.06 294 ASP A CA 1
ATOM 2047 C C . ASP A 1 294 ? -18.624 4.548 21.974 1.00 97.06 294 ASP A C 1
ATOM 2049 O O . ASP A 1 294 ? -17.751 5.337 21.597 1.00 97.06 294 ASP A O 1
ATOM 2053 N N . ALA A 1 295 ? -18.613 4.048 23.211 1.00 96.88 295 ALA A N 1
ATOM 2054 C CA . ALA A 1 295 ? -17.495 4.262 24.128 1.00 96.88 295 ALA A CA 1
ATOM 2055 C C . ALA A 1 295 ? -16.247 3.428 23.759 1.00 96.88 295 ALA A C 1
ATOM 2057 O O . ALA A 1 295 ? -15.122 3.838 24.068 1.00 96.88 295 ALA A O 1
ATOM 2058 N N . PHE A 1 296 ? -16.438 2.303 23.071 1.00 96.69 296 PHE A N 1
ATOM 2059 C CA . PHE A 1 296 ? -15.428 1.335 22.652 1.00 96.69 296 PHE A CA 1
ATOM 2060 C C . PHE A 1 296 ? -15.600 0.950 21.174 1.00 96.69 296 PHE A C 1
ATOM 2062 O O . PHE A 1 296 ? -15.736 -0.227 20.874 1.00 96.69 296 PHE A O 1
ATOM 2069 N N . PRO A 1 297 ? -15.434 1.898 20.234 1.00 96.06 297 PRO A N 1
ATOM 2070 C CA . PRO A 1 297 ? -15.724 1.703 18.805 1.00 96.06 297 PRO A CA 1
ATOM 2071 C C . PRO A 1 297 ? -14.915 0.600 18.096 1.00 96.06 297 PRO A C 1
ATOM 2073 O O . PRO A 1 297 ? -15.102 0.369 16.917 1.00 96.06 297 PRO A O 1
ATOM 2076 N N . LEU A 1 298 ? -13.954 -0.039 18.768 1.00 94.81 298 LEU A N 1
ATOM 2077 C CA . LEU A 1 298 ? -13.129 -1.108 18.194 1.00 94.81 298 LEU A CA 1
ATOM 2078 C C . LEU A 1 298 ? -13.352 -2.464 18.893 1.00 94.81 298 LEU A C 1
ATOM 2080 O O . LEU A 1 298 ? -12.566 -3.400 18.692 1.00 94.81 298 LEU A O 1
ATOM 2084 N N . ASP A 1 299 ? -14.334 -2.562 19.789 1.00 95.75 299 ASP A N 1
ATOM 2085 C CA . ASP A 1 299 ? -14.673 -3.766 20.543 1.00 95.75 299 ASP A CA 1
ATOM 2086 C C . ASP A 1 299 ? -16.167 -4.090 20.454 1.00 95.75 299 ASP A C 1
ATOM 2088 O O . ASP A 1 299 ? -16.925 -3.818 21.372 1.00 95.75 299 ASP A O 1
ATOM 2092 N N . SER A 1 300 ? -16.536 -4.857 19.426 1.00 96.38 300 SER A N 1
ATOM 2093 C CA . SER A 1 300 ? -17.918 -5.307 19.159 1.00 96.38 300 SER A CA 1
ATOM 2094 C C . SER A 1 300 ? -18.657 -6.055 20.290 1.00 96.38 300 SER A C 1
ATOM 2096 O O . SER A 1 300 ? -19.772 -6.561 20.113 1.00 96.38 300 SER A O 1
ATOM 2098 N N . ALA A 1 301 ? -18.001 -6.288 21.427 1.00 96.44 301 ALA A N 1
ATOM 2099 C CA . ALA A 1 301 ? -18.599 -6.857 22.626 1.00 96.44 301 ALA A CA 1
ATOM 2100 C C . ALA A 1 301 ? -19.025 -5.798 23.658 1.00 96.44 301 ALA A C 1
ATOM 2102 O O . ALA A 1 301 ? -19.620 -6.182 24.674 1.00 96.44 301 ALA A O 1
ATOM 2103 N N . GLU A 1 302 ? -18.714 -4.522 23.439 1.00 96.44 302 GLU A N 1
ATOM 2104 C CA . GLU A 1 302 ? -18.941 -3.432 24.375 1.00 96.44 302 GLU A CA 1
ATOM 2105 C C . GLU A 1 302 ? -19.208 -2.106 23.667 1.00 96.44 302 GLU A C 1
ATOM 2107 O O . GLU A 1 302 ? -18.477 -1.728 22.774 1.00 96.44 302 GLU A O 1
ATOM 2112 N N . THR A 1 303 ? -20.195 -1.358 24.158 1.00 97.19 303 THR A N 1
ATOM 2113 C CA . THR A 1 303 ? -20.566 -0.039 23.614 1.00 97.19 303 THR A CA 1
ATOM 2114 C C . THR A 1 303 ? -20.700 1.045 24.680 1.00 97.19 303 THR A C 1
ATOM 2116 O O . THR A 1 303 ? -20.882 2.225 24.372 1.00 97.19 303 THR A O 1
ATOM 2119 N N . THR A 1 304 ? -20.685 0.658 25.958 1.00 96.94 304 THR A N 1
ATOM 2120 C CA . THR A 1 304 ? -21.103 1.488 27.089 1.00 96.94 304 THR A CA 1
ATOM 2121 C C . THR A 1 304 ? -20.005 1.564 28.153 1.00 96.94 304 THR A C 1
ATOM 2123 O O . THR A 1 304 ? -19.411 0.560 28.533 1.00 96.94 304 THR A O 1
ATOM 2126 N N . ASP A 1 305 ? -19.750 2.788 28.618 1.00 97.12 305 ASP A N 1
ATOM 2127 C CA . ASP A 1 305 ? -18.887 3.133 29.755 1.00 97.12 305 ASP A CA 1
ATOM 2128 C C . ASP A 1 305 ? -19.682 4.105 30.640 1.00 97.12 305 ASP A C 1
ATOM 2130 O O . ASP A 1 305 ? -19.702 5.325 30.400 1.00 97.12 305 ASP A O 1
ATOM 2134 N N . THR A 1 306 ? -20.470 3.557 31.565 1.00 97.19 306 THR A N 1
ATOM 2135 C CA . THR A 1 306 ? -21.496 4.319 32.287 1.00 97.19 306 THR A CA 1
ATOM 2136 C C . THR A 1 306 ? -20.894 5.423 33.170 1.00 97.19 306 THR A C 1
ATOM 2138 O O . THR A 1 306 ? -21.478 6.516 33.256 1.00 97.19 306 THR A O 1
ATOM 2141 N N . ASP A 1 307 ? -19.717 5.213 33.761 1.00 96.75 307 ASP A N 1
ATOM 2142 C CA . ASP A 1 307 ? -19.029 6.195 34.608 1.00 96.75 307 ASP A CA 1
ATOM 2143 C C . ASP A 1 307 ? -17.864 6.938 33.915 1.00 96.75 307 ASP A C 1
ATOM 2145 O O . ASP A 1 307 ? -17.362 7.948 34.436 1.00 96.75 307 ASP A O 1
ATOM 2149 N N . SER A 1 308 ? -17.529 6.540 32.683 1.00 96.56 308 SER A N 1
ATOM 2150 C CA . SER A 1 308 ? -16.468 7.115 31.852 1.00 96.56 308 SER A CA 1
ATOM 2151 C C . SER A 1 308 ? -15.060 6.945 32.435 1.00 96.56 308 SER A C 1
ATOM 2153 O O . SER A 1 308 ? -14.211 7.840 32.267 1.00 96.56 308 SER A O 1
ATOM 2155 N N . ASP A 1 309 ? -14.797 5.848 33.149 1.00 95.94 309 ASP A N 1
ATOM 2156 C CA . ASP A 1 309 ? -13.471 5.535 33.692 1.00 95.94 309 ASP A CA 1
ATOM 2157 C C . ASP A 1 309 ? -12.522 4.860 32.681 1.00 95.94 309 ASP A C 1
ATOM 2159 O O . ASP A 1 309 ? -11.296 4.850 32.885 1.00 95.94 309 ASP A O 1
ATOM 2163 N N . GLY A 1 310 ? -13.064 4.419 31.540 1.00 94.69 310 GLY A N 1
ATOM 2164 C CA . GLY A 1 310 ? -12.362 3.737 30.456 1.00 94.69 310 GLY A CA 1
ATOM 2165 C C . GLY A 1 310 ? -12.436 2.209 30.514 1.00 94.69 310 GLY A C 1
ATOM 2166 O O . GLY A 1 310 ? -11.795 1.553 29.685 1.00 94.69 310 GLY A O 1
ATOM 2167 N N . THR A 1 311 ? -13.164 1.641 31.473 1.00 96.12 311 THR A N 1
ATOM 2168 C CA . THR A 1 311 ? -13.524 0.223 31.558 1.00 96.12 311 THR A CA 1
ATOM 2169 C C . THR A 1 311 ? -14.985 0.078 31.154 1.00 96.12 311 THR A C 1
ATOM 2171 O 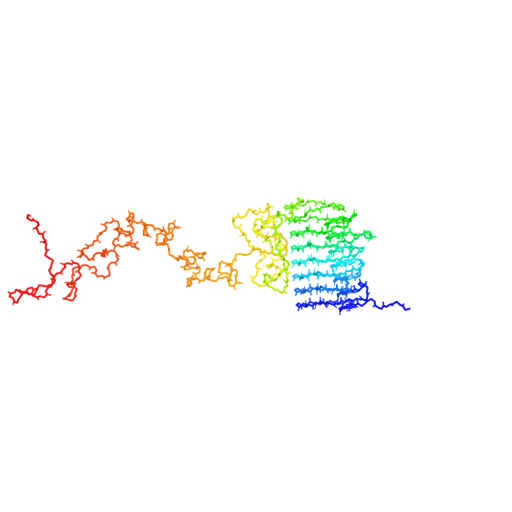O . THR A 1 311 ? -15.838 0.763 31.688 1.00 96.12 311 THR A O 1
ATOM 2174 N N . GLY A 1 312 ? -15.290 -0.780 30.182 1.00 96.62 312 GLY A N 1
ATOM 2175 C CA . GLY A 1 312 ? -16.677 -0.935 29.746 1.00 96.62 312 GLY A CA 1
ATOM 2176 C C . GLY A 1 312 ? -17.509 -1.763 30.715 1.00 96.62 312 GLY A C 1
ATOM 2177 O O . GLY A 1 312 ? -16.962 -2.640 31.390 1.00 96.62 312 GLY A O 1
ATOM 2178 N N . ASP A 1 313 ? -18.820 -1.530 30.729 1.00 97.31 313 ASP A N 1
ATOM 2179 C CA . ASP A 1 313 ? -19.778 -2.131 31.673 1.00 97.31 313 ASP A CA 1
ATOM 2180 C C . ASP A 1 313 ? -19.742 -3.686 31.667 1.00 97.31 313 ASP A C 1
ATOM 2182 O O . ASP A 1 313 ? -20.090 -4.360 32.636 1.00 97.31 313 ASP A O 1
ATOM 2186 N N . ASN A 1 314 ? -19.299 -4.340 30.584 1.00 95.19 314 ASN A N 1
ATOM 2187 C CA . ASN A 1 314 ? -19.145 -5.801 30.546 1.00 95.19 314 ASN A CA 1
ATOM 2188 C C . ASN A 1 314 ? -17.951 -6.335 31.367 1.00 95.19 314 ASN A C 1
ATOM 2190 O O . ASN A 1 314 ? -17.892 -7.543 31.659 1.00 95.19 314 ASN A O 1
ATOM 2194 N N . ALA A 1 315 ? -16.991 -5.469 31.691 1.00 96.12 315 ALA A N 1
ATOM 2195 C CA . ALA A 1 315 ? -15.723 -5.776 32.342 1.00 96.12 315 ALA A CA 1
ATOM 2196 C C . ALA A 1 315 ? -15.513 -4.991 33.641 1.00 96.12 315 ALA A C 1
ATOM 2198 O O . ALA A 1 315 ? -14.694 -5.425 34.466 1.00 96.12 315 ALA A O 1
ATOM 2199 N N . ASP A 1 316 ? -16.230 -3.884 33.820 1.00 97.31 316 ASP A N 1
ATOM 2200 C CA . ASP A 1 316 ? -16.315 -3.174 35.082 1.00 97.31 316 ASP A CA 1
ATOM 2201 C C . ASP A 1 316 ? -17.094 -4.009 36.117 1.00 97.31 316 ASP A C 1
ATOM 2203 O O . ASP A 1 316 ? -17.756 -5.005 35.822 1.00 97.31 316 ASP A O 1
ATOM 2207 N N . THR A 1 317 ? -16.847 -3.722 37.387 1.00 97.94 317 THR A N 1
ATOM 2208 C CA . THR A 1 317 ? -17.541 -4.321 38.526 1.00 97.94 317 THR A CA 1
ATOM 2209 C C . THR A 1 317 ? -18.274 -3.281 39.371 1.00 97.94 317 THR A C 1
ATOM 2211 O O . THR A 1 317 ? -18.759 -3.652 40.446 1.00 97.94 317 THR A O 1
ATOM 2214 N N . ASP A 1 318 ? -18.237 -2.013 38.958 1.00 98.12 318 ASP A N 1
ATOM 2215 C CA . ASP A 1 318 ? -18.832 -0.824 39.580 1.00 98.12 318 ASP A CA 1
ATOM 2216 C C . ASP A 1 318 ? -19.228 0.161 38.459 1.00 98.12 318 ASP A C 1
ATOM 2218 O O . ASP A 1 318 ? -18.653 1.242 38.361 1.00 98.12 318 ASP A O 1
ATOM 2222 N N . ASP A 1 319 ? -20.167 -0.244 37.592 1.00 98.44 319 ASP A N 1
ATOM 2223 C CA . ASP A 1 319 ? -20.461 0.394 36.290 1.00 98.44 319 ASP A CA 1
ATOM 2224 C C . ASP A 1 319 ? -20.777 1.904 36.392 1.00 98.44 319 ASP A C 1
ATOM 2226 O O . ASP A 1 319 ? -20.572 2.663 35.448 1.00 98.44 319 ASP A O 1
ATOM 2230 N N . ASP A 1 320 ? -21.309 2.377 37.524 1.00 98.25 320 ASP A N 1
ATOM 2231 C CA . ASP A 1 320 ? -21.655 3.790 37.737 1.00 98.25 320 ASP A CA 1
ATOM 2232 C C . ASP A 1 320 ? -20.686 4.577 38.639 1.00 98.25 320 ASP A C 1
ATOM 2234 O O . ASP A 1 320 ? -20.900 5.777 38.893 1.00 98.25 320 ASP A O 1
ATOM 2238 N N . GLY A 1 321 ? -19.615 3.925 39.096 1.00 98.00 321 GLY A N 1
ATOM 2239 C CA . GLY A 1 321 ? -18.519 4.531 39.844 1.00 98.00 321 GLY A CA 1
ATOM 2240 C C . GLY A 1 321 ? -18.917 5.108 41.206 1.00 98.00 321 GLY A C 1
ATOM 2241 O O . GLY A 1 321 ? -18.244 6.018 41.724 1.00 98.00 321 GLY A O 1
ATOM 2242 N N . ASP A 1 322 ? -20.017 4.651 41.811 1.00 98.12 322 ASP A N 1
ATOM 2243 C CA . ASP A 1 322 ? -20.486 5.167 43.099 1.00 98.12 322 ASP A CA 1
ATOM 2244 C C . ASP A 1 322 ? -19.758 4.563 44.318 1.00 98.12 322 ASP A C 1
ATOM 2246 O O . ASP A 1 322 ? -19.800 5.126 45.429 1.00 98.12 322 ASP A O 1
ATOM 2250 N N . GLY A 1 323 ? -19.021 3.469 44.097 1.00 97.75 323 GLY A N 1
ATOM 2251 C CA . GLY A 1 323 ? -18.267 2.726 45.099 1.00 97.75 323 GLY A CA 1
ATOM 2252 C C . GLY A 1 323 ? -18.973 1.476 45.638 1.00 97.75 323 GLY A C 1
ATOM 2253 O O . GLY A 1 323 ? -18.464 0.876 46.604 1.00 97.75 323 GLY A O 1
ATOM 2254 N N . VAL A 1 324 ? -20.120 1.088 45.081 1.00 98.31 324 VAL A N 1
ATOM 2255 C CA . VAL A 1 324 ? -20.873 -0.128 45.396 1.00 98.31 324 VAL A CA 1
ATOM 2256 C C . VAL A 1 324 ? -20.869 -1.058 44.182 1.00 98.31 324 VAL A C 1
ATOM 2258 O O . VAL A 1 324 ? -21.550 -0.845 43.203 1.00 98.31 324 VAL A O 1
ATOM 2261 N N . LEU A 1 325 ? -20.155 -2.182 44.299 1.00 98.31 325 LEU A N 1
ATOM 2262 C CA . LEU A 1 325 ? -20.043 -3.144 43.195 1.00 98.31 325 LEU A CA 1
ATOM 2263 C C . LEU A 1 325 ? -21.414 -3.639 42.687 1.00 98.31 325 LEU A C 1
ATOM 2265 O O . LEU A 1 325 ? -22.236 -4.033 43.524 1.00 98.31 325 LEU A O 1
ATOM 2269 N N . ASP A 1 326 ? -21.595 -3.812 41.371 1.00 97.81 326 ASP A N 1
ATOM 2270 C CA . ASP A 1 326 ? -22.891 -4.110 40.710 1.00 97.81 326 ASP A CA 1
ATOM 2271 C C . ASP A 1 326 ? -23.623 -5.303 41.326 1.00 97.81 326 ASP A C 1
ATOM 2273 O O . ASP A 1 326 ? -24.844 -5.339 41.474 1.00 97.81 326 ASP A O 1
ATOM 2277 N N . GLY A 1 327 ? -22.866 -6.326 41.738 1.00 97.19 327 GLY A N 1
ATOM 2278 C CA . GLY A 1 327 ? -23.419 -7.527 42.366 1.00 97.19 327 GLY A CA 1
ATOM 2279 C C . GLY A 1 327 ? -24.100 -7.279 43.723 1.00 97.19 327 GLY A C 1
ATOM 2280 O O . GLY A 1 327 ? -24.781 -8.173 44.239 1.00 97.19 327 GLY A O 1
ATOM 2281 N N . ALA A 1 328 ? -23.882 -6.111 44.323 1.00 97.75 328 ALA A N 1
ATOM 2282 C CA . ALA A 1 328 ? -24.486 -5.633 45.560 1.00 97.75 328 ALA A CA 1
ATOM 2283 C C . ALA A 1 328 ? -25.293 -4.335 45.378 1.00 97.75 328 ALA A C 1
ATOM 2285 O O . ALA A 1 328 ? -25.907 -3.908 46.359 1.00 97.75 328 ALA A O 1
ATOM 2286 N N . ASP A 1 329 ? -25.308 -3.763 44.174 1.00 98.25 329 ASP A N 1
ATOM 2287 C CA . ASP A 1 329 ? -25.939 -2.488 43.865 1.00 98.25 329 ASP A CA 1
ATOM 2288 C C . ASP A 1 329 ? -27.425 -2.655 43.495 1.00 98.25 329 ASP A C 1
ATOM 2290 O O . ASP A 1 329 ? -27.806 -3.529 42.709 1.00 98.25 329 ASP A O 1
ATOM 2294 N N . ASN A 1 330 ? -28.300 -1.847 44.097 1.00 96.62 330 ASN A N 1
ATOM 2295 C CA . ASN A 1 330 ? -29.725 -1.803 43.764 1.00 96.62 330 ASN A CA 1
ATOM 2296 C C . ASN A 1 330 ? -30.067 -0.870 42.584 1.00 96.62 330 ASN A C 1
ATOM 2298 O O . ASN A 1 330 ? -31.219 -0.873 42.138 1.00 96.62 330 ASN A O 1
ATOM 2302 N N . CYS A 1 331 ? -29.091 -0.125 42.074 1.00 97.38 331 CYS A N 1
ATOM 2303 C CA . CYS A 1 331 ? -29.108 0.694 40.871 1.00 97.38 331 CYS A CA 1
ATOM 2304 C C . CYS A 1 331 ? -27.748 0.681 40.138 1.00 97.38 331 CYS A C 1
ATOM 2306 O O . CYS A 1 331 ? -27.172 1.744 39.970 1.00 97.38 331 CYS A O 1
ATOM 2308 N N . PRO A 1 332 ? -27.302 -0.458 39.572 1.00 97.75 332 PRO A N 1
ATOM 2309 C CA . PRO A 1 332 ? -25.943 -0.610 39.026 1.00 97.75 332 PRO A CA 1
ATOM 2310 C C . PRO A 1 332 ? -25.477 0.419 37.980 1.00 97.75 332 PRO A C 1
ATOM 2312 O O . PRO A 1 332 ? -24.292 0.553 37.757 1.00 97.75 332 PRO A O 1
ATOM 2315 N N . LEU A 1 333 ? -26.398 1.114 37.302 1.00 97.50 333 LEU A N 1
ATOM 2316 C CA . LEU A 1 333 ? -26.085 2.094 36.250 1.00 97.50 333 LEU A CA 1
ATOM 2317 C C . LEU A 1 333 ? -26.448 3.536 36.662 1.00 97.50 333 LEU A C 1
ATOM 2319 O O . LEU A 1 333 ? -26.592 4.429 35.818 1.00 97.50 333 LEU A O 1
ATOM 2323 N N . ASN A 1 334 ? -26.760 3.778 37.937 1.00 97.50 334 ASN A N 1
ATOM 2324 C CA . ASN A 1 334 ? -27.258 5.059 38.427 1.00 97.50 334 ASN A CA 1
ATOM 2325 C C . ASN A 1 334 ? -26.739 5.372 39.831 1.00 97.50 334 ASN A C 1
ATOM 2327 O O . ASN A 1 334 ? -27.468 5.187 40.807 1.00 97.50 334 ASN A O 1
ATOM 2331 N N . ALA A 1 335 ? -25.583 6.038 39.866 1.00 97.94 335 ALA A N 1
ATOM 2332 C CA . ALA A 1 335 ? -24.831 6.299 41.084 1.00 97.94 335 ALA A CA 1
ATOM 2333 C C . ALA A 1 335 ? -25.692 6.714 42.289 1.00 97.94 335 ALA A C 1
ATOM 2335 O O . ALA A 1 335 ? -26.306 7.796 42.322 1.00 97.94 335 ALA A O 1
ATOM 2336 N N . ASN A 1 336 ? -25.697 5.872 43.319 1.00 97.12 336 ASN A N 1
ATOM 2337 C CA . ASN A 1 336 ? -26.475 6.010 44.540 1.00 97.12 336 ASN A CA 1
ATOM 2338 C C . ASN A 1 336 ? -25.815 5.312 45.746 1.00 97.12 336 ASN A C 1
ATOM 2340 O O . ASN A 1 336 ? -26.437 4.502 46.428 1.00 97.12 336 ASN A O 1
ATOM 2344 N N . ALA A 1 337 ? -24.608 5.745 46.122 1.00 97.75 337 ALA A N 1
ATOM 2345 C CA . ALA A 1 337 ? -23.794 5.129 47.183 1.00 97.75 337 ALA A CA 1
ATOM 2346 C C . ALA A 1 337 ? -24.473 4.945 48.567 1.00 97.75 337 ALA A C 1
ATOM 2348 O O . ALA A 1 337 ? -23.927 4.293 49.463 1.00 97.75 337 ALA A O 1
ATOM 2349 N N . ASP A 1 338 ? -25.635 5.565 48.811 1.00 97.19 338 ASP A N 1
ATOM 2350 C CA . ASP A 1 338 ? -26.446 5.357 50.016 1.00 97.19 338 ASP A CA 1
ATOM 2351 C C . ASP A 1 338 ? -27.391 4.142 49.947 1.00 97.19 338 ASP A C 1
ATOM 2353 O O . ASP A 1 338 ? -27.925 3.738 50.989 1.00 97.19 338 ASP A O 1
ATOM 2357 N N . GLN A 1 339 ? -27.557 3.558 48.756 1.00 96.50 339 GLN A N 1
ATOM 2358 C CA . GLN A 1 339 ? -28.364 2.384 48.432 1.00 96.50 339 GLN A CA 1
ATOM 2359 C C . GLN A 1 339 ? -29.796 2.513 48.970 1.00 96.50 339 GLN A C 1
ATOM 2361 O O . GLN A 1 339 ? -30.390 1.567 49.502 1.00 96.50 339 GLN A O 1
ATOM 2366 N N . ALA A 1 340 ? -30.353 3.728 48.894 1.00 93.25 340 ALA A N 1
ATOM 2367 C CA . ALA A 1 340 ? -31.718 3.998 49.318 1.00 93.25 340 ALA A CA 1
ATOM 2368 C C . ALA A 1 340 ? -32.721 3.191 48.473 1.00 93.25 340 ALA A C 1
ATOM 2370 O O . ALA A 1 340 ? -32.692 3.237 47.250 1.00 93.25 340 ALA A O 1
ATOM 2371 N N . ASP A 1 341 ? -33.610 2.461 49.143 1.00 87.50 341 ASP A N 1
ATOM 2372 C CA . ASP A 1 341 ? -34.726 1.704 48.560 1.00 87.50 341 ASP A CA 1
ATOM 2373 C C . ASP A 1 341 ? -35.924 1.895 49.503 1.00 87.50 341 ASP A C 1
ATOM 2375 O O . ASP A 1 341 ? -36.072 1.223 50.536 1.00 87.50 341 ASP A O 1
ATOM 2379 N N . PHE A 1 342 ? -36.715 2.942 49.255 1.00 83.94 342 PHE A N 1
ATOM 2380 C CA . PHE A 1 342 ? -37.737 3.387 50.200 1.00 83.94 342 PHE A CA 1
ATOM 2381 C C . PHE A 1 342 ? -38.854 2.356 50.365 1.00 83.94 342 PHE A C 1
ATOM 2383 O O . PHE A 1 342 ? -39.394 2.162 51.474 1.00 83.94 342 PHE A O 1
ATOM 2390 N N . ASP A 1 343 ? -39.244 1.732 49.257 1.00 75.62 343 ASP A N 1
ATOM 2391 C CA . ASP A 1 343 ? -40.373 0.826 49.208 1.00 75.62 343 ASP A CA 1
ATOM 2392 C C . ASP A 1 343 ? -39.979 -0.643 49.412 1.00 75.62 343 ASP A C 1
ATOM 2394 O O . ASP A 1 343 ? -40.843 -1.381 49.868 1.00 75.62 343 ASP A O 1
ATOM 2398 N N . LEU A 1 344 ? -38.691 -1.000 49.335 1.00 84.25 344 LEU A N 1
ATOM 2399 C CA . LEU A 1 344 ? -38.088 -2.314 49.603 1.00 84.25 344 LEU A CA 1
ATOM 2400 C C . LEU A 1 344 ? -38.394 -3.377 48.544 1.00 84.25 344 LEU A C 1
ATOM 2402 O O . LEU A 1 344 ? -38.632 -4.544 48.896 1.00 84.25 344 LEU A O 1
ATOM 2406 N N . ASP A 1 345 ? -38.474 -2.993 47.272 1.00 82.31 345 ASP A N 1
ATOM 2407 C CA . ASP A 1 345 ? -38.707 -3.923 46.165 1.00 82.31 345 ASP A CA 1
ATOM 2408 C C . ASP A 1 345 ? -37.423 -4.443 45.493 1.00 82.31 345 ASP A C 1
ATOM 2410 O O . ASP A 1 345 ? -37.494 -5.408 44.722 1.00 82.31 345 ASP A O 1
ATOM 2414 N N . GLY A 1 346 ? -36.265 -3.922 45.912 1.00 88.38 346 GLY A N 1
ATOM 2415 C CA . GLY A 1 346 ? -34.942 -4.306 45.431 1.00 88.38 346 GLY A CA 1
ATOM 2416 C C . GLY A 1 346 ? -34.409 -3.432 44.298 1.00 88.38 346 GLY A C 1
ATOM 2417 O O . GLY A 1 346 ? -33.290 -3.688 43.864 1.00 88.38 346 GLY A O 1
ATOM 2418 N N . ILE A 1 347 ? -35.172 -2.437 43.837 1.00 90.56 347 ILE A N 1
ATOM 2419 C CA . ILE A 1 347 ? -34.726 -1.392 42.910 1.00 90.56 347 ILE A CA 1
ATOM 2420 C C . ILE A 1 347 ? -34.497 -0.118 43.731 1.00 90.56 347 ILE A C 1
ATOM 2422 O O . ILE A 1 347 ? -35.362 0.290 44.504 1.00 90.56 347 ILE A O 1
ATOM 2426 N N . GLY A 1 348 ? -33.324 0.501 43.614 1.00 93.25 348 GLY A N 1
ATOM 2427 C CA . GLY A 1 348 ? -33.011 1.705 44.382 1.00 93.25 348 GLY A CA 1
ATOM 2428 C C . GLY A 1 348 ? -33.800 2.933 43.927 1.00 93.25 348 GLY A C 1
ATOM 2429 O O . GLY A 1 348 ? -34.194 3.073 42.769 1.00 93.25 348 GLY A O 1
ATOM 2430 N N . ASP A 1 349 ? -33.980 3.887 44.840 1.00 90.88 349 ASP A N 1
ATOM 2431 C CA . ASP A 1 349 ? -34.738 5.121 44.603 1.00 90.88 349 ASP A CA 1
ATOM 2432 C C . ASP A 1 349 ? -34.165 5.952 43.427 1.00 90.88 349 ASP A C 1
ATOM 2434 O O . ASP A 1 349 ? -34.886 6.755 42.832 1.00 90.88 349 ASP A O 1
ATOM 2438 N N . ALA A 1 350 ? -32.877 5.787 43.096 1.00 93.75 350 ALA A N 1
ATOM 2439 C CA . ALA A 1 350 ? -32.196 6.506 42.016 1.00 93.75 350 ALA A CA 1
ATOM 2440 C C . ALA A 1 350 ? -32.592 6.024 40.609 1.00 93.75 350 ALA A C 1
ATOM 2442 O O . ALA A 1 350 ? -32.637 6.831 39.678 1.00 93.75 350 ALA A O 1
ATOM 2443 N N . CYS A 1 351 ? -32.932 4.742 40.471 1.00 94.31 351 CYS A N 1
ATOM 2444 C CA . CYS A 1 351 ? -33.275 4.085 39.210 1.00 94.31 351 CYS A CA 1
ATOM 2445 C C . CYS A 1 351 ? -34.717 3.546 39.182 1.00 94.31 351 CYS A C 1
ATOM 2447 O O . CYS A 1 351 ? -35.157 2.994 38.171 1.00 94.31 351 CYS A O 1
ATOM 2449 N N . ASP A 1 352 ? -35.490 3.730 40.257 1.00 90.06 352 ASP A N 1
ATOM 2450 C CA . ASP A 1 352 ? -36.881 3.292 40.335 1.00 90.06 352 ASP A CA 1
ATOM 2451 C C . ASP A 1 352 ? -37.862 4.329 39.732 1.00 90.06 352 ASP A C 1
ATOM 2453 O O . ASP A 1 352 ? -38.098 5.403 40.297 1.00 90.06 352 ASP A O 1
ATOM 2457 N N . PRO A 1 353 ? -38.549 4.032 38.610 1.00 84.00 353 PRO A N 1
ATOM 2458 C CA . PRO A 1 353 ? -39.583 4.916 38.068 1.00 84.00 353 PRO A CA 1
ATOM 2459 C C . PRO A 1 353 ? -40.848 4.990 38.945 1.00 84.00 353 PRO A C 1
ATOM 2461 O O . PRO A 1 353 ? -41.726 5.824 38.689 1.00 84.00 353 PRO A O 1
ATOM 2464 N N . ALA A 1 354 ? -40.988 4.115 39.943 1.00 77.94 354 ALA A N 1
ATOM 2465 C CA . ALA A 1 354 ? -42.123 4.009 40.849 1.00 77.94 354 ALA A CA 1
ATOM 2466 C C . ALA A 1 354 ? -41.814 4.482 42.281 1.00 77.94 354 ALA A C 1
ATOM 2468 O O . ALA A 1 354 ? -42.522 4.072 43.201 1.00 77.94 354 ALA A O 1
ATOM 2469 N N . THR A 1 355 ? -40.876 5.427 42.445 1.00 68.12 355 THR A N 1
ATOM 2470 C CA . THR A 1 355 ? -40.465 5.933 43.764 1.00 68.12 355 THR A CA 1
ATOM 2471 C C . THR A 1 355 ? -41.629 6.273 44.704 1.00 68.12 355 THR A C 1
ATOM 2473 O O . THR A 1 355 ? -42.488 7.132 44.453 1.00 68.12 355 THR A O 1
ATOM 2476 N N . GLY A 1 356 ? -41.607 5.635 45.873 1.00 61.28 356 GLY A N 1
ATOM 2477 C CA . GLY A 1 356 ? -42.393 6.035 47.032 1.00 61.28 356 GLY A CA 1
ATOM 2478 C C . GLY A 1 356 ? -43.619 5.168 47.340 1.00 61.28 356 GLY A C 1
ATOM 2479 O O . GLY A 1 356 ? -43.878 4.135 46.731 1.00 61.28 356 GLY A O 1
ATOM 2480 N N . PRO A 1 357 ? -44.398 5.553 48.368 1.00 59.97 357 PRO A N 1
ATOM 2481 C CA . PRO A 1 357 ? -45.527 4.753 48.815 1.00 59.97 357 PRO A CA 1
ATOM 2482 C C . PRO A 1 357 ? -46.560 4.615 47.683 1.00 59.97 357 PRO A C 1
ATOM 2484 O O . PRO A 1 357 ? -46.866 5.608 47.016 1.00 59.97 357 PRO A O 1
ATOM 2487 N N . PRO A 1 358 ? -47.166 3.428 47.501 1.00 64.31 358 PRO A N 1
ATOM 2488 C CA . PRO A 1 358 ? -48.123 3.173 46.432 1.00 64.31 358 PRO A CA 1
ATOM 2489 C C . PRO A 1 358 ? -49.184 4.275 46.291 1.00 64.31 358 PRO A C 1
ATOM 2491 O O . PRO A 1 358 ? -49.981 4.524 47.198 1.00 64.31 358 PRO A O 1
ATOM 2494 N N . THR A 1 359 ? -49.242 4.914 45.125 1.00 64.62 359 THR A N 1
ATOM 2495 C CA . THR A 1 359 ? -50.224 5.974 44.831 1.00 64.62 359 THR A CA 1
ATOM 2496 C C . THR A 1 359 ? -51.601 5.417 44.466 1.00 64.62 359 THR A C 1
ATOM 2498 O O . THR A 1 359 ? -52.598 6.144 44.473 1.00 64.62 359 THR A O 1
ATOM 2501 N N . ASN A 1 360 ? -51.693 4.120 44.144 1.00 65.25 360 ASN A N 1
ATOM 2502 C CA . ASN A 1 360 ? -52.962 3.442 43.904 1.00 65.25 360 ASN A CA 1
ATOM 2503 C C . ASN A 1 360 ? -52.943 1.945 44.268 1.00 65.25 360 ASN A C 1
ATOM 2505 O O . ASN A 1 360 ? -51.904 1.298 44.361 1.00 65.25 360 ASN A O 1
ATOM 2509 N N . LYS A 1 361 ? -54.145 1.369 44.402 1.00 63.91 361 LYS A N 1
ATOM 2510 C CA . LYS A 1 361 ? -54.395 -0.017 44.845 1.00 63.91 361 LYS A CA 1
ATOM 2511 C C . LYS A 1 361 ? -53.726 -1.129 44.020 1.00 63.91 361 LYS A C 1
ATOM 2513 O O . LYS A 1 361 ? -53.690 -2.266 44.484 1.00 63.91 361 LYS A O 1
ATOM 2518 N N . ASN A 1 362 ? -53.275 -0.846 42.796 1.00 64.50 362 ASN A N 1
ATOM 2519 C CA . ASN A 1 362 ? -52.605 -1.836 41.950 1.00 64.50 362 ASN A CA 1
ATOM 2520 C C . ASN A 1 362 ? -51.095 -1.909 42.237 1.00 64.50 362 ASN A C 1
ATOM 2522 O O . ASN A 1 362 ? -50.487 -2.922 41.912 1.00 64.50 362 ASN A O 1
ATOM 2526 N N . GLN A 1 363 ? -50.527 -0.882 42.882 1.00 66.62 363 GLN A N 1
ATOM 2527 C CA . GLN A 1 363 ? -49.114 -0.794 43.266 1.00 66.62 363 GLN A CA 1
ATOM 2528 C C . GLN A 1 363 ? -48.814 -1.475 44.617 1.00 66.62 363 GLN A C 1
ATOM 2530 O O . GLN A 1 363 ? -47.656 -1.674 44.947 1.00 66.62 363 GLN A O 1
ATOM 2535 N N . CYS A 1 364 ? -49.826 -1.930 45.377 1.00 65.88 364 CYS A N 1
ATOM 2536 C CA . CYS A 1 364 ? -49.634 -2.618 46.670 1.00 65.88 364 CYS A CA 1
ATOM 2537 C C . CYS A 1 364 ? -48.942 -3.999 46.582 1.00 65.88 364 CYS A C 1
ATOM 2539 O O . CYS A 1 364 ? -49.111 -4.799 47.499 1.00 65.88 364 CYS A O 1
ATOM 2541 N N . LYS A 1 365 ? -48.319 -4.365 45.460 1.00 57.03 365 LYS A N 1
ATOM 2542 C CA . LYS A 1 365 ? -47.649 -5.661 45.274 1.00 57.03 365 LYS A CA 1
ATOM 2543 C C . LYS A 1 365 ? -46.129 -5.543 45.164 1.00 57.03 365 LYS A C 1
ATOM 2545 O O . LYS A 1 365 ? -45.477 -6.575 45.289 1.00 57.03 365 LYS A O 1
ATOM 2550 N N . ASN A 1 366 ? -45.605 -4.332 44.983 1.00 57.72 366 ASN A N 1
ATOM 2551 C CA . ASN A 1 366 ? -44.175 -4.048 45.031 1.00 57.72 366 ASN A CA 1
ATOM 2552 C C . ASN A 1 366 ? -43.786 -3.691 46.482 1.00 57.72 366 ASN A C 1
ATOM 2554 O O . ASN A 1 366 ? -44.629 -3.213 47.252 1.00 57.72 366 ASN A O 1
ATOM 2558 N N . GLY A 1 367 ? -42.567 -4.030 46.903 1.00 57.69 367 GLY A N 1
ATOM 2559 C CA . GLY A 1 367 ? -41.979 -3.497 48.141 1.00 57.69 367 GLY A CA 1
ATOM 2560 C C . GLY A 1 367 ? -42.495 -4.038 49.487 1.00 57.69 367 GLY A C 1
ATOM 2561 O O . GLY A 1 367 ? -42.449 -3.390 50.532 1.00 57.69 367 GLY A O 1
ATOM 2562 N N . GLY A 1 368 ? -43.121 -5.218 49.528 1.00 60.16 368 GLY A N 1
ATOM 2563 C CA . GLY A 1 368 ? -43.662 -5.747 50.796 1.00 60.16 368 GLY A CA 1
ATOM 2564 C C . GLY A 1 368 ? -44.814 -4.916 51.398 1.00 60.16 368 GLY A C 1
ATOM 2565 O O . GLY A 1 368 ? -45.251 -5.162 52.532 1.00 60.16 368 GLY A O 1
ATOM 2566 N N . TRP A 1 369 ? -45.359 -3.967 50.634 1.00 66.00 369 TRP A N 1
ATOM 2567 C CA . TRP A 1 369 ? -46.672 -3.393 50.878 1.00 66.00 369 TRP A CA 1
ATOM 2568 C C . TRP A 1 369 ? -47.726 -4.480 50.661 1.00 66.00 369 TRP A C 1
ATOM 2570 O O . TRP A 1 369 ? -47.612 -5.322 49.777 1.00 66.00 369 TRP A O 1
ATOM 2580 N N . MET A 1 370 ? -48.762 -4.505 51.496 1.00 62.78 370 MET A N 1
ATOM 2581 C CA . MET A 1 370 ? -49.908 -5.388 51.299 1.00 62.78 370 MET A CA 1
ATOM 2582 C C . MET A 1 370 ? -51.176 -4.559 51.249 1.00 62.78 370 MET A C 1
ATOM 2584 O O . MET A 1 370 ? -51.370 -3.620 52.029 1.00 62.78 370 MET A O 1
ATOM 2588 N N . ARG A 1 371 ? -52.066 -4.937 50.331 1.00 66.75 371 ARG A N 1
ATOM 2589 C CA . ARG A 1 371 ? -53.399 -4.355 50.252 1.00 66.75 371 ARG A CA 1
ATOM 2590 C C . ARG A 1 371 ? -54.180 -4.715 51.513 1.00 66.75 371 ARG A C 1
ATOM 2592 O O . ARG A 1 371 ? -54.367 -5.895 51.818 1.00 66.75 371 ARG A O 1
ATOM 2599 N N . PHE A 1 372 ? -54.636 -3.706 52.249 1.00 65.38 372 PHE A N 1
ATOM 2600 C CA . PHE A 1 372 ? -55.413 -3.919 53.466 1.00 65.38 372 PHE A CA 1
ATOM 2601 C C . PHE A 1 372 ? -56.860 -4.304 53.117 1.00 65.38 372 PHE A C 1
ATOM 2603 O O . PHE A 1 372 ? -57.739 -3.452 52.986 1.00 65.38 372 PHE A O 1
ATOM 2610 N N . ASP A 1 373 ? -57.116 -5.604 52.948 1.00 62.19 373 ASP A N 1
ATOM 2611 C CA . ASP A 1 373 ? -58.437 -6.148 52.600 1.00 62.19 373 ASP A CA 1
ATOM 2612 C C . ASP A 1 373 ? -59.170 -6.688 53.849 1.00 62.19 373 ASP A C 1
ATOM 2614 O O . ASP A 1 373 ? -59.454 -7.880 53.975 1.00 62.19 373 ASP A O 1
ATOM 2618 N N . THR A 1 374 ? -59.509 -5.799 54.793 1.00 62.50 374 THR A N 1
ATOM 2619 C CA . THR A 1 374 ? -60.440 -6.114 55.895 1.00 62.50 374 THR A CA 1
ATOM 2620 C C . THR A 1 374 ? -61.730 -5.280 55.773 1.00 62.50 374 THR A C 1
ATOM 2622 O O . THR A 1 374 ? -61.658 -4.053 55.794 1.00 62.50 374 THR A O 1
ATOM 2625 N N . PRO A 1 375 ? -62.928 -5.899 55.648 1.00 60.25 375 PRO A N 1
ATOM 2626 C CA . PRO A 1 375 ? -64.186 -5.201 55.312 1.00 60.25 375 PRO A CA 1
ATOM 2627 C C . PRO A 1 375 ? -64.715 -4.170 56.322 1.00 60.25 375 PRO A C 1
ATOM 2629 O O . PRO A 1 375 ? -65.794 -3.618 56.123 1.00 60.25 375 PRO A O 1
ATOM 2632 N N . SER A 1 376 ? -64.026 -3.968 57.441 1.00 68.19 376 SER A N 1
ATOM 2633 C CA . SER A 1 376 ? -64.535 -3.262 58.620 1.00 68.19 376 SER A CA 1
ATOM 2634 C C . SER A 1 376 ? -63.696 -2.051 59.038 1.00 68.19 376 SER A C 1
ATOM 2636 O O . SER A 1 376 ? -64.017 -1.424 60.047 1.00 68.19 376 SER A O 1
ATOM 2638 N N . PHE A 1 377 ? -62.660 -1.690 58.275 1.00 63.53 377 PHE A N 1
ATOM 2639 C CA . PHE A 1 377 ? -61.807 -0.535 58.563 1.00 63.53 377 PHE A CA 1
ATOM 2640 C C . PHE A 1 377 ? -61.877 0.521 57.452 1.00 63.53 377 PHE A C 1
ATOM 2642 O O . PHE A 1 377 ? -62.088 0.205 56.286 1.00 63.53 377 PHE A O 1
ATOM 2649 N N . GLY A 1 378 ? -61.718 1.797 57.823 1.00 63.12 378 GLY A N 1
ATOM 2650 C CA . GLY A 1 378 ? -61.851 2.935 56.901 1.00 63.12 378 GLY A CA 1
ATOM 2651 C C . GLY A 1 378 ? -60.735 3.064 55.857 1.00 63.12 378 GLY A C 1
ATOM 2652 O O . GLY A 1 378 ? -60.915 3.779 54.881 1.00 63.12 378 GLY A O 1
ATOM 2653 N N . ASN A 1 379 ? -59.622 2.356 56.043 1.00 60.72 379 ASN A N 1
ATOM 2654 C CA . ASN A 1 379 ? -58.462 2.283 55.147 1.00 60.72 379 ASN A CA 1
ATOM 2655 C C . ASN A 1 379 ? -58.515 1.050 54.217 1.00 60.72 379 ASN A C 1
ATOM 2657 O O . ASN A 1 379 ? -57.490 0.502 53.812 1.00 60.72 379 ASN A O 1
ATOM 2661 N N . GLN A 1 380 ? -59.721 0.550 53.928 1.00 60.06 380 GLN A N 1
ATOM 2662 C CA . GLN A 1 380 ? -59.916 -0.617 53.073 1.00 60.06 380 GLN A CA 1
ATOM 2663 C C . GLN A 1 380 ? -59.442 -0.330 51.640 1.00 60.06 380 GLN A C 1
ATOM 2665 O O . GLN A 1 380 ? -59.984 0.534 50.953 1.00 60.06 380 GLN A O 1
ATOM 2670 N N . GLY A 1 381 ? -58.478 -1.120 51.164 1.00 59.03 381 GLY A N 1
ATOM 2671 C CA . GLY A 1 381 ? -57.891 -0.979 49.831 1.00 59.03 381 GLY A CA 1
ATOM 2672 C C . GLY A 1 381 ? -56.656 -0.078 49.753 1.00 59.03 381 GLY A C 1
ATOM 2673 O O . GLY A 1 381 ? -56.061 -0.036 48.674 1.00 59.03 381 GLY A O 1
ATOM 2674 N N . ASP A 1 382 ? -56.259 0.562 50.858 1.00 67.94 382 ASP A N 1
ATOM 2675 C CA . ASP A 1 382 ? -54.979 1.265 50.972 1.00 67.94 382 ASP A CA 1
ATOM 2676 C C . ASP A 1 382 ? -53.823 0.257 51.018 1.00 67.94 382 ASP A C 1
ATOM 2678 O O . ASP A 1 382 ? -53.968 -0.883 51.484 1.00 67.94 382 ASP A O 1
ATOM 2682 N N . CYS A 1 383 ? -52.658 0.681 50.537 1.00 68.12 383 CYS A N 1
ATOM 2683 C CA . CYS A 1 383 ? -51.438 -0.090 50.698 1.00 68.12 383 CYS A CA 1
ATOM 2684 C C . CYS A 1 383 ? -50.857 0.194 52.087 1.00 68.12 383 CYS A C 1
ATOM 2686 O O . CYS A 1 383 ? -50.610 1.339 52.456 1.00 68.12 383 CYS A O 1
ATOM 2688 N N . THR A 1 384 ? -50.638 -0.859 52.869 1.00 67.25 384 THR A N 1
ATOM 2689 C CA . THR A 1 384 ? -50.061 -0.771 54.221 1.00 67.25 384 THR A CA 1
ATOM 2690 C C . THR A 1 384 ? -48.816 -1.635 54.317 1.00 67.25 384 THR A C 1
ATOM 2692 O O . THR A 1 384 ? -48.836 -2.796 53.906 1.00 67.25 384 THR A O 1
ATOM 2695 N N . ARG A 1 385 ? -47.748 -1.089 54.906 1.00 66.06 385 ARG A N 1
ATOM 2696 C CA . ARG A 1 385 ? -46.520 -1.824 55.223 1.00 66.06 385 ARG A CA 1
ATOM 2697 C C . ARG A 1 385 ? -46.599 -2.348 56.654 1.00 66.06 385 ARG A C 1
ATOM 2699 O O . ARG A 1 385 ? -46.724 -1.573 57.602 1.00 66.06 385 ARG A O 1
ATOM 2706 N N . PHE A 1 386 ? -46.541 -3.666 56.830 1.00 62.19 386 PHE A N 1
ATOM 2707 C CA . PHE A 1 386 ? -46.492 -4.266 58.164 1.00 62.19 386 PHE A CA 1
ATOM 2708 C C . PHE A 1 386 ? -45.042 -4.300 58.644 1.00 62.19 386 PHE A C 1
ATOM 2710 O O . PHE A 1 386 ? -44.254 -5.137 58.212 1.00 62.19 386 PHE A O 1
ATOM 2717 N N . LEU A 1 387 ? -44.681 -3.402 59.560 1.00 58.44 387 LEU A N 1
ATOM 2718 C CA . LEU A 1 387 ? -43.392 -3.476 60.243 1.00 58.44 387 LEU A CA 1
ATOM 2719 C C . LEU A 1 387 ? -43.394 -4.718 61.146 1.00 58.44 387 LEU A C 1
ATOM 2721 O O . LEU A 1 387 ? -44.135 -4.773 62.129 1.00 58.44 387 LEU A O 1
ATOM 2725 N N . ARG A 1 388 ? -42.569 -5.727 60.832 1.00 48.59 388 ARG A N 1
ATOM 2726 C CA . ARG A 1 388 ? -42.247 -6.790 61.795 1.00 48.59 388 ARG A CA 1
ATOM 2727 C C . ARG A 1 388 ? -41.460 -6.157 62.940 1.00 48.59 388 ARG A C 1
ATOM 2729 O O . ARG A 1 388 ? -40.245 -6.021 62.867 1.00 48.59 388 ARG A O 1
ATOM 2736 N N . THR A 1 389 ? -42.141 -5.784 64.014 1.00 45.19 389 THR A N 1
ATOM 2737 C CA . THR A 1 389 ? -41.478 -5.573 65.300 1.00 45.19 389 THR A CA 1
ATOM 2738 C C . THR A 1 389 ? -41.070 -6.950 65.815 1.00 45.19 389 THR A C 1
ATOM 2740 O O . THR A 1 389 ? -41.928 -7.724 66.244 1.00 45.19 389 THR A O 1
ATOM 2743 N N . GLY A 1 390 ? -39.786 -7.292 65.676 1.00 43.16 390 GLY A N 1
ATOM 2744 C CA . GLY A 1 390 ? -39.214 -8.504 66.258 1.00 43.16 390 GLY A CA 1
ATOM 2745 C C . GLY A 1 390 ? -39.501 -8.564 67.760 1.00 43.16 390 GLY A C 1
ATOM 2746 O O . GLY A 1 390 ? -39.362 -7.558 68.457 1.00 43.16 390 GLY A O 1
ATOM 2747 N N . GLY A 1 391 ? -39.950 -9.731 68.217 1.00 38.12 391 GLY A N 1
ATOM 2748 C CA . GLY A 1 391 ? -40.069 -10.102 69.626 1.00 38.12 391 GLY A CA 1
ATOM 2749 C C . GLY A 1 391 ? -39.033 -11.148 69.989 1.00 38.12 391 GLY A C 1
ATOM 2750 O O . GLY A 1 391 ? -38.619 -11.890 69.067 1.00 38.12 391 GLY A O 1
#

Foldseek 3Di:
DDDPFDELAEDPDQEEDEAALEEQEQAGDPPQDHEPEEYEHHEYEDELYEQEHYSYESYEEEQHYAYEYYLYEFEQAEHADAEQGYEYQHHYHYELYEFEHGEYAAAEFTYEPAHPEAEHEQAEFAHGEYHAHYDPFYEQTYTHEYEYFLAEFDNGYYHPPHHRGYAEEYHYPELYEELAQPNYNYDHDALYHYNDDPVQQQWDDQDPPAASHTDTDGDPNHPQFLSHACPPPQAASRPPQHGQADADPVDDHGDVGRRGGRHRHGDFDQLCPPSRGCVGDQQSNPLPDGPVQALCSNDSVFRAQLCSPSAGPVGDQQSNPLPAGPVRALDSSFRDVVNDDPLQQSHHQRPDPCDDADPALVPCPGRQWHQQCDPPDPCHSGTDHDDPPDD

Sequence (391 aa):
EQHPVGAGINNESTGTVNLRNLVVTQSGGQFNQGWAVLNRAGTMNVIESTITDNNGVGIGNYAGASLNVIGSTVSNNQAVFEAGGIASDGPLTVVNSTISGNTASSGTGGIIAAGPSGYIANSTVVKNRAGTSFSDFGSGGVAGTATLTSSIVAQNIQGPNTPPNLRGTFTSQGYNVIESTDGSMFTAGQGDQIVVSETQLALGPLQDNGGPTLTHAPGTGSVAIDQGIANSLTTDQRGTGFPRTNDDPAVANAVGGDGTDTGAFEVHQDTDGDGIVDALDPDDDDDGVADGEDAFPLDSAETTDTDSDGTGDNADTDDDGDGVLDGADNCPLNANADQADFDLDGIGDACDPATGPPTNKNQCKNGGWMRFDTPSFGNQGDCTRFLRTGG

pLDDT: mean 88.59, std 13.54, range [32.47, 98.88]